Protein AF-A0A401NYV6-F1 (afdb_monomer_lite)

pLDDT: mean 75.05, std 15.25, range [29.95, 94.56]

InterPro domains:
  IPR007111 NACHT nucleoside triphosphatase [PF05729] (34-207)
  IPR007111 NACHT nucleoside triphosphatase [PS50837] (33-172)
  IPR027417 P-loop containing nucleoside triphosphate hydrolase [G3DSA:3.40.50.300] (1-188)
  IPR027417 P-loop containing nucleoside triphosphate hydrolase [SSF52540] (30-219)
  IPR032675 Leucine-rich repeat domain superfamily [G3DSA:3.80.10.10] (271-401)
  IPR050637 NLRP family, innate immunity and inflammation regulators [PTHR45690] (9-287)

Sequence (403 aa):
MRVEIQHENIQKLKLFQLDELFSSTCCKKRPTETTVIIGAAGIGKSSLIQKMIREWARMKIYKQFAFIFHFKFLELNLTTVRTNLTNLVSDSYPYLENVLQHLWQEPAKLLFVIDDFDRVEQAIQFTDDKNSNEEQKDCLDPECYCEVSEIVRCLVQGQLLAGCSILIAARPWQLKLLEKTNTTRTVEILGFGAEQIDLYFRQCYEDKQFAAEVTEYIKRNESLYTMCYNPLYCSVLSLLFASYLPQATERRPFAEITNTKAVCAYVTNLFARNGCDGENATPALLKIAAMMNAERIEELELSACTIQAEGIHQLKRLLSKCKIFRLKSNNLADDCVEMLISSLKENCTLEELDLSNDDLYEDRANRLTDKSVTALKRLLQSSANLKEIRLSHNNCLLKDRTI

Organism: Scyliorhinus torazame (NCBI:txid75743)

Structure (mmCIF, N/CA/C/O backbone):
data_AF-A0A401NYV6-F1
#
_entry.id   AF-A0A401NYV6-F1
#
loop_
_atom_site.group_PDB
_atom_site.id
_atom_site.type_symbol
_atom_site.label_atom_id
_atom_site.label_alt_id
_atom_site.label_comp_id
_atom_site.label_asym_id
_atom_site.label_entity_id
_atom_site.label_seq_id
_atom_site.pdbx_PDB_ins_code
_atom_site.Cartn_x
_atom_site.Cartn_y
_atom_site.Cartn_z
_atom_site.occupancy
_atom_site.B_iso_or_equiv
_atom_site.auth_seq_id
_atom_site.auth_comp_id
_atom_site.auth_asym_id
_atom_site.auth_atom_id
_atom_site.pdbx_PDB_model_num
ATOM 1 N N . MET A 1 1 ? -6.876 -13.471 0.736 1.00 45.44 1 MET A N 1
ATOM 2 C CA . MET A 1 1 ? -5.781 -12.776 1.431 1.00 45.44 1 MET A CA 1
ATOM 3 C C . MET A 1 1 ? -5.472 -13.604 2.658 1.00 45.44 1 MET A C 1
ATOM 5 O O . MET A 1 1 ? -6.401 -13.878 3.408 1.00 45.44 1 MET A O 1
ATOM 9 N N . ARG A 1 2 ? -4.248 -14.116 2.763 1.00 45.78 2 ARG A N 1
ATOM 10 C CA . ARG A 1 2 ? -3.766 -14.866 3.921 1.00 45.78 2 ARG A CA 1
ATOM 11 C C . ARG A 1 2 ? -3.301 -13.861 4.969 1.00 45.78 2 ARG A C 1
ATOM 13 O O . ARG A 1 2 ? -2.602 -12.905 4.630 1.00 45.78 2 ARG A O 1
ATOM 20 N N . VAL A 1 3 ? -3.759 -14.065 6.195 1.00 40.72 3 VAL A N 1
ATOM 21 C CA . VAL A 1 3 ? -3.540 -13.191 7.345 1.00 40.72 3 VAL A CA 1
ATOM 22 C C . VAL A 1 3 ? -3.011 -14.077 8.474 1.00 40.72 3 VAL A C 1
ATOM 24 O O . VAL A 1 3 ? -3.583 -15.138 8.731 1.00 40.72 3 VAL A O 1
ATOM 27 N N . GLU A 1 4 ? -1.904 -13.680 9.090 1.00 49.22 4 GLU A N 1
ATOM 28 C CA . GLU A 1 4 ? -1.167 -14.417 10.123 1.00 49.22 4 GLU A CA 1
ATOM 29 C C . GLU A 1 4 ? -0.927 -13.523 11.346 1.00 49.22 4 GLU A C 1
ATOM 31 O O . GLU A 1 4 ? -1.077 -12.315 11.258 1.00 49.22 4 GLU A O 1
ATOM 36 N N . ILE A 1 5 ? -0.597 -14.083 12.511 1.00 42.50 5 ILE A N 1
ATOM 37 C CA . ILE A 1 5 ? -0.369 -13.322 13.756 1.00 42.50 5 ILE A CA 1
ATOM 38 C C . ILE A 1 5 ? 1.045 -13.594 14.259 1.00 42.50 5 ILE A C 1
ATOM 40 O O . ILE A 1 5 ? 1.465 -14.752 14.306 1.00 42.50 5 ILE A O 1
ATOM 44 N N . GLN A 1 6 ? 1.740 -12.545 14.703 1.00 39.53 6 GLN A N 1
ATOM 45 C CA . GLN A 1 6 ? 2.922 -12.677 15.553 1.00 39.53 6 GLN A CA 1
ATOM 46 C C . GLN A 1 6 ? 2.498 -12.361 16.992 1.00 39.53 6 GLN A C 1
ATOM 48 O O . GLN A 1 6 ? 2.227 -11.212 17.328 1.00 39.53 6 GLN A O 1
ATOM 53 N N . HIS A 1 7 ? 2.374 -13.391 17.832 1.00 35.72 7 HIS A N 1
ATOM 54 C CA . HIS A 1 7 ? 2.235 -13.205 19.277 1.00 35.72 7 HIS A CA 1
ATOM 55 C C . HIS A 1 7 ? 3.627 -13.159 19.911 1.00 35.72 7 HIS A C 1
ATOM 57 O O . HIS A 1 7 ? 4.490 -13.974 19.573 1.00 35.72 7 HIS A O 1
ATOM 63 N N . GLU A 1 8 ? 3.828 -12.241 20.859 1.00 38.22 8 GLU A N 1
ATOM 64 C CA . GLU A 1 8 ? 4.944 -12.323 21.799 1.00 38.22 8 GLU A CA 1
ATOM 65 C C . GLU A 1 8 ? 4.894 -13.687 22.508 1.00 38.22 8 GLU A C 1
ATOM 67 O O . GLU A 1 8 ? 3.876 -14.056 23.096 1.00 38.22 8 GLU A O 1
ATOM 72 N N . ASN A 1 9 ? 6.007 -14.421 22.426 1.00 29.95 9 ASN A N 1
ATOM 73 C CA . ASN A 1 9 ? 6.215 -15.844 22.738 1.00 29.95 9 ASN A CA 1
ATOM 74 C C . ASN A 1 9 ? 6.015 -16.806 21.547 1.00 29.95 9 ASN A C 1
ATOM 76 O O . ASN A 1 9 ? 4.951 -17.357 21.286 1.00 29.95 9 ASN A O 1
ATOM 80 N N . ILE A 1 10 ? 7.141 -16.992 20.854 1.00 38.72 10 ILE A N 1
ATOM 81 C CA . ILE A 1 10 ? 7.555 -18.027 19.895 1.00 38.72 10 ILE A CA 1
ATOM 82 C C . ILE A 1 10 ? 6.644 -19.280 19.783 1.00 38.72 10 ILE A C 1
ATOM 84 O O . ILE A 1 10 ? 6.326 -19.932 20.771 1.00 38.72 10 ILE A O 1
ATOM 88 N N . GLN A 1 11 ? 6.411 -19.684 18.518 1.00 32.47 11 GLN A N 1
ATOM 89 C CA . GLN A 1 11 ? 5.878 -20.967 18.005 1.00 32.47 11 GLN A CA 1
ATOM 90 C C . GLN A 1 11 ? 4.350 -21.173 17.981 1.00 32.47 11 GLN A C 1
ATOM 92 O O . GLN A 1 11 ? 3.816 -22.038 18.674 1.00 32.47 11 GLN A O 1
ATOM 97 N N . LYS A 1 12 ? 3.661 -20.501 17.045 1.00 33.59 12 LYS A N 1
ATOM 98 C CA . LYS A 1 12 ? 2.738 -21.136 16.070 1.00 33.59 12 LYS A CA 1
ATOM 99 C C . LYS A 1 12 ? 2.124 -20.081 15.144 1.00 33.59 12 LYS A C 1
ATOM 101 O O . LYS A 1 12 ? 1.288 -19.290 15.563 1.00 33.59 12 LYS A O 1
ATOM 106 N N . LEU A 1 13 ? 2.512 -20.119 13.870 1.00 43.03 13 LEU A N 1
ATOM 107 C CA . LEU A 1 13 ? 1.846 -19.382 12.796 1.00 43.03 13 LEU A CA 1
ATOM 108 C C . LEU A 1 13 ? 0.446 -19.985 12.605 1.00 43.03 13 LEU A C 1
ATOM 110 O O . LEU A 1 13 ? 0.322 -21.165 12.269 1.00 43.03 13 LEU A O 1
ATOM 114 N N . LYS A 1 14 ? -0.608 -19.207 12.868 1.00 47.12 14 LYS A N 1
ATOM 115 C CA . LYS A 1 14 ? -2.002 -19.619 12.650 1.00 47.12 14 LYS A CA 1
ATOM 116 C C . LYS A 1 14 ? -2.627 -18.704 11.599 1.00 47.12 14 LYS A C 1
ATOM 118 O O . LYS A 1 14 ? -2.632 -17.489 11.765 1.00 47.12 14 LYS A O 1
ATOM 123 N N . LEU A 1 15 ? -3.166 -19.305 10.539 1.00 54.69 15 LEU A N 1
ATOM 124 C CA . LEU A 1 15 ? -4.011 -18.613 9.565 1.00 54.69 15 LEU A CA 1
ATOM 125 C C . LEU A 1 15 ? -5.282 -18.129 10.268 1.00 54.69 15 LEU A C 1
ATOM 127 O O . LEU A 1 15 ? -5.983 -18.935 10.882 1.00 54.69 15 LEU A O 1
ATOM 131 N N . PHE A 1 16 ? -5.557 -16.833 10.169 1.00 60.41 16 PHE A N 1
ATOM 132 C CA . PHE A 1 16 ? -6.715 -16.193 10.787 1.00 60.41 16 PHE A CA 1
ATOM 133 C C . PHE A 1 16 ? -7.791 -15.872 9.751 1.00 60.41 16 PHE A C 1
ATOM 135 O O . PHE A 1 16 ? -7.488 -15.498 8.610 1.00 60.41 16 PHE A O 1
ATOM 142 N N . GLN A 1 17 ? -9.055 -16.001 10.151 1.00 66.50 17 GLN A N 1
ATOM 143 C CA . GLN A 1 17 ? -10.179 -15.502 9.362 1.00 66.50 17 GLN A CA 1
ATOM 144 C C . GLN A 1 17 ? -10.497 -14.043 9.724 1.00 66.50 17 GLN A C 1
ATOM 146 O O . GLN A 1 17 ? -10.153 -13.544 10.795 1.00 66.50 17 GLN A O 1
ATOM 151 N N . LEU A 1 18 ? -11.122 -13.322 8.785 1.00 71.56 18 LEU A N 1
ATOM 152 C CA . LEU A 1 18 ? -11.415 -11.887 8.920 1.00 71.56 18 LEU A CA 1
ATOM 153 C C . LEU A 1 18 ? -12.360 -11.570 10.085 1.00 71.56 18 LEU A C 1
ATOM 155 O O . LEU A 1 18 ? -12.478 -10.416 10.442 1.00 71.56 18 LEU A O 1
ATOM 159 N N . ASP A 1 19 ? -13.064 -12.548 10.635 1.00 71.31 19 ASP A N 1
ATOM 160 C CA . ASP A 1 19 ? -13.969 -12.425 11.775 1.00 71.31 19 ASP A CA 1
ATOM 161 C C . ASP A 1 19 ? -13.267 -12.596 13.129 1.00 71.31 19 ASP A C 1
ATOM 163 O O . ASP A 1 19 ? -13.843 -12.260 14.160 1.00 71.31 19 ASP A O 1
ATOM 167 N N . GLU A 1 20 ? -12.009 -13.038 13.147 1.00 76.44 20 GLU A N 1
ATOM 168 C CA . GLU A 1 20 ? -11.306 -13.360 14.388 1.00 76.44 20 GLU A CA 1
ATOM 169 C C . GLU A 1 20 ? -10.446 -12.194 14.934 1.00 76.44 20 GLU A C 1
ATOM 171 O O . GLU A 1 20 ? -10.039 -12.258 16.097 1.00 76.44 20 GLU A O 1
ATOM 176 N N . LEU A 1 21 ? -10.183 -11.120 14.155 1.00 77.38 21 LEU A N 1
ATOM 177 C CA . LEU A 1 21 ? -9.276 -10.013 14.558 1.00 77.38 21 LEU A CA 1
ATOM 178 C C . LEU A 1 21 ? -9.596 -9.468 15.959 1.00 77.38 21 LEU A C 1
ATOM 180 O O . LEU A 1 21 ? -8.713 -9.409 16.814 1.00 77.38 21 LEU A O 1
ATOM 184 N N . PHE A 1 22 ? -10.871 -9.167 16.212 1.00 77.75 22 PHE A N 1
ATOM 185 C CA . PHE A 1 22 ? -11.363 -8.761 17.525 1.00 77.75 22 PHE A CA 1
ATOM 186 C C . PHE A 1 22 ? -11.984 -9.939 18.256 1.00 77.75 22 PHE A C 1
ATOM 188 O O . PHE A 1 22 ? -12.877 -10.613 17.737 1.00 77.75 22 PHE A O 1
ATOM 195 N N . SER A 1 23 ? -11.555 -10.161 19.498 1.00 67.00 23 SER A N 1
ATOM 196 C CA . SER A 1 23 ? -12.200 -11.168 20.335 1.00 67.00 23 SER A CA 1
ATOM 197 C C . SER A 1 23 ? -13.620 -10.744 20.716 1.00 67.00 23 SER A C 1
ATOM 199 O O . SER A 1 23 ? -13.895 -9.575 20.981 1.00 67.00 23 SER A O 1
ATOM 201 N N . SER A 1 24 ? -14.539 -11.701 20.808 1.00 56.72 24 SER A N 1
ATOM 202 C CA . SER A 1 24 ? -15.858 -11.510 21.416 1.00 56.72 24 SER A CA 1
ATOM 203 C C . SER A 1 24 ? -15.776 -11.765 22.926 1.00 56.72 24 SER A C 1
ATOM 205 O O . SER A 1 24 ? -16.344 -12.729 23.433 1.00 56.72 24 SER A O 1
ATOM 207 N N . THR A 1 25 ? -15.005 -10.961 23.664 1.00 49.44 25 THR A N 1
ATOM 208 C CA . THR A 1 25 ? -14.934 -11.064 25.132 1.00 49.44 25 THR A CA 1
ATOM 209 C C . THR A 1 25 ? -15.944 -10.120 25.797 1.00 49.44 25 THR A C 1
ATOM 211 O O . THR A 1 25 ? -15.947 -8.913 25.590 1.00 49.44 25 THR A O 1
ATOM 214 N N . CYS A 1 26 ? -16.837 -10.696 26.604 1.00 41.47 26 CYS A N 1
ATOM 215 C CA . CYS A 1 26 ? -18.019 -10.061 27.202 1.00 41.47 26 CYS A CA 1
ATOM 216 C C . CYS A 1 26 ? -17.731 -9.375 28.563 1.00 41.47 26 CYS A C 1
ATOM 218 O O . CYS A 1 26 ? -18.563 -9.397 29.473 1.00 41.47 26 CYS A O 1
ATOM 220 N N . CYS A 1 27 ? -16.535 -8.813 28.763 1.00 43.16 27 CYS A N 1
ATOM 221 C CA . CYS A 1 27 ? -16.125 -8.301 30.077 1.00 43.16 27 CYS A CA 1
ATOM 222 C C . CYS A 1 27 ? -16.421 -6.801 30.240 1.00 43.16 27 CYS A C 1
ATOM 224 O O . CYS A 1 27 ? -15.999 -5.982 29.432 1.00 43.16 27 CYS A O 1
ATOM 226 N N . LYS A 1 28 ? -17.096 -6.441 31.344 1.00 42.25 28 LYS A N 1
ATOM 227 C CA . LYS A 1 28 ? -17.568 -5.077 31.678 1.00 42.25 28 LYS A CA 1
ATOM 228 C C . LYS A 1 28 ? -16.464 -4.059 32.026 1.00 42.25 28 LYS A C 1
ATOM 230 O O . LYS A 1 28 ? -16.764 -2.887 32.209 1.00 42.25 28 LYS A O 1
ATOM 235 N N . LYS A 1 29 ? -15.204 -4.490 32.135 1.00 50.09 29 LYS A N 1
ATOM 236 C CA . LYS A 1 29 ? -14.013 -3.633 32.262 1.00 50.09 29 LYS A CA 1
ATOM 237 C C . LYS A 1 29 ? -13.005 -4.083 31.213 1.00 50.09 29 LYS A C 1
ATOM 239 O O . LYS A 1 29 ? -12.124 -4.888 31.507 1.00 50.09 29 LYS A O 1
ATOM 244 N N . ARG A 1 30 ? -13.218 -3.661 29.970 1.00 62.47 30 ARG A N 1
ATOM 245 C CA . ARG A 1 30 ? -12.295 -3.947 28.875 1.00 62.47 30 ARG A CA 1
ATOM 246 C C . ARG A 1 30 ? -11.222 -2.857 28.845 1.00 62.47 30 ARG A C 1
ATOM 248 O O . ARG A 1 30 ? -11.599 -1.690 28.764 1.00 62.47 30 ARG A O 1
ATOM 255 N N . PRO A 1 31 ? -9.926 -3.199 28.936 1.00 68.38 31 PRO A N 1
ATOM 256 C CA . PRO A 1 31 ? -8.892 -2.265 28.513 1.00 68.38 31 PRO A CA 1
ATOM 257 C C . PRO A 1 31 ? -9.062 -1.981 27.014 1.00 68.38 31 PRO A C 1
ATOM 259 O O . PRO A 1 31 ? -9.645 -2.798 26.296 1.00 68.38 31 PRO A O 1
ATOM 262 N N . THR A 1 32 ? -8.574 -0.828 26.558 1.00 74.25 32 THR A N 1
ATOM 263 C CA . THR A 1 32 ? -8.539 -0.482 25.131 1.00 74.25 32 THR A CA 1
ATOM 264 C C . THR A 1 32 ? -7.802 -1.586 24.365 1.00 74.25 32 THR A C 1
ATOM 266 O O . THR A 1 32 ? -6.645 -1.876 24.664 1.00 74.25 32 THR A O 1
ATOM 269 N N . GLU A 1 33 ? -8.490 -2.249 23.428 1.00 83.06 33 GLU A N 1
ATOM 270 C CA . GLU A 1 33 ? -7.919 -3.336 22.618 1.00 83.06 33 GLU A CA 1
ATOM 271 C C . GLU A 1 33 ? -7.359 -2.734 21.329 1.00 83.06 33 GLU A C 1
ATOM 273 O O . GLU A 1 33 ? -8.112 -2.394 20.412 1.00 83.06 33 GLU A O 1
ATOM 278 N N . THR A 1 34 ? -6.035 -2.609 21.260 1.00 85.38 34 THR A N 1
ATOM 279 C CA . THR A 1 34 ? -5.337 -2.139 20.058 1.00 85.38 34 THR A CA 1
ATOM 280 C C . THR A 1 34 ? -4.859 -3.340 19.248 1.00 85.38 34 THR A C 1
ATOM 282 O O . THR A 1 34 ? -4.028 -4.129 19.708 1.00 85.38 34 THR A O 1
ATOM 285 N N . THR A 1 35 ? -5.397 -3.481 18.037 1.00 88.00 35 THR A N 1
ATOM 286 C CA . THR A 1 35 ? -4.983 -4.474 17.042 1.00 88.00 35 THR A CA 1
ATOM 287 C C . THR A 1 35 ? -4.219 -3.780 15.923 1.00 88.00 35 THR A C 1
ATOM 289 O O . THR A 1 35 ? -4.721 -2.841 15.310 1.00 88.00 35 THR A O 1
ATOM 292 N N . VAL A 1 36 ? -3.017 -4.255 15.621 1.00 87.12 36 VAL A N 1
ATOM 293 C CA . VAL A 1 36 ? -2.174 -3.702 14.558 1.00 87.12 36 VAL A CA 1
ATOM 294 C C . VAL A 1 36 ? -2.120 -4.683 13.397 1.00 87.12 36 VAL A C 1
ATOM 296 O O . VAL A 1 36 ? -1.695 -5.823 13.558 1.00 87.12 36 VAL A O 1
ATOM 299 N N . ILE A 1 37 ? -2.539 -4.245 12.215 1.00 88.06 37 ILE A N 1
ATOM 300 C CA . ILE A 1 37 ? -2.362 -4.958 10.954 1.00 88.06 37 ILE A CA 1
ATOM 301 C C . ILE A 1 37 ? -1.075 -4.462 10.300 1.00 88.06 37 ILE A C 1
ATOM 303 O O . ILE A 1 37 ? -0.979 -3.310 9.882 1.00 88.06 37 ILE A O 1
ATOM 307 N N . ILE A 1 38 ? -0.105 -5.353 10.143 1.00 82.88 38 ILE A N 1
ATOM 308 C CA . ILE A 1 38 ? 1.151 -5.092 9.450 1.00 82.88 38 ILE A CA 1
ATOM 309 C C . ILE A 1 38 ? 1.197 -5.778 8.094 1.00 82.88 38 ILE A C 1
ATOM 311 O O . ILE A 1 38 ? 0.576 -6.810 7.848 1.00 82.88 38 ILE A O 1
ATOM 315 N N . GLY A 1 39 ? 1.973 -5.202 7.187 1.00 76.50 39 GLY A N 1
ATOM 316 C CA . GLY A 1 39 ? 2.263 -5.845 5.918 1.00 76.50 39 GLY A CA 1
ATOM 317 C C . GLY A 1 39 ? 2.965 -4.921 4.940 1.00 76.50 39 GLY A C 1
ATOM 318 O O . GLY A 1 39 ? 2.918 -3.692 5.062 1.00 76.50 39 GLY A O 1
ATOM 319 N N . ALA A 1 40 ? 3.612 -5.531 3.949 1.00 74.69 40 ALA A N 1
ATOM 320 C CA . ALA A 1 40 ? 4.353 -4.819 2.916 1.00 74.69 40 ALA A CA 1
ATOM 321 C C . ALA A 1 40 ? 3.468 -3.843 2.112 1.00 74.69 40 ALA A C 1
ATOM 323 O O . ALA A 1 40 ? 2.233 -3.915 2.109 1.00 74.69 40 ALA A O 1
ATOM 324 N N . ALA A 1 41 ? 4.105 -2.916 1.401 1.00 74.25 41 ALA A N 1
ATOM 325 C CA . ALA A 1 41 ? 3.409 -2.019 0.487 1.00 74.25 41 ALA A CA 1
ATOM 326 C C . ALA A 1 41 ? 2.670 -2.812 -0.610 1.00 74.25 41 ALA A C 1
ATOM 328 O O . ALA A 1 41 ? 3.170 -3.818 -1.121 1.00 74.25 41 ALA A O 1
ATOM 329 N N . GLY A 1 42 ? 1.449 -2.386 -0.939 1.00 73.25 42 GLY A N 1
ATOM 330 C CA . GLY A 1 42 ? 0.612 -3.051 -1.946 1.00 73.25 42 GLY A CA 1
ATOM 331 C C . GLY A 1 42 ? -0.014 -4.386 -1.518 1.00 73.25 42 GLY A C 1
ATOM 332 O O . GLY A 1 42 ? -0.825 -4.930 -2.263 1.00 73.25 42 GLY A O 1
ATOM 333 N N . ILE A 1 43 ? 0.276 -4.892 -0.309 1.00 81.25 43 ILE A N 1
ATOM 334 C CA . ILE A 1 43 ? -0.195 -6.219 0.127 1.00 81.25 43 ILE A CA 1
ATOM 335 C C . ILE A 1 43 ? -1.718 -6.305 0.351 1.00 81.25 43 ILE A C 1
ATOM 337 O O . ILE A 1 43 ? -2.267 -7.399 0.462 1.00 81.25 43 ILE A O 1
ATOM 341 N N . GLY A 1 44 ? -2.405 -5.156 0.406 1.00 81.94 44 GLY A N 1
ATOM 342 C CA . GLY A 1 44 ? -3.864 -5.074 0.515 1.00 81.94 44 GLY A CA 1
ATOM 343 C C . GLY A 1 44 ? -4.416 -4.743 1.905 1.00 81.94 44 GLY A C 1
ATOM 344 O O . GLY A 1 44 ? -5.570 -5.073 2.159 1.00 81.94 44 GLY A O 1
ATOM 345 N N . LYS A 1 45 ? -3.643 -4.085 2.786 1.00 86.81 45 LYS A N 1
ATOM 346 C CA . LYS A 1 45 ? -4.095 -3.641 4.127 1.00 86.81 45 LYS A CA 1
ATOM 347 C C . LYS A 1 45 ? -5.399 -2.830 4.067 1.00 86.81 45 LYS A C 1
ATOM 349 O O . LYS A 1 45 ? -6.417 -3.276 4.591 1.00 86.81 45 LYS A O 1
ATOM 354 N N . SER A 1 46 ? -5.408 -1.731 3.318 1.00 86.44 46 SER A N 1
ATOM 355 C CA . SER A 1 46 ? -6.583 -0.865 3.144 1.00 86.44 46 SER A CA 1
ATOM 356 C C . SER A 1 46 ? -7.759 -1.606 2.496 1.00 86.44 46 SER A C 1
ATOM 358 O O . SER A 1 46 ? -8.911 -1.466 2.902 1.00 86.44 46 SER A O 1
ATOM 360 N N . SER A 1 47 ? -7.489 -2.492 1.528 1.00 86.94 47 SER A N 1
ATOM 361 C CA . SER A 1 47 ? -8.529 -3.337 0.920 1.00 86.94 47 SER A CA 1
ATOM 362 C C . SER A 1 47 ? -9.137 -4.332 1.916 1.00 86.94 47 SER A C 1
ATOM 364 O O . SER A 1 47 ? -10.328 -4.642 1.825 1.00 86.94 47 SER A O 1
ATOM 366 N N . LEU A 1 48 ? -8.347 -4.840 2.868 1.00 88.38 48 LEU A N 1
ATOM 367 C CA . LEU A 1 48 ? -8.832 -5.698 3.947 1.00 88.38 48 LEU A CA 1
ATOM 368 C C . LEU A 1 48 ? -9.732 -4.914 4.904 1.00 88.38 48 LEU A C 1
ATOM 370 O O . LEU A 1 48 ? -10.822 -5.391 5.214 1.00 88.38 48 LEU A O 1
ATOM 374 N N . ILE A 1 49 ? -9.319 -3.708 5.301 1.00 9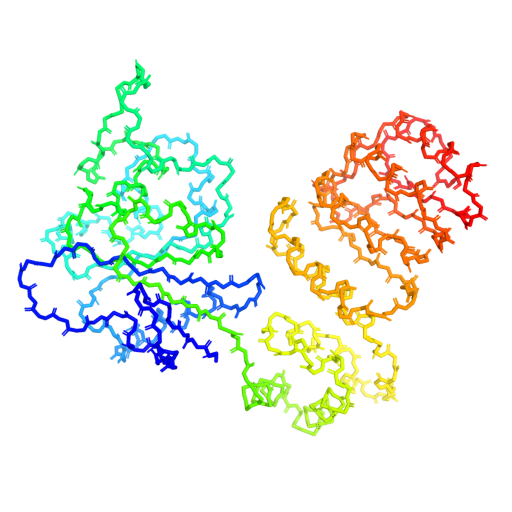1.12 49 ILE A N 1
ATOM 375 C CA . ILE A 1 49 ? -10.112 -2.794 6.136 1.00 91.12 49 ILE A CA 1
ATOM 376 C C . ILE A 1 49 ? -11.448 -2.467 5.465 1.00 91.12 49 ILE A C 1
ATOM 378 O O . ILE A 1 49 ? -12.507 -2.639 6.064 1.00 91.12 49 ILE A O 1
ATOM 382 N N . GLN A 1 50 ? -11.436 -2.083 4.189 1.00 90.62 50 GLN A N 1
ATOM 383 C CA . GLN A 1 50 ? -12.669 -1.796 3.453 1.00 90.62 50 GLN A CA 1
ATOM 384 C C . GLN A 1 50 ? -13.585 -3.021 3.367 1.00 90.62 50 GLN A C 1
ATOM 386 O O . GLN A 1 50 ? -14.802 -2.917 3.539 1.00 90.62 50 GLN A O 1
ATOM 391 N N . LYS A 1 51 ? -13.013 -4.211 3.137 1.00 89.31 51 LYS A N 1
ATOM 392 C CA . LYS A 1 51 ? -13.778 -5.462 3.156 1.00 89.31 51 LYS A CA 1
ATOM 393 C C . LYS A 1 51 ? -14.379 -5.724 4.539 1.00 89.31 51 LYS A C 1
ATOM 395 O O . LYS A 1 51 ? -15.539 -6.121 4.605 1.00 89.31 51 LYS A O 1
ATOM 400 N N . MET A 1 52 ? -13.624 -5.493 5.611 1.00 91.50 52 MET A N 1
ATOM 401 C CA . MET A 1 52 ? -14.090 -5.631 6.990 1.00 91.50 52 MET A CA 1
ATOM 402 C C . MET A 1 52 ? -15.290 -4.721 7.258 1.00 91.50 52 MET A C 1
ATOM 404 O O . MET A 1 52 ? -16.347 -5.211 7.645 1.00 91.50 52 MET A O 1
ATOM 408 N N . ILE A 1 53 ? -15.154 -3.423 6.976 1.00 92.81 53 ILE A N 1
ATOM 409 C CA . ILE A 1 53 ? -16.216 -2.426 7.169 1.00 92.81 53 ILE A CA 1
ATOM 410 C C . ILE A 1 53 ? -17.472 -2.828 6.388 1.00 92.81 53 ILE A C 1
ATOM 412 O O . ILE A 1 53 ? -18.580 -2.786 6.919 1.00 92.81 53 ILE A O 1
ATOM 416 N N . ARG A 1 54 ? -17.316 -3.308 5.148 1.00 93.19 54 ARG A N 1
ATOM 417 C CA . ARG A 1 54 ? -18.445 -3.769 4.331 1.00 93.19 54 ARG A CA 1
ATOM 418 C C . ARG A 1 54 ? -19.158 -4.989 4.917 1.00 93.19 54 ARG A C 1
ATOM 420 O O . ARG A 1 54 ? -20.383 -5.059 4.858 1.00 93.19 54 ARG A O 1
ATOM 427 N N . GLU A 1 55 ? -18.430 -5.981 5.427 1.00 90.75 55 GLU A N 1
ATOM 428 C CA . GLU A 1 55 ? -19.063 -7.159 6.035 1.00 90.75 55 GLU A CA 1
ATOM 429 C C . GLU A 1 55 ? -19.659 -6.846 7.423 1.00 90.75 55 GLU A C 1
ATOM 431 O O . GLU A 1 55 ? -20.680 -7.438 7.783 1.00 90.75 55 GLU A O 1
ATOM 436 N N . TRP A 1 56 ? -19.096 -5.882 8.161 1.00 93.88 56 TRP A N 1
ATOM 437 C CA . TRP A 1 56 ? -19.705 -5.324 9.373 1.00 93.88 56 TRP A CA 1
ATOM 438 C C . TRP A 1 56 ? -21.016 -4.591 9.064 1.00 93.88 56 TRP A C 1
ATOM 440 O O . TRP A 1 56 ? -22.031 -4.894 9.681 1.00 93.88 56 TRP A O 1
ATOM 450 N N . ALA A 1 57 ? -21.050 -3.733 8.039 1.00 93.00 57 ALA A N 1
ATOM 451 C CA . ALA A 1 57 ? -22.268 -3.033 7.612 1.00 93.00 57 ALA A CA 1
ATOM 452 C C . ALA A 1 57 ? -23.385 -3.999 7.161 1.00 93.00 57 ALA A C 1
ATOM 454 O O . ALA A 1 57 ? -24.570 -3.693 7.247 1.00 93.00 57 ALA A O 1
ATOM 455 N N . ARG A 1 58 ? -23.011 -5.203 6.706 1.00 93.00 58 ARG A N 1
ATOM 456 C CA . ARG A 1 58 ? -23.931 -6.316 6.399 1.00 93.00 58 ARG A CA 1
ATOM 457 C C . ARG A 1 58 ? -24.318 -7.147 7.625 1.00 93.00 58 ARG A C 1
ATOM 459 O O . ARG A 1 58 ? -24.958 -8.185 7.469 1.00 93.00 58 ARG A O 1
ATOM 466 N N . MET A 1 59 ? -23.903 -6.734 8.820 1.00 89.56 59 MET A N 1
ATOM 467 C CA . MET A 1 59 ? -24.142 -7.410 10.093 1.00 89.56 59 MET A CA 1
ATOM 468 C C . MET A 1 59 ? -23.620 -8.853 10.121 1.00 89.56 59 MET A C 1
ATOM 470 O O . MET A 1 59 ? -24.219 -9.721 10.757 1.00 89.56 59 MET A O 1
ATOM 474 N N . LYS A 1 60 ? -22.516 -9.153 9.425 1.00 88.56 60 LYS A N 1
ATOM 475 C CA . LYS A 1 60 ? -21.939 -10.510 9.409 1.00 88.56 60 LYS A CA 1
ATOM 476 C C . LYS A 1 60 ? -20.836 -10.700 10.436 1.00 88.56 60 LYS A C 1
ATOM 478 O O . LYS A 1 60 ? -20.792 -11.746 11.074 1.00 88.56 60 LYS A O 1
ATOM 483 N N . ILE A 1 61 ? -19.981 -9.696 10.598 1.00 89.38 61 ILE A N 1
ATOM 484 C CA . ILE A 1 61 ? -18.842 -9.717 11.521 1.00 89.38 61 ILE A CA 1
ATOM 485 C C . ILE A 1 61 ? -18.931 -8.542 12.493 1.00 89.38 61 ILE A C 1
ATOM 487 O O . ILE A 1 61 ? -19.605 -7.553 12.216 1.00 89.38 61 ILE A O 1
ATOM 491 N N . TYR A 1 62 ? -18.257 -8.670 13.633 1.00 89.12 62 TYR A N 1
ATOM 492 C CA . TYR A 1 62 ? -18.068 -7.599 14.615 1.00 89.12 62 TYR A CA 1
ATOM 493 C C . TYR A 1 62 ? -19.334 -6.877 15.096 1.00 89.12 62 TYR A C 1
ATOM 495 O O . TYR A 1 62 ? -19.334 -5.669 15.321 1.00 89.12 62 TYR A O 1
ATOM 503 N N . LYS A 1 63 ? -20.413 -7.638 15.310 1.00 89.44 63 LYS A N 1
ATOM 504 C CA . LYS A 1 63 ? -21.717 -7.135 15.783 1.00 89.44 63 LYS A CA 1
ATOM 505 C C . LYS A 1 63 ? -21.663 -6.423 17.140 1.00 89.44 63 LYS A C 1
ATOM 507 O O . LYS A 1 63 ? -22.625 -5.759 17.506 1.00 89.44 63 LYS A O 1
ATOM 512 N N . GLN A 1 64 ? -20.581 -6.591 17.901 1.00 88.50 64 GLN A N 1
ATOM 513 C CA . GLN A 1 64 ? -20.364 -5.867 19.152 1.00 88.50 64 GLN A CA 1
ATOM 514 C C . GLN A 1 64 ? -20.129 -4.364 18.950 1.00 88.50 64 GLN A C 1
ATOM 516 O O . GLN A 1 64 ? -20.353 -3.599 19.885 1.00 88.50 64 GLN A O 1
ATOM 521 N N . PHE A 1 65 ? -19.684 -3.940 17.762 1.00 91.62 65 PHE A N 1
ATOM 522 C CA . PHE A 1 65 ? -19.452 -2.531 17.465 1.00 91.62 65 PHE A CA 1
ATOM 523 C C . PHE A 1 65 ? -20.694 -1.914 16.831 1.00 91.62 65 PHE A C 1
ATOM 525 O O . PHE A 1 65 ? -21.180 -2.390 15.803 1.00 91.62 65 PHE A O 1
ATOM 532 N N . ALA A 1 66 ? -21.188 -0.845 17.451 1.00 91.50 66 ALA A N 1
ATOM 533 C CA . ALA A 1 66 ? -22.290 -0.044 16.936 1.00 91.50 66 ALA A CA 1
ATOM 534 C C . ALA A 1 66 ? -21.812 0.951 15.870 1.00 91.50 66 ALA A C 1
ATOM 536 O O . ALA A 1 66 ? -22.556 1.241 14.938 1.00 91.50 66 ALA A O 1
ATOM 537 N N . PHE A 1 67 ? -20.568 1.431 15.983 1.00 92.94 67 PHE A N 1
ATOM 538 C CA . PHE A 1 67 ? -19.969 2.379 15.047 1.00 92.94 67 PHE A CA 1
ATOM 539 C C . PHE A 1 67 ? -18.521 2.008 14.736 1.00 92.94 67 PHE A C 1
ATOM 541 O O . PHE A 1 67 ? -17.765 1.601 15.623 1.00 92.94 67 PHE A O 1
ATOM 548 N N . ILE A 1 68 ? -18.145 2.183 13.468 1.00 94.56 68 ILE A N 1
ATOM 549 C CA . ILE A 1 68 ? -16.762 2.118 13.004 1.00 94.56 68 ILE A CA 1
ATOM 550 C C . ILE A 1 68 ? -16.399 3.479 12.411 1.00 94.56 68 ILE A C 1
ATOM 552 O O . ILE A 1 68 ? -16.992 3.887 11.413 1.00 94.56 68 ILE A O 1
ATOM 556 N N . PHE A 1 69 ? -15.415 4.150 13.004 1.00 94.25 69 PHE A N 1
ATOM 557 C CA . PHE A 1 69 ? -14.847 5.390 12.485 1.00 94.25 69 PHE A CA 1
ATOM 558 C C . PHE A 1 69 ? -13.565 5.068 11.734 1.00 94.25 69 PHE A C 1
ATOM 560 O O . PHE A 1 69 ? -12.579 4.646 12.332 1.00 94.25 69 PHE A O 1
ATOM 567 N N . HIS A 1 70 ? -13.590 5.226 10.417 1.00 93.81 70 HIS A N 1
ATOM 568 C CA . HIS A 1 70 ? -12.431 5.009 9.564 1.00 93.81 70 HIS A CA 1
ATOM 569 C C . HIS A 1 70 ? -11.775 6.341 9.216 1.00 93.81 70 HIS A C 1
ATOM 571 O O . HIS A 1 70 ? -12.428 7.212 8.642 1.00 93.81 70 HIS A O 1
ATOM 577 N N . PHE A 1 71 ? -10.493 6.464 9.543 1.00 90.12 71 PHE A N 1
ATOM 578 C CA . PHE A 1 71 ? -9.663 7.617 9.247 1.00 90.12 71 PHE A CA 1
ATOM 579 C C . PHE A 1 71 ? -8.445 7.184 8.442 1.00 90.12 71 PHE A C 1
ATOM 581 O O . PHE A 1 71 ? -7.736 6.254 8.834 1.00 90.12 71 PHE A O 1
ATOM 588 N N . LYS A 1 72 ? -8.165 7.890 7.344 1.00 85.19 72 LYS A N 1
ATOM 589 C CA . LYS A 1 72 ? -6.865 7.785 6.683 1.00 85.19 72 LYS A CA 1
ATOM 590 C C . LYS A 1 72 ? -5.915 8.763 7.340 1.00 85.19 72 LYS A C 1
ATOM 592 O O . LYS A 1 72 ? -6.172 9.966 7.349 1.00 85.19 72 LYS A O 1
ATOM 597 N N . PHE A 1 73 ? -4.806 8.260 7.860 1.00 79.06 73 PHE A N 1
ATOM 598 C CA . PHE A 1 73 ? -3.863 9.092 8.592 1.00 79.06 73 PHE A CA 1
ATOM 599 C C . PHE A 1 73 ? -3.271 10.207 7.716 1.00 79.06 73 PHE A C 1
ATOM 601 O O . PHE A 1 73 ? -3.052 11.313 8.195 1.00 79.06 73 PHE A O 1
ATOM 608 N N . LEU A 1 74 ? -3.108 9.961 6.411 1.00 72.56 74 LEU A N 1
ATOM 609 C CA . LEU A 1 74 ? -2.702 10.995 5.458 1.00 72.56 74 LEU A CA 1
ATOM 610 C C . LEU A 1 74 ? -3.655 12.201 5.455 1.00 72.56 74 LEU A C 1
ATOM 612 O O . LEU A 1 74 ? -3.194 13.334 5.465 1.00 72.56 74 LEU A O 1
ATOM 616 N N . GLU A 1 75 ? -4.968 11.965 5.449 1.00 76.00 75 GLU A N 1
ATOM 617 C CA . GLU A 1 75 ? -5.981 13.031 5.431 1.00 76.00 75 GLU A CA 1
ATOM 618 C C . GLU A 1 75 ? -5.995 13.781 6.767 1.00 76.00 75 GLU A C 1
ATOM 620 O O . GLU A 1 75 ? -6.036 15.009 6.802 1.00 76.00 75 GLU A O 1
ATOM 625 N N . LEU A 1 76 ? -5.860 13.038 7.866 1.00 77.88 76 LEU A N 1
ATOM 626 C CA . LEU A 1 76 ? -5.719 13.589 9.208 1.00 77.88 76 LEU A CA 1
ATOM 627 C C . LEU A 1 76 ? -4.494 14.510 9.334 1.00 77.88 76 LEU A C 1
ATOM 629 O O . LEU A 1 76 ? -4.603 15.603 9.887 1.00 77.88 76 LEU A O 1
ATOM 633 N N . ASN A 1 77 ? -3.354 14.109 8.769 1.00 72.12 77 ASN A N 1
ATOM 634 C CA . ASN A 1 77 ? -2.097 14.854 8.851 1.00 72.12 77 ASN A CA 1
ATOM 635 C C . ASN A 1 77 ? -2.086 16.151 8.015 1.00 72.12 77 ASN A C 1
ATOM 637 O O . ASN A 1 77 ? -1.223 17.001 8.212 1.00 72.12 77 ASN A O 1
ATOM 641 N N . LEU A 1 78 ? -3.048 16.345 7.103 1.00 73.00 78 LEU A N 1
ATOM 642 C CA . LEU A 1 78 ? -3.229 17.625 6.402 1.00 73.00 78 LEU A CA 1
ATOM 643 C C . LEU A 1 78 ? -3.825 18.711 7.313 1.00 73.00 78 LEU A C 1
ATOM 645 O O . LEU A 1 78 ? -3.775 19.897 6.979 1.00 73.00 78 LEU A O 1
ATOM 649 N N . THR A 1 79 ? -4.388 18.324 8.459 1.00 71.12 79 THR A N 1
ATOM 650 C CA . THR A 1 79 ? -4.994 19.253 9.414 1.00 71.12 79 THR A CA 1
ATOM 651 C C . THR A 1 79 ? -3.905 19.887 10.275 1.00 71.12 79 THR A C 1
ATOM 653 O O . THR A 1 79 ? -3.477 19.331 11.282 1.00 71.12 79 THR A O 1
ATOM 656 N N . THR A 1 80 ? -3.453 21.074 9.874 1.00 67.81 80 THR A N 1
ATOM 657 C CA . THR A 1 80 ? -2.416 21.845 10.587 1.00 67.81 80 THR A CA 1
ATOM 658 C C . THR A 1 80 ? -2.967 22.692 11.736 1.00 67.81 80 THR A C 1
ATOM 660 O O . THR A 1 80 ? -2.208 23.228 12.542 1.00 67.81 80 THR A O 1
ATOM 663 N N . VAL A 1 81 ? -4.291 22.835 11.817 1.00 79.75 81 VAL A N 1
ATOM 664 C CA . VAL A 1 81 ? -4.972 23.587 12.873 1.00 79.75 81 VAL A CA 1
ATOM 665 C C . VAL A 1 81 ? -5.257 22.657 14.050 1.00 79.75 81 VAL A C 1
ATOM 667 O O . VAL A 1 81 ? -5.685 21.520 13.858 1.00 79.75 81 VAL A O 1
ATOM 670 N N . ARG A 1 82 ? -5.060 23.146 15.281 1.00 82.94 82 ARG A N 1
ATOM 671 C CA . ARG A 1 82 ? -5.464 22.409 16.487 1.00 82.94 82 ARG A CA 1
ATOM 672 C C . ARG A 1 82 ? -6.954 22.087 16.426 1.00 82.94 82 ARG A C 1
ATOM 674 O O . ARG A 1 82 ? -7.773 22.968 16.177 1.00 82.94 82 ARG A O 1
ATOM 681 N N . THR A 1 83 ? -7.293 20.836 16.690 1.00 86.69 83 THR A N 1
ATOM 682 C CA . THR A 1 83 ? -8.653 20.297 16.597 1.00 86.69 83 THR A CA 1
ATOM 683 C C . THR A 1 83 ? -8.920 19.359 17.769 1.00 86.69 83 THR A C 1
ATOM 685 O O . THR A 1 83 ? -8.064 19.189 18.625 1.00 86.69 83 THR A O 1
ATOM 688 N N . ASN A 1 84 ? -10.100 18.764 17.853 1.00 88.75 84 ASN A N 1
ATOM 689 C CA . ASN A 1 84 ? -10.443 17.789 18.883 1.00 88.75 84 ASN A CA 1
ATOM 690 C C . ASN A 1 84 ? -11.070 16.543 18.236 1.00 88.75 84 ASN A C 1
ATOM 692 O O . ASN A 1 84 ? -11.378 16.543 17.041 1.00 88.75 84 ASN A O 1
ATOM 696 N N . LEU A 1 85 ? -11.232 15.455 18.995 1.00 89.38 85 LEU A N 1
ATOM 697 C CA . LEU A 1 85 ? -11.766 14.205 18.441 1.00 89.38 85 LEU A CA 1
ATOM 698 C C . LEU A 1 85 ? -13.197 14.388 17.919 1.00 89.38 85 LEU A C 1
ATOM 700 O O . LEU A 1 85 ? -13.548 13.825 16.884 1.00 89.38 85 LEU A O 1
ATOM 704 N N . THR A 1 86 ? -14.004 15.189 18.615 1.00 90.12 86 THR A N 1
ATOM 705 C CA . THR A 1 86 ? -15.379 15.502 18.213 1.00 90.12 86 THR A CA 1
ATOM 706 C C . THR A 1 86 ? -15.425 16.153 16.828 1.00 90.12 86 THR A C 1
ATOM 708 O O . THR A 1 86 ? -16.154 15.671 15.968 1.00 90.12 86 THR A O 1
ATOM 711 N N . ASN A 1 87 ? -14.590 17.158 16.568 1.00 89.06 87 ASN A N 1
ATOM 712 C CA . ASN A 1 87 ? -14.487 17.832 15.276 1.00 89.06 87 ASN A CA 1
ATOM 713 C C . ASN A 1 87 ? -13.954 16.887 14.196 1.00 89.06 87 ASN A C 1
ATOM 715 O O . ASN A 1 87 ? -14.541 16.817 13.128 1.00 89.06 87 ASN A O 1
ATOM 719 N N . LEU A 1 88 ? -12.921 16.082 14.484 1.00 88.50 88 LEU A N 1
ATOM 720 C CA . LEU A 1 88 ? -12.407 15.094 13.522 1.00 88.50 88 LEU A CA 1
ATOM 721 C C . LEU A 1 88 ? -13.491 14.103 13.069 1.00 88.50 88 LEU A C 1
ATOM 723 O O . LEU A 1 88 ? -13.584 13.761 11.885 1.00 88.50 88 LEU A O 1
ATOM 727 N N . VAL A 1 89 ? -14.321 13.641 14.011 1.00 90.69 89 VAL A N 1
ATOM 728 C CA . VAL A 1 89 ? -15.457 12.768 13.702 1.00 90.69 89 VAL A CA 1
ATOM 729 C C . VAL A 1 89 ? -16.548 13.544 12.966 1.00 90.69 89 VAL A C 1
ATOM 731 O O . VAL A 1 89 ? -17.049 13.023 11.977 1.00 90.69 89 VAL A O 1
ATOM 734 N N . SER A 1 90 ? -16.902 14.759 13.388 1.00 89.38 90 SER A N 1
ATOM 735 C CA . SER A 1 90 ? -17.924 15.584 12.726 1.00 89.38 90 SER A CA 1
ATOM 736 C C . SER A 1 90 ? -17.546 15.955 11.294 1.00 89.38 90 SER A C 1
ATOM 738 O O . SER A 1 90 ? -18.385 15.853 10.408 1.00 89.38 90 SER A O 1
ATOM 740 N N . ASP A 1 91 ? -16.289 16.303 11.031 1.00 87.56 91 ASP A N 1
ATOM 741 C CA . ASP A 1 91 ? -15.803 16.652 9.693 1.00 87.56 91 ASP A CA 1
ATOM 742 C C . ASP A 1 91 ? -15.907 15.455 8.738 1.00 87.56 91 ASP A C 1
ATOM 744 O O . ASP A 1 91 ? -16.296 15.591 7.577 1.00 87.56 91 ASP A O 1
ATOM 748 N N . SER A 1 92 ? -15.609 14.254 9.245 1.00 86.12 92 SER A N 1
ATOM 749 C CA . SER A 1 92 ? -15.678 13.007 8.471 1.00 86.12 92 SER A CA 1
ATOM 750 C C . SER A 1 92 ? -17.097 12.421 8.398 1.00 86.12 92 SER A C 1
ATOM 752 O O . SER A 1 92 ? -17.449 11.747 7.428 1.00 86.12 92 SER A O 1
ATOM 754 N N . TYR A 1 93 ? -17.920 12.663 9.422 1.00 89.94 93 TYR A N 1
ATOM 755 C CA . TYR A 1 93 ? -19.254 12.092 9.618 1.00 89.94 93 TYR A CA 1
ATOM 756 C C . TYR A 1 93 ? -20.257 13.142 10.152 1.00 89.94 93 TYR A C 1
ATOM 758 O O . TYR A 1 93 ? -20.786 12.975 11.257 1.00 89.94 93 TYR A O 1
ATOM 766 N N . PRO A 1 94 ? -20.608 14.188 9.371 1.00 88.69 94 PRO A N 1
ATOM 767 C CA . PRO A 1 94 ? -21.402 15.326 9.868 1.00 88.69 94 PRO A CA 1
ATOM 768 C C . PRO A 1 94 ? -22.781 14.937 10.410 1.00 88.69 94 PRO A C 1
ATOM 770 O O . PRO A 1 94 ? -23.328 15.548 11.320 1.00 88.69 94 PRO A O 1
ATOM 773 N N . TYR A 1 95 ? -23.350 13.856 9.882 1.00 89.50 95 TYR A N 1
ATOM 774 C CA . TYR A 1 95 ? -24.652 13.336 10.296 1.00 89.50 95 TYR A CA 1
ATOM 775 C C . TYR A 1 95 ? -24.666 12.734 11.711 1.00 89.50 95 TYR A C 1
ATOM 777 O O . TYR A 1 95 ? -25.746 12.442 12.228 1.00 89.50 95 TYR A O 1
ATOM 785 N N . LEU A 1 96 ? -23.502 12.525 12.336 1.00 88.88 96 LEU A N 1
ATOM 786 C CA . LEU A 1 96 ? -23.397 12.009 13.700 1.00 88.88 96 LEU A CA 1
ATOM 787 C C . LEU A 1 96 ? -23.237 13.107 14.757 1.00 88.88 96 LEU A C 1
ATOM 789 O O . LEU A 1 96 ? -23.350 12.783 15.935 1.00 88.88 96 LEU A O 1
ATOM 793 N N . GLU A 1 97 ? -23.041 14.373 14.371 1.00 85.75 97 GLU A N 1
ATOM 794 C CA . GLU A 1 97 ? -22.705 15.494 15.269 1.00 85.75 97 GLU A CA 1
ATOM 795 C C . GLU A 1 97 ? -23.609 15.565 16.518 1.00 85.75 97 GLU A C 1
ATOM 797 O O . GLU A 1 97 ? -23.136 15.635 17.651 1.00 85.75 97 GLU A O 1
ATOM 802 N N . ASN A 1 98 ? -24.922 15.411 16.328 1.00 86.44 98 ASN A N 1
ATOM 803 C CA . ASN A 1 98 ? -25.913 15.505 17.407 1.00 86.44 98 ASN A CA 1
ATOM 804 C C . ASN A 1 98 ? -25.942 14.298 18.362 1.00 86.44 98 ASN A C 1
ATOM 806 O O . ASN A 1 98 ? -26.549 14.368 19.431 1.00 86.44 98 ASN A O 1
ATOM 810 N N . VAL A 1 99 ? -25.343 13.166 17.979 1.00 89.69 99 VAL A N 1
ATOM 811 C CA . VAL A 1 99 ? -25.349 11.930 18.782 1.00 89.69 99 VAL A CA 1
ATOM 812 C C . VAL A 1 99 ? -23.992 11.616 19.404 1.00 89.69 99 VAL A C 1
ATOM 814 O O . VAL A 1 99 ? -23.934 10.768 20.291 1.00 89.69 99 VAL A O 1
ATOM 817 N N . LEU A 1 100 ? -22.932 12.324 19.006 1.00 88.19 100 LEU A N 1
ATOM 818 C CA . LEU A 1 100 ? -21.555 12.128 19.463 1.00 88.19 100 LEU A CA 1
ATOM 819 C C . LEU A 1 100 ? -21.445 12.003 20.988 1.00 88.19 100 LEU A C 1
ATOM 821 O O . LEU A 1 100 ? -21.013 10.973 21.493 1.00 88.19 100 LEU A O 1
ATOM 825 N N . GLN A 1 101 ? -21.969 12.961 21.752 1.00 87.00 101 GLN A N 1
ATOM 826 C CA . GLN A 1 101 ? -21.895 12.906 23.220 1.00 87.00 101 GLN A CA 1
ATOM 827 C C . GLN A 1 101 ? -22.499 11.627 23.832 1.00 87.00 101 GLN A C 1
ATOM 829 O O . GLN A 1 101 ? -22.011 11.145 24.852 1.00 87.00 101 GLN A O 1
ATOM 834 N N . HIS A 1 102 ? -23.525 11.041 23.207 1.00 88.06 102 HIS A N 1
ATOM 835 C CA . HIS A 1 102 ? -24.121 9.778 23.658 1.00 88.06 102 HIS A CA 1
ATOM 836 C C . HIS A 1 102 ? -23.248 8.576 23.296 1.00 88.06 102 HIS A C 1
ATOM 838 O O . HIS A 1 102 ? -23.124 7.637 24.078 1.00 88.06 102 HIS A O 1
ATOM 844 N N . LEU A 1 103 ? -22.616 8.606 22.124 1.00 88.75 103 LEU A N 1
ATOM 845 C CA . LEU A 1 103 ? -21.704 7.553 21.692 1.00 88.75 103 LEU A CA 1
ATOM 846 C C . LEU A 1 103 ? -20.481 7.468 22.623 1.00 88.75 103 LEU A C 1
ATOM 848 O O . LEU A 1 103 ? -20.002 6.368 22.895 1.00 88.75 103 LEU A O 1
ATOM 852 N N . TRP A 1 104 ? -20.001 8.602 23.159 1.00 89.12 104 TRP A N 1
ATOM 853 C CA . TRP A 1 104 ? -18.782 8.648 23.984 1.00 89.12 104 TRP A CA 1
ATOM 854 C C . TRP A 1 104 ? -19.006 7.984 25.348 1.00 89.12 104 TRP A C 1
ATOM 856 O O . TRP A 1 104 ? -18.050 7.563 25.994 1.00 89.12 104 TRP A O 1
ATOM 866 N N . GLN A 1 105 ? -20.271 7.850 25.769 1.00 88.69 105 GLN A N 1
ATOM 867 C CA . GLN A 1 105 ? -20.674 7.154 26.995 1.00 88.69 105 GLN A CA 1
ATOM 868 C C . GLN A 1 105 ? -20.559 5.627 26.871 1.00 88.69 105 GLN A C 1
ATOM 870 O O . GLN A 1 105 ? -20.478 4.933 27.884 1.00 88.69 105 GLN A O 1
ATOM 875 N N . GLU A 1 106 ? -20.522 5.090 25.647 1.00 89.56 106 GLU A N 1
ATOM 876 C CA . GLU A 1 106 ? -20.398 3.656 25.376 1.00 89.56 106 GLU A CA 1
ATOM 877 C C . GLU A 1 106 ? -19.154 3.332 24.521 1.00 89.56 106 GLU A C 1
ATOM 879 O O . GLU A 1 106 ? -19.274 2.709 23.458 1.00 89.56 106 GLU A O 1
ATOM 884 N N . PRO A 1 107 ? -17.931 3.671 24.983 1.00 88.19 107 PRO A N 1
ATOM 885 C CA . PRO A 1 107 ? -16.711 3.518 24.186 1.00 88.19 107 PRO A CA 1
ATOM 886 C C . PRO A 1 107 ? -16.466 2.063 23.765 1.00 88.19 107 PRO A C 1
ATOM 888 O O . PRO A 1 107 ? -15.961 1.811 22.677 1.00 88.19 107 PRO A O 1
ATOM 891 N N . ALA A 1 108 ? -16.925 1.087 24.558 1.00 88.00 108 ALA A N 1
ATOM 892 C CA . ALA A 1 108 ? -16.818 -0.344 24.262 1.00 88.00 108 ALA A CA 1
ATOM 893 C C . ALA A 1 108 ? -17.541 -0.801 22.978 1.00 88.00 108 ALA A C 1
ATOM 895 O O . ALA A 1 108 ? -17.277 -1.905 22.496 1.00 88.00 108 ALA A O 1
ATOM 896 N N . LYS A 1 109 ? -18.457 0.012 22.432 1.00 90.62 109 LYS A N 1
ATOM 897 C CA . LYS A 1 109 ? -19.156 -0.255 21.164 1.00 90.62 109 LYS A CA 1
ATOM 898 C C . LYS A 1 109 ? -18.533 0.481 19.973 1.00 90.62 109 LYS A C 1
ATOM 900 O O . LYS A 1 109 ? -19.075 0.390 18.871 1.00 90.62 109 LYS A O 1
ATOM 905 N N . LEU A 1 110 ? -17.433 1.204 20.177 1.00 93.00 110 LEU A N 1
ATOM 906 C CA . LEU A 1 110 ? -16.767 1.995 19.148 1.00 93.00 110 LEU A CA 1
ATOM 907 C C . LEU A 1 110 ? -15.493 1.294 18.672 1.00 93.00 110 LEU A C 1
ATOM 909 O O . LEU A 1 110 ? -14.693 0.813 19.480 1.00 93.00 110 LEU A O 1
ATOM 913 N N . LEU A 1 111 ? -15.305 1.271 17.353 1.00 93.94 111 LEU A N 1
ATOM 914 C CA . LEU A 1 111 ? -14.063 0.859 16.711 1.00 93.94 111 LEU A CA 1
ATOM 915 C C . LEU A 1 111 ? -13.488 2.027 15.908 1.00 93.94 111 LEU A C 1
ATOM 917 O O . LEU A 1 111 ? -14.116 2.504 14.964 1.00 93.94 111 LEU A O 1
ATOM 921 N N . PHE A 1 112 ? -12.276 2.447 16.252 1.00 94.19 112 PHE A N 1
ATOM 922 C CA . PHE A 1 112 ? -11.509 3.417 15.478 1.00 94.19 112 PHE A CA 1
ATOM 923 C C . PHE A 1 112 ? -10.530 2.686 14.565 1.00 94.19 112 PHE A C 1
ATOM 925 O O . PHE A 1 112 ? -9.748 1.857 15.023 1.00 94.19 112 PHE A O 1
ATOM 932 N N . VAL A 1 113 ? -10.576 2.972 13.269 1.00 94.38 113 VAL A N 1
ATOM 933 C CA . VAL A 1 113 ? -9.666 2.410 12.272 1.00 94.38 113 VAL A CA 1
ATOM 934 C C . VAL A 1 113 ? -8.777 3.520 11.743 1.00 94.38 113 VAL A C 1
ATOM 936 O O . VAL A 1 113 ? -9.269 4.457 11.121 1.00 94.38 113 VAL A O 1
ATOM 939 N N . ILE A 1 114 ? -7.477 3.385 11.975 1.00 90.62 114 ILE A N 1
ATOM 940 C CA . ILE A 1 114 ? -6.437 4.292 11.501 1.00 90.62 114 ILE A CA 1
ATOM 941 C C . ILE A 1 114 ? -5.699 3.575 10.369 1.00 90.62 114 ILE A C 1
ATOM 943 O O . ILE A 1 114 ? -4.892 2.673 10.611 1.00 90.62 114 ILE A O 1
ATOM 947 N N . ASP A 1 115 ? -6.037 3.930 9.132 1.00 88.50 115 ASP A N 1
ATOM 948 C CA . ASP A 1 115 ? -5.399 3.401 7.922 1.00 88.50 115 ASP A CA 1
ATOM 949 C C . ASP A 1 115 ? -4.226 4.291 7.490 1.00 88.50 115 ASP A C 1
ATOM 951 O O . ASP A 1 115 ? -4.175 5.474 7.833 1.00 88.50 115 ASP A O 1
ATOM 955 N N . ASP A 1 116 ? -3.287 3.722 6.735 1.00 76.94 116 ASP A N 1
ATOM 956 C CA . ASP A 1 116 ? -2.082 4.403 6.237 1.00 76.94 116 ASP A CA 1
ATOM 957 C C . ASP A 1 116 ? -1.257 5.108 7.337 1.00 76.94 116 ASP A C 1
ATOM 959 O O . ASP A 1 116 ? -0.752 6.220 7.162 1.00 76.94 116 ASP A O 1
ATOM 963 N N . PHE A 1 117 ? -1.071 4.445 8.487 1.00 74.25 117 PHE A N 1
ATOM 964 C CA . PHE A 1 117 ? -0.244 4.956 9.592 1.00 74.25 117 PHE A CA 1
ATOM 965 C C . PHE A 1 117 ? 1.249 5.108 9.212 1.00 74.25 117 PHE A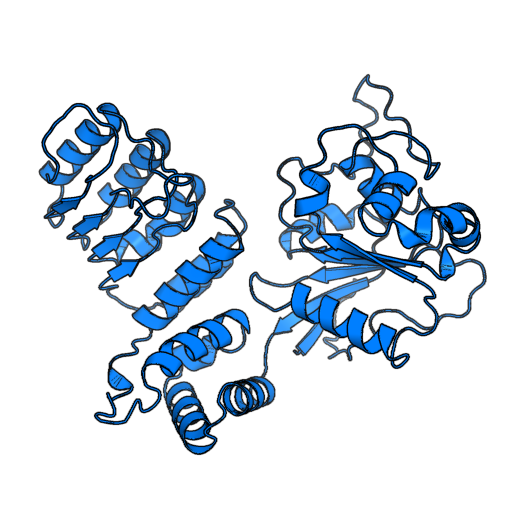 C 1
ATOM 967 O O . PHE A 1 117 ? 2.055 5.583 10.001 1.00 74.25 117 PHE A O 1
ATOM 974 N N . ASP A 1 118 ? 1.635 4.718 7.995 1.00 63.94 118 ASP A N 1
ATOM 975 C CA . ASP A 1 118 ? 2.981 4.682 7.420 1.00 63.94 118 ASP A CA 1
ATOM 976 C C . ASP A 1 118 ? 3.532 6.016 6.900 1.00 63.94 118 ASP A C 1
ATOM 978 O O . ASP A 1 118 ? 4.722 6.082 6.593 1.00 63.94 118 ASP A O 1
ATOM 982 N N . ARG A 1 119 ? 2.714 7.073 6.824 1.00 56.78 119 ARG A N 1
ATOM 983 C CA . ARG A 1 119 ? 3.102 8.383 6.249 1.00 56.78 119 ARG A CA 1
ATOM 984 C C . ARG A 1 119 ? 3.271 9.508 7.265 1.00 56.78 119 ARG A C 1
ATOM 986 O O . ARG A 1 119 ? 2.985 10.673 7.000 1.00 56.78 119 ARG A O 1
ATOM 993 N N . VAL A 1 120 ? 3.713 9.146 8.457 1.00 55.03 120 VAL A N 1
ATOM 994 C CA . VAL A 1 120 ? 3.993 10.085 9.539 1.00 55.03 120 VAL A CA 1
ATOM 995 C C . VAL A 1 120 ? 5.311 10.818 9.221 1.00 55.03 120 VAL A C 1
ATOM 997 O O . VAL A 1 120 ? 6.379 10.346 9.598 1.00 55.03 120 VAL A O 1
ATOM 1000 N N . GLU A 1 121 ? 5.265 11.950 8.506 1.00 47.94 121 GLU A N 1
ATOM 1001 C CA . GLU A 1 121 ? 6.454 12.810 8.296 1.00 47.94 121 GLU A CA 1
ATOM 1002 C C . GLU A 1 121 ? 6.939 13.443 9.614 1.00 47.94 121 GLU A C 1
ATOM 1004 O O . GLU A 1 121 ? 8.133 13.661 9.811 1.00 47.94 121 GLU A O 1
ATOM 1009 N N . GLN A 1 122 ? 6.019 13.686 10.552 1.00 49.09 122 GLN A N 1
ATOM 1010 C CA . GLN A 1 122 ? 6.305 14.161 11.904 1.00 49.09 122 GLN A CA 1
ATOM 1011 C C . GLN A 1 122 ? 6.080 13.017 12.883 1.00 49.09 122 GLN A C 1
ATOM 1013 O O . GLN A 1 122 ? 4.943 12.758 13.268 1.00 49.09 122 GLN A O 1
ATOM 1018 N N . ALA A 1 123 ? 7.145 12.290 13.230 1.00 49.94 123 ALA A N 1
ATOM 1019 C CA . ALA A 1 123 ? 7.097 11.141 14.132 1.00 49.94 123 ALA A CA 1
ATOM 1020 C C . ALA A 1 123 ? 6.200 11.424 15.351 1.00 49.94 123 ALA A C 1
ATOM 1022 O O . ALA A 1 123 ? 6.591 12.191 16.229 1.00 49.94 123 ALA A O 1
ATOM 1023 N N . ILE A 1 124 ? 5.015 10.798 15.418 1.00 55.09 124 ILE A N 1
ATOM 1024 C CA . ILE A 1 124 ? 4.222 10.768 16.650 1.00 55.09 124 ILE A CA 1
ATOM 1025 C C . ILE A 1 124 ? 5.118 10.104 17.689 1.00 55.09 124 ILE A C 1
ATOM 1027 O O . ILE A 1 124 ? 5.374 8.900 17.627 1.00 55.09 124 ILE A O 1
ATOM 1031 N N . GLN A 1 125 ? 5.652 10.893 18.611 1.00 53.81 125 GLN A N 1
ATOM 1032 C CA . GLN A 1 125 ? 6.477 10.373 19.682 1.00 53.81 125 GLN A CA 1
ATOM 1033 C C . GLN A 1 125 ? 5.551 9.778 20.740 1.00 53.81 125 GLN A C 1
ATOM 1035 O O . GLN A 1 125 ? 4.898 10.485 21.495 1.00 53.81 125 GLN A O 1
ATOM 1040 N N . PHE A 1 126 ? 5.504 8.449 20.809 1.00 55.75 126 PHE A N 1
ATOM 1041 C CA . PHE A 1 126 ? 4.840 7.728 21.901 1.00 55.75 126 PHE A CA 1
ATOM 1042 C C . PHE A 1 126 ? 5.723 7.643 23.162 1.00 55.75 126 PHE A C 1
ATOM 1044 O O . PHE A 1 126 ? 5.483 6.805 24.028 1.00 55.75 126 PHE A O 1
ATOM 1051 N N . THR A 1 127 ? 6.790 8.446 23.245 1.00 45.19 127 THR A N 1
ATOM 1052 C CA . THR A 1 127 ? 7.690 8.518 24.400 1.00 45.19 127 THR A CA 1
ATOM 1053 C C . THR A 1 127 ? 7.202 9.547 25.406 1.00 45.19 127 THR A C 1
ATOM 1055 O O . THR A 1 127 ? 6.991 10.700 25.049 1.00 45.19 127 THR A O 1
ATOM 1058 N N . ASP A 1 128 ? 7.129 9.143 26.673 1.00 45.66 128 ASP A N 1
ATOM 1059 C CA . ASP A 1 128 ? 6.930 10.031 27.821 1.00 45.66 128 ASP A CA 1
ATOM 1060 C C . ASP A 1 128 ? 8.209 10.843 28.117 1.00 45.66 128 ASP A C 1
ATOM 1062 O O . ASP A 1 128 ? 8.782 10.747 29.206 1.00 45.66 128 ASP A O 1
ATOM 1066 N N . ASP A 1 129 ? 8.721 11.622 27.163 1.00 40.38 129 ASP A N 1
ATOM 1067 C CA . ASP A 1 129 ? 9.809 12.552 27.467 1.00 40.38 129 ASP A CA 1
ATOM 1068 C C . ASP A 1 129 ? 9.225 13.778 28.172 1.00 40.38 129 ASP A C 1
ATOM 1070 O O . ASP A 1 129 ? 8.945 14.813 27.577 1.00 40.38 129 ASP A O 1
ATOM 1074 N N . LYS A 1 130 ? 9.113 13.673 29.501 1.00 43.44 130 LYS A N 1
ATOM 1075 C CA . LYS A 1 130 ? 8.801 14.764 30.446 1.00 43.44 130 LYS A CA 1
ATOM 1076 C C . LYS A 1 130 ? 9.837 15.910 30.454 1.00 43.44 130 LYS A C 1
ATOM 1078 O O . LYS A 1 130 ? 9.944 16.628 31.443 1.00 43.44 130 LYS A O 1
ATOM 1083 N N . ASN A 1 131 ? 10.625 16.065 29.390 1.00 39.22 131 ASN A N 1
ATOM 1084 C CA . ASN A 1 131 ? 11.726 17.019 29.271 1.00 39.22 131 ASN A CA 1
ATOM 1085 C C . ASN A 1 131 ? 11.516 18.085 28.181 1.00 39.22 131 ASN A C 1
ATOM 1087 O O . ASN A 1 131 ? 12.402 18.918 27.984 1.00 39.22 131 ASN A O 1
ATOM 1091 N N . SER A 1 132 ? 10.367 18.132 27.502 1.00 39.84 132 SER A N 1
ATOM 1092 C CA . SER A 1 132 ? 9.956 19.334 26.770 1.00 39.84 132 SER A CA 1
ATOM 1093 C C . SER A 1 132 ? 9.234 20.285 27.727 1.00 39.84 132 SER A C 1
ATOM 1095 O O . SER A 1 132 ? 8.165 19.965 28.234 1.00 39.84 132 SER A O 1
ATOM 1097 N N . ASN A 1 133 ? 9.812 21.464 27.969 1.00 36.75 133 ASN A N 1
ATOM 1098 C CA . ASN A 1 133 ? 9.255 22.553 28.791 1.00 36.75 133 ASN A CA 1
ATOM 1099 C C . ASN A 1 133 ? 8.014 23.236 28.169 1.00 36.75 133 ASN A C 1
ATOM 1101 O O . ASN A 1 133 ? 7.777 24.420 28.397 1.00 36.75 133 ASN A O 1
ATOM 1105 N N . GLU A 1 134 ? 7.231 22.513 27.376 1.00 43.97 134 GLU A N 1
ATOM 1106 C CA . GLU A 1 134 ? 5.933 22.954 26.879 1.00 43.97 134 GLU A CA 1
ATOM 1107 C C . GLU A 1 134 ? 4.880 22.064 27.529 1.00 43.97 134 GLU A C 1
ATOM 1109 O O . GLU A 1 134 ? 5.046 20.849 27.591 1.00 43.97 134 GLU A O 1
ATOM 1114 N N . GLU A 1 135 ? 3.827 22.669 28.073 1.00 44.25 135 GLU A N 1
ATOM 1115 C CA . GLU A 1 135 ? 2.690 21.972 28.673 1.00 44.25 135 GLU A CA 1
ATOM 1116 C C . GLU A 1 135 ? 2.055 21.001 27.653 1.00 44.25 135 GLU A C 1
ATOM 1118 O O . GLU A 1 135 ? 1.098 21.359 26.964 1.00 44.25 135 GLU A O 1
ATOM 1123 N N . GLN A 1 136 ? 2.568 19.770 27.537 1.00 52.44 136 GLN A N 1
ATOM 1124 C CA . GLN A 1 136 ? 1.882 18.653 26.884 1.00 52.44 136 GLN A CA 1
ATOM 1125 C C . GLN A 1 136 ? 0.647 18.344 27.731 1.00 52.44 136 GLN A C 1
ATOM 1127 O O . GLN A 1 136 ? 0.686 17.571 28.686 1.00 52.44 136 GLN A O 1
ATOM 1132 N N . LYS A 1 137 ? -0.443 19.063 27.456 1.00 55.12 137 LYS A N 1
ATOM 1133 C CA . LYS A 1 137 ? -1.744 18.802 28.058 1.00 55.12 137 LYS A CA 1
ATOM 1134 C C . LYS A 1 137 ? -2.255 17.495 27.481 1.00 55.12 137 LYS A C 1
ATOM 1136 O O . LYS A 1 137 ? -2.584 17.449 26.301 1.00 55.12 137 LYS A O 1
ATOM 1141 N N . ASP A 1 138 ? -2.340 16.474 28.326 1.00 60.31 138 ASP A N 1
ATOM 1142 C CA . ASP A 1 138 ? -3.006 15.227 27.975 1.00 60.31 138 ASP A CA 1
ATOM 1143 C C . ASP A 1 138 ? -4.414 15.544 27.440 1.00 60.31 138 ASP A C 1
ATOM 1145 O O . ASP A 1 138 ? -5.236 16.174 28.119 1.00 60.31 138 ASP A O 1
ATOM 1149 N N . CYS A 1 139 ? -4.699 15.112 26.213 1.00 66.31 139 CYS A N 1
ATOM 1150 C CA . CYS A 1 139 ? -6.004 15.279 25.576 1.00 66.31 139 CYS A CA 1
ATOM 1151 C C . CYS A 1 139 ? -6.949 14.205 26.116 1.00 66.31 139 CYS A C 1
ATOM 1153 O O . CYS A 1 139 ? -7.245 13.211 25.457 1.00 66.31 139 CYS A O 1
ATOM 1155 N N . LEU A 1 140 ? -7.366 14.380 27.372 1.00 75.81 140 LEU A N 1
ATOM 1156 C CA . LEU A 1 140 ? -8.206 13.424 28.104 1.00 75.81 140 LEU A CA 1
ATOM 1157 C C . LEU A 1 140 ? -9.696 13.561 27.767 1.00 75.81 140 LEU A C 1
ATOM 1159 O O . LEU A 1 140 ? -10.478 12.656 28.054 1.00 75.81 140 LEU A O 1
ATOM 1163 N N . ASP A 1 141 ? -10.086 14.683 27.161 1.00 82.88 141 ASP A N 1
ATOM 1164 C CA . ASP A 1 141 ? -11.462 14.978 26.767 1.00 82.88 141 ASP A CA 1
ATOM 1165 C C . ASP A 1 141 ? -11.576 15.016 25.230 1.00 82.88 141 ASP A C 1
ATOM 1167 O O . ASP A 1 141 ? -10.780 15.708 24.586 1.00 82.88 141 ASP A O 1
ATOM 1171 N N . PRO A 1 142 ? -12.555 14.316 24.622 1.00 82.94 142 PRO A N 1
ATOM 1172 C CA . PRO A 1 142 ? -12.852 14.411 23.193 1.00 82.94 142 PRO A CA 1
ATOM 1173 C C . PRO A 1 142 ? -13.114 15.828 22.659 1.00 82.94 142 PRO A C 1
ATOM 1175 O O . PRO A 1 142 ? -12.984 16.034 21.451 1.00 82.94 142 PRO A O 1
ATOM 1178 N N . GLU A 1 143 ? -13.459 16.796 23.515 1.00 84.75 143 GLU A N 1
ATOM 1179 C CA . GLU A 1 143 ? -13.644 18.210 23.152 1.00 84.75 143 GLU A CA 1
ATOM 1180 C C . GLU A 1 143 ? -12.360 19.063 23.311 1.00 84.75 143 GLU A C 1
ATOM 1182 O O . GLU A 1 143 ? -12.329 20.231 22.907 1.00 84.75 143 GLU A O 1
ATOM 1187 N N . CYS A 1 144 ? -11.269 18.494 23.841 1.00 85.19 144 CYS A N 1
ATOM 1188 C CA . CYS A 1 144 ? -9.999 19.193 24.054 1.00 85.19 144 CYS A CA 1
ATOM 1189 C C . CYS A 1 144 ? -9.254 19.468 22.736 1.00 85.19 144 CYS A C 1
ATOM 1191 O O . CYS A 1 144 ? -8.981 18.548 21.965 1.00 85.19 144 CYS A O 1
ATOM 1193 N N . TYR A 1 145 ? -8.897 20.735 22.492 1.00 85.12 145 TYR A N 1
ATOM 1194 C CA . TYR A 1 145 ? -8.177 21.156 21.287 1.00 85.12 145 TYR A CA 1
ATOM 1195 C C . TYR A 1 145 ? -6.679 20.851 21.374 1.00 85.12 145 TYR A C 1
ATOM 1197 O O . TYR A 1 145 ? -5.950 21.462 22.158 1.00 85.12 145 TYR A O 1
ATOM 1205 N N . CYS A 1 146 ? -6.224 19.965 20.499 1.00 83.94 146 CYS A N 1
ATOM 1206 C CA . CYS A 1 146 ? -4.889 19.398 20.447 1.00 83.94 146 CYS A CA 1
ATOM 1207 C C . CYS A 1 146 ? -4.403 19.232 19.000 1.00 83.94 146 CYS A C 1
ATOM 1209 O O . CYS A 1 146 ? -5.138 19.452 18.036 1.00 83.94 146 CYS A O 1
ATOM 1211 N N . GLU A 1 147 ? -3.142 18.846 18.835 1.00 84.12 147 GLU A N 1
ATOM 1212 C CA . GLU A 1 147 ? -2.638 18.393 17.539 1.00 84.12 147 GLU A CA 1
ATOM 1213 C C . GLU A 1 147 ? -3.164 16.988 17.223 1.00 84.12 147 GLU A C 1
ATOM 1215 O O . GLU A 1 147 ? -3.427 16.184 18.117 1.00 84.12 147 GLU A O 1
ATOM 1220 N N . VAL A 1 148 ? -3.324 16.673 15.938 1.00 83.69 148 VAL A N 1
ATOM 1221 C CA . VAL A 1 148 ? -3.882 15.382 15.505 1.00 83.69 148 VAL A CA 1
ATOM 1222 C C . VAL A 1 148 ? -2.998 14.203 15.920 1.00 83.69 148 VAL A C 1
ATOM 1224 O O . VAL A 1 148 ? -3.504 13.146 16.303 1.00 83.69 148 VAL A O 1
ATOM 1227 N N . SER A 1 149 ? -1.680 14.409 15.903 1.00 79.56 149 SER A N 1
ATOM 1228 C CA . SER A 1 149 ? -0.669 13.489 16.430 1.00 79.56 149 SER A CA 1
ATOM 1229 C C . SER A 1 149 ? -0.958 13.097 17.882 1.00 79.56 149 SER A C 1
ATOM 1231 O O . SER A 1 149 ? -0.935 11.914 18.222 1.00 79.56 149 SER A O 1
ATOM 1233 N N . GLU A 1 150 ? -1.300 14.082 18.710 1.00 80.50 150 GLU A N 1
ATOM 1234 C CA . GLU A 1 150 ? -1.579 13.923 20.133 1.00 80.50 150 GLU A CA 1
ATOM 1235 C C . GLU A 1 150 ? -2.923 13.229 20.386 1.00 80.50 150 GLU A C 1
ATOM 1237 O O . GLU A 1 150 ? -3.008 12.316 21.204 1.00 80.50 150 GLU A O 1
ATOM 1242 N N . ILE A 1 151 ? -3.961 13.570 19.614 1.00 86.44 151 ILE A N 1
ATOM 1243 C CA . ILE A 1 151 ? -5.266 12.890 19.688 1.00 86.44 151 ILE A CA 1
ATOM 1244 C C . ILE A 1 151 ? -5.106 11.398 19.380 1.00 86.44 151 ILE A C 1
ATOM 1246 O O . ILE A 1 151 ? -5.613 10.546 20.114 1.00 86.44 151 ILE A O 1
ATOM 1250 N N . VAL A 1 152 ? -4.375 11.068 18.309 1.00 86.19 152 VAL A N 1
ATOM 1251 C CA . VAL A 1 152 ? -4.101 9.677 17.928 1.00 86.19 152 VAL A CA 1
ATOM 1252 C C . VAL A 1 152 ? -3.259 8.981 18.999 1.00 86.19 152 VAL A C 1
ATOM 1254 O O . VAL A 1 152 ? -3.565 7.842 19.352 1.00 86.19 152 VAL A O 1
ATOM 1257 N N . ARG A 1 153 ? -2.255 9.658 19.573 1.00 84.12 153 ARG A N 1
ATOM 1258 C CA . ARG A 1 153 ? -1.439 9.132 20.679 1.00 84.12 153 ARG A CA 1
ATOM 1259 C C . ARG A 1 153 ? -2.299 8.767 21.890 1.00 84.12 153 ARG A C 1
ATOM 1261 O O . ARG A 1 153 ? -2.264 7.612 22.319 1.00 84.12 153 ARG A O 1
ATOM 1268 N N . CYS A 1 154 ? -3.104 9.703 22.396 1.00 85.56 154 CYS A N 1
ATOM 1269 C CA . CYS A 1 154 ? -3.975 9.491 23.554 1.00 85.56 154 CYS A CA 1
ATOM 1270 C C . CYS A 1 154 ? -5.028 8.403 23.296 1.00 85.56 154 CYS A C 1
ATOM 1272 O O . CYS A 1 154 ? -5.327 7.615 24.197 1.00 85.56 154 CYS A O 1
ATOM 1274 N N . LEU A 1 155 ? -5.561 8.310 22.071 1.00 87.69 155 LEU A N 1
ATOM 1275 C CA . LEU A 1 155 ? -6.497 7.254 21.683 1.00 87.69 155 LEU A CA 1
ATOM 1276 C C . LEU A 1 155 ? -5.811 5.880 21.724 1.00 87.69 155 LEU A C 1
ATOM 1278 O O . LEU A 1 155 ? -6.272 4.986 22.429 1.00 87.69 155 LEU A O 1
ATOM 1282 N N . VAL A 1 156 ? -4.666 5.726 21.049 1.00 84.75 156 VAL A N 1
ATOM 1283 C CA . VAL A 1 156 ? -3.906 4.461 20.977 1.00 84.75 156 VAL A CA 1
ATOM 1284 C C . VAL A 1 156 ? -3.393 4.008 22.347 1.00 84.75 156 VAL A C 1
ATOM 1286 O O . VAL A 1 156 ? 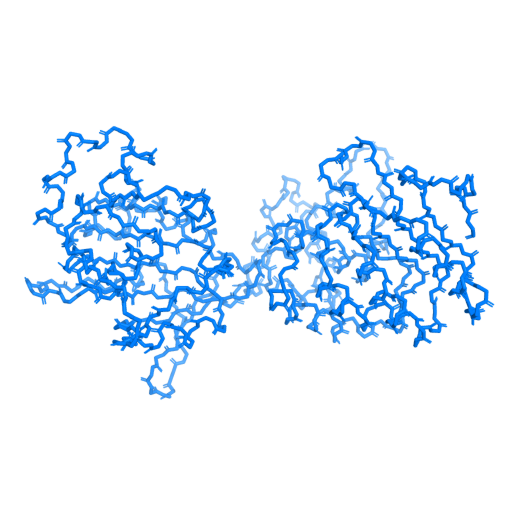-3.393 2.810 22.636 1.00 84.75 156 VAL A O 1
ATOM 1289 N N . GLN A 1 157 ? -2.996 4.943 23.216 1.00 80.88 157 GLN A N 1
ATOM 1290 C CA . GLN A 1 157 ? -2.603 4.650 24.599 1.00 80.88 157 GLN A CA 1
ATOM 1291 C C . GLN A 1 157 ? -3.800 4.328 25.517 1.00 80.88 157 GLN A C 1
ATOM 1293 O O . GLN A 1 157 ? -3.600 3.862 26.640 1.00 80.88 157 GLN A O 1
ATOM 1298 N N . GLY A 1 158 ? -5.037 4.540 25.053 1.00 80.31 158 GLY A N 1
ATOM 1299 C CA . GLY A 1 158 ? -6.261 4.325 25.826 1.00 80.31 158 GLY A CA 1
ATOM 1300 C C . GLY A 1 158 ? -6.520 5.386 26.898 1.00 80.31 158 GLY A C 1
ATOM 1301 O O . GLY A 1 158 ? -7.323 5.148 27.799 1.00 80.31 158 GLY A O 1
ATOM 1302 N N . GLN A 1 159 ? -5.846 6.536 26.811 1.00 84.00 159 GLN A N 1
ATOM 1303 C CA . GLN A 1 159 ? -6.083 7.703 27.665 1.00 84.00 159 GLN A CA 1
ATOM 1304 C C . GLN A 1 159 ? -7.361 8.444 27.245 1.00 84.00 159 GLN A C 1
ATOM 1306 O O . GLN A 1 159 ? -8.103 8.927 28.097 1.00 84.00 159 GLN A O 1
ATOM 1311 N N . LEU A 1 160 ? -7.643 8.473 25.939 1.00 85.44 160 LEU A N 1
ATOM 1312 C CA . LEU A 1 160 ? -8.858 9.029 25.349 1.00 85.44 160 LEU A CA 1
ATOM 1313 C C . LEU A 1 160 ? -9.847 7.899 25.019 1.00 85.44 160 LEU A C 1
ATOM 1315 O O . LEU A 1 160 ? -9.470 6.906 24.401 1.00 85.44 160 LEU A O 1
ATOM 1319 N N . LEU A 1 161 ? -11.116 8.046 25.428 1.00 86.31 161 LEU A N 1
ATOM 1320 C CA . LEU A 1 161 ? -12.183 7.043 25.241 1.00 86.31 161 LEU A CA 1
ATOM 1321 C C . LEU A 1 161 ? -11.785 5.624 25.703 1.00 86.31 161 LEU A C 1
ATOM 1323 O O . LEU A 1 161 ? -11.874 4.647 24.952 1.00 86.31 161 LEU A O 1
ATOM 1327 N N . ALA A 1 162 ? -11.358 5.510 26.963 1.00 85.88 162 ALA A N 1
ATOM 1328 C CA . ALA A 1 162 ? -10.922 4.249 27.558 1.00 85.88 162 ALA A CA 1
ATOM 1329 C C . ALA A 1 162 ? -11.954 3.116 27.366 1.00 85.88 162 ALA A C 1
ATOM 1331 O O . ALA A 1 162 ? -13.125 3.239 27.734 1.00 85.88 162 ALA A O 1
ATOM 1332 N N . GLY A 1 163 ? -11.500 1.991 26.806 1.00 84.38 163 GLY A N 1
ATOM 1333 C CA . GLY A 1 163 ? -12.327 0.814 26.525 1.00 84.38 163 GLY A CA 1
ATOM 1334 C C . GLY A 1 163 ? -12.837 0.702 25.086 1.00 84.38 163 GLY A C 1
ATOM 1335 O O . GLY A 1 163 ? -13.477 -0.302 24.769 1.00 84.38 163 GLY A O 1
ATOM 1336 N N . CYS A 1 164 ? -12.547 1.672 24.211 1.00 90.00 164 CYS A N 1
ATOM 1337 C CA . CYS A 1 164 ? -12.765 1.513 22.772 1.00 90.00 164 CYS A CA 1
ATOM 1338 C C . CYS A 1 164 ? -11.807 0.487 22.145 1.00 90.00 164 CYS A C 1
ATOM 1340 O O . CYS A 1 164 ? -10.827 0.055 22.754 1.00 90.00 164 CYS A O 1
ATOM 1342 N N . SER A 1 165 ? -12.126 0.033 20.934 1.00 91.62 165 SER A N 1
ATOM 1343 C CA . SER A 1 165 ? -11.231 -0.819 20.143 1.00 91.62 165 SER A CA 1
ATOM 1344 C C . SER A 1 165 ? -10.566 -0.003 19.046 1.00 91.62 165 SER A C 1
ATOM 1346 O O . SER A 1 165 ? -11.190 0.886 18.465 1.00 91.62 165 SER A O 1
ATOM 1348 N N . ILE A 1 166 ? -9.305 -0.313 18.754 1.00 91.50 166 ILE A N 1
ATOM 1349 C CA . ILE A 1 166 ? -8.511 0.417 17.766 1.00 91.50 166 ILE A CA 1
ATOM 1350 C C . ILE A 1 166 ? -7.889 -0.578 16.794 1.00 91.50 166 ILE A C 1
ATOM 1352 O O . ILE A 1 166 ? -7.306 -1.584 17.200 1.00 91.50 166 ILE A O 1
ATOM 1356 N N . LEU A 1 167 ? -8.015 -0.293 15.501 1.00 91.88 167 LEU A N 1
ATOM 1357 C CA . LEU A 1 167 ? -7.343 -1.001 14.422 1.00 91.88 167 LEU A CA 1
ATOM 1358 C C . LEU A 1 167 ? -6.351 -0.062 13.750 1.00 91.88 167 LEU A C 1
ATOM 1360 O O . LEU A 1 167 ? -6.760 0.952 13.194 1.00 91.88 167 LEU A O 1
ATOM 1364 N N . ILE A 1 168 ? -5.073 -0.416 13.743 1.00 89.94 168 ILE A N 1
ATOM 1365 C CA . ILE A 1 168 ? -4.038 0.372 13.067 1.00 89.94 168 ILE A CA 1
ATOM 1366 C C . ILE A 1 168 ? -3.506 -0.442 11.896 1.00 89.94 168 ILE A C 1
ATOM 1368 O O . ILE A 1 168 ? -3.013 -1.547 12.107 1.00 89.94 168 ILE A O 1
ATOM 1372 N N . ALA A 1 169 ? -3.575 0.076 10.671 1.00 88.75 169 ALA A N 1
ATOM 1373 C CA . ALA A 1 169 ? -2.837 -0.493 9.547 1.00 88.75 169 ALA A CA 1
ATOM 1374 C C . ALA A 1 169 ? -1.503 0.232 9.383 1.00 88.75 169 ALA A C 1
ATOM 1376 O O . ALA A 1 169 ? -1.448 1.408 9.035 1.00 88.75 169 ALA A O 1
ATOM 1377 N N . ALA A 1 170 ? -0.421 -0.503 9.613 1.00 82.00 170 ALA A N 1
ATOM 1378 C CA . ALA A 1 170 ? 0.935 0.023 9.632 1.00 82.00 170 ALA A CA 1
ATOM 1379 C C . ALA A 1 170 ? 1.877 -0.840 8.785 1.00 82.00 170 ALA A C 1
ATOM 1381 O O . ALA A 1 170 ? 1.522 -1.909 8.267 1.00 82.00 170 ALA A O 1
ATOM 1382 N N . ARG A 1 171 ? 3.113 -0.374 8.624 1.00 76.94 171 ARG A N 1
ATOM 1383 C CA . ARG A 1 171 ? 4.192 -1.175 8.034 1.00 76.94 171 ARG A CA 1
ATOM 1384 C C . ARG A 1 171 ? 5.093 -1.776 9.119 1.00 76.94 171 ARG A C 1
ATOM 1386 O O . ARG A 1 171 ? 5.169 -1.225 10.213 1.00 76.94 171 ARG A O 1
ATOM 1393 N N . PRO A 1 172 ? 5.800 -2.891 8.838 1.00 71.25 172 PRO A N 1
ATOM 1394 C CA . PRO A 1 172 ? 6.511 -3.644 9.875 1.00 71.25 172 PRO A CA 1
ATOM 1395 C C . PRO A 1 172 ? 7.534 -2.848 10.700 1.00 71.25 172 PRO A C 1
ATOM 1397 O O . PRO A 1 172 ? 7.672 -3.104 11.888 1.00 71.25 172 PRO A O 1
ATOM 1400 N N . TRP A 1 173 ? 8.243 -1.865 10.133 1.00 68.00 173 TRP A N 1
ATOM 1401 C CA . TRP A 1 173 ? 9.234 -1.095 10.906 1.00 68.00 173 TRP A CA 1
ATOM 1402 C C . TRP A 1 173 ? 8.606 -0.146 11.935 1.00 68.00 173 TRP A C 1
ATOM 1404 O O . TRP A 1 173 ? 9.266 0.220 12.904 1.00 68.00 173 TRP A O 1
ATOM 1414 N N . GLN A 1 174 ? 7.331 0.213 11.763 1.00 68.31 174 GLN A N 1
ATOM 1415 C CA . GLN A 1 174 ? 6.592 1.050 12.709 1.00 68.31 174 GLN A CA 1
ATOM 1416 C C . GLN A 1 174 ? 6.140 0.276 13.944 1.00 68.31 174 GLN A C 1
ATOM 1418 O O . GLN A 1 174 ? 5.694 0.882 14.914 1.00 68.31 174 GLN A O 1
ATOM 1423 N N . LEU A 1 175 ? 6.292 -1.052 13.950 1.00 70.81 175 LEU A N 1
ATOM 1424 C CA . LEU A 1 175 ? 6.035 -1.854 15.142 1.00 70.81 175 LEU A CA 1
ATOM 1425 C C . LEU A 1 175 ? 6.861 -1.373 16.323 1.00 70.81 175 LEU A C 1
ATOM 1427 O O . LEU A 1 175 ? 6.300 -1.212 17.392 1.00 70.81 175 LEU A O 1
ATOM 1431 N N . LYS A 1 176 ? 8.131 -1.007 16.121 1.00 66.75 176 LYS A N 1
ATOM 1432 C CA . LYS A 1 176 ? 8.984 -0.465 17.193 1.00 66.75 176 LYS A CA 1
ATOM 1433 C C . LYS A 1 176 ? 8.414 0.796 17.847 1.00 66.75 176 LYS A C 1
ATOM 1435 O O . LYS A 1 176 ? 8.682 1.067 19.013 1.00 66.75 176 LYS A O 1
ATOM 1440 N N . LEU A 1 177 ? 7.650 1.582 17.088 1.00 68.06 177 LEU A N 1
ATOM 1441 C CA . LEU A 1 177 ? 6.978 2.777 17.591 1.00 68.06 177 LEU A CA 1
ATOM 1442 C C . LEU A 1 177 ? 5.752 2.402 18.441 1.00 68.06 177 LEU A C 1
ATOM 1444 O O . LEU A 1 177 ? 5.507 3.010 19.480 1.00 68.06 177 LEU A O 1
ATOM 1448 N N . LEU A 1 178 ? 5.028 1.365 18.016 1.00 70.56 178 LEU A N 1
ATOM 1449 C CA . LEU A 1 178 ? 3.816 0.853 18.660 1.00 70.56 178 LEU A CA 1
ATOM 1450 C C . LEU A 1 178 ? 4.099 -0.141 19.802 1.00 70.56 178 LEU A C 1
ATOM 1452 O O . LEU A 1 178 ? 3.245 -0.319 20.665 1.00 70.56 178 LEU A O 1
ATOM 1456 N N . GLU A 1 179 ? 5.292 -0.734 19.872 1.00 64.38 179 GLU A N 1
ATOM 1457 C CA . GLU A 1 179 ? 5.764 -1.605 20.964 1.00 64.38 179 GLU A CA 1
ATOM 1458 C C . GLU A 1 179 ? 5.760 -0.881 22.318 1.00 64.38 179 GLU A C 1
ATOM 1460 O O . GLU A 1 179 ? 5.621 -1.507 23.363 1.00 64.38 179 GLU A O 1
ATOM 1465 N N . LYS A 1 180 ? 5.868 0.454 22.309 1.00 63.31 180 LYS A N 1
ATOM 1466 C CA . LYS A 1 180 ? 5.764 1.293 23.514 1.00 63.31 180 LYS A CA 1
ATOM 1467 C C . LYS A 1 180 ? 4.322 1.567 23.946 1.00 63.31 180 LYS A C 1
ATOM 1469 O O . LYS A 1 180 ? 4.101 2.173 24.990 1.00 63.31 180 LYS A O 1
ATOM 1474 N N . THR A 1 181 ? 3.344 1.160 23.144 1.00 65.88 181 THR A N 1
ATOM 1475 C CA . THR A 1 181 ? 1.916 1.296 23.450 1.00 65.88 181 THR A CA 1
ATOM 1476 C C . THR A 1 181 ? 1.363 -0.035 23.954 1.00 65.88 181 THR A C 1
ATOM 1478 O O . THR A 1 181 ? 1.967 -1.084 23.736 1.00 65.88 181 THR A O 1
ATOM 1481 N N . ASN A 1 182 ? 0.198 -0.017 24.606 1.00 65.38 182 ASN A N 1
ATOM 1482 C CA . ASN A 1 182 ? -0.491 -1.220 25.092 1.00 65.38 182 ASN A CA 1
ATOM 1483 C C . ASN A 1 182 ? -1.103 -2.043 23.932 1.00 65.38 182 ASN A C 1
ATOM 1485 O O . ASN A 1 182 ? -2.304 -2.327 23.910 1.00 65.38 182 ASN A O 1
ATOM 1489 N N . THR A 1 183 ? -0.291 -2.407 22.935 1.00 66.06 183 THR A N 1
ATOM 1490 C CA . THR A 1 183 ? -0.719 -3.195 21.778 1.00 66.06 183 THR A CA 1
ATOM 1491 C C . THR A 1 183 ? -1.144 -4.580 22.243 1.00 66.06 183 THR A C 1
ATOM 1493 O O . THR A 1 183 ? -0.373 -5.318 22.847 1.00 66.06 183 THR A O 1
ATOM 1496 N N . THR A 1 184 ? -2.393 -4.946 21.961 1.00 69.50 184 THR A N 1
ATOM 1497 C CA . THR A 1 184 ? -2.959 -6.221 22.416 1.00 69.50 184 THR A CA 1
ATOM 1498 C C . THR A 1 184 ? -2.694 -7.341 21.412 1.00 69.50 184 THR A C 1
ATOM 1500 O O . THR A 1 184 ? -2.524 -8.498 21.805 1.00 69.50 184 THR A O 1
ATOM 1503 N N . ARG A 1 185 ? -2.695 -7.026 20.108 1.00 78.88 185 ARG A N 1
ATOM 1504 C CA . ARG A 1 185 ? -2.552 -8.009 19.021 1.00 78.88 185 ARG A CA 1
ATOM 1505 C C . ARG A 1 185 ? -1.852 -7.421 17.803 1.00 78.88 185 ARG A C 1
ATOM 1507 O O . ARG A 1 185 ? -2.180 -6.314 17.385 1.00 78.88 185 ARG A O 1
ATOM 1514 N N . THR A 1 186 ? -0.999 -8.224 17.170 1.00 80.75 186 THR A N 1
ATOM 1515 C CA . THR A 1 186 ? -0.316 -7.870 15.918 1.00 80.75 186 THR A CA 1
ATOM 1516 C C . THR A 1 186 ? -0.548 -8.935 14.855 1.00 80.75 186 THR A C 1
ATOM 1518 O O . THR A 1 186 ? -0.268 -10.115 15.056 1.00 80.75 186 THR A O 1
ATOM 1521 N N . VAL A 1 187 ? -1.051 -8.509 13.702 1.00 82.75 187 VAL A N 1
ATOM 1522 C CA . VAL A 1 187 ? -1.520 -9.361 12.613 1.00 82.75 187 VAL A CA 1
ATOM 1523 C C . VAL A 1 187 ? -0.782 -9.002 11.324 1.00 82.75 187 VAL A C 1
ATOM 1525 O O . VAL A 1 187 ? -0.908 -7.892 10.829 1.00 82.75 187 VAL A O 1
ATOM 1528 N N . GLU A 1 188 ? -0.039 -9.932 10.739 1.00 83.38 188 GLU A N 1
ATOM 1529 C CA . GLU A 1 188 ? 0.677 -9.775 9.477 1.00 83.38 188 GLU A CA 1
ATOM 1530 C C . GLU A 1 188 ? -0.116 -10.286 8.268 1.00 83.38 188 GLU A C 1
ATOM 1532 O O . GLU A 1 188 ? -0.570 -11.426 8.213 1.00 83.38 188 GLU A O 1
ATOM 1537 N N . ILE A 1 189 ? -0.255 -9.453 7.238 1.00 83.75 189 ILE A N 1
ATOM 1538 C CA . ILE A 1 189 ? -0.813 -9.868 5.950 1.00 83.75 189 ILE A CA 1
ATOM 1539 C C . ILE A 1 189 ? 0.307 -10.405 5.062 1.00 83.75 189 ILE A C 1
ATOM 1541 O O . ILE A 1 189 ? 1.189 -9.655 4.643 1.00 83.75 189 ILE A O 1
ATOM 1545 N N . LEU A 1 190 ? 0.205 -11.680 4.680 1.00 80.25 190 LEU A N 1
ATOM 1546 C CA . LEU A 1 190 ? 1.167 -12.323 3.781 1.00 80.25 190 LEU A CA 1
ATOM 1547 C C . LEU A 1 190 ? 0.831 -12.184 2.291 1.00 80.25 190 LEU A C 1
ATOM 1549 O O . LEU A 1 190 ? 1.704 -12.369 1.447 1.00 80.25 190 LEU A O 1
ATOM 1553 N N . GLY A 1 191 ? -0.427 -11.882 1.950 1.00 83.75 191 GLY A N 1
ATOM 1554 C CA . GLY A 1 191 ? -0.879 -11.706 0.565 1.00 83.75 191 GLY A CA 1
ATOM 1555 C C . GLY A 1 191 ? -1.674 -12.892 0.005 1.00 83.75 191 GLY A C 1
ATOM 1556 O O . GLY A 1 191 ? -2.530 -13.466 0.687 1.00 83.75 191 GLY A O 1
ATOM 1557 N N . PHE A 1 192 ? -1.493 -13.216 -1.272 1.00 85.62 192 PHE A N 1
ATOM 1558 C CA . PHE A 1 192 ? -2.186 -14.302 -1.968 1.00 85.62 192 PHE A CA 1
ATOM 1559 C C . PHE A 1 192 ? -1.382 -15.605 -1.933 1.00 85.62 192 PHE A C 1
ATOM 1561 O O . PHE A 1 192 ? -0.186 -15.623 -2.194 1.00 85.62 192 PHE A O 1
ATOM 1568 N N . GLY A 1 193 ? -2.058 -16.717 -1.632 1.00 86.31 193 GLY A N 1
ATOM 1569 C CA . GLY A 1 193 ? -1.554 -18.052 -1.945 1.00 86.31 193 GLY A CA 1
ATOM 1570 C C . GLY A 1 193 ? -2.036 -18.514 -3.319 1.00 86.31 193 GLY A C 1
ATOM 1571 O O . GLY A 1 193 ? -2.888 -17.865 -3.922 1.00 86.31 193 GLY A O 1
ATOM 1572 N N . ALA A 1 194 ? -1.542 -19.666 -3.777 1.00 87.62 194 ALA A N 1
ATOM 1573 C CA . ALA A 1 194 ? -1.809 -20.206 -5.117 1.00 87.62 194 ALA A CA 1
ATOM 1574 C C . ALA A 1 194 ? -3.297 -20.178 -5.523 1.00 87.62 194 ALA A C 1
ATOM 1576 O O . ALA A 1 194 ? -3.644 -19.659 -6.578 1.00 87.62 194 ALA A O 1
ATOM 1577 N N . GLU A 1 195 ? -4.195 -20.639 -4.648 1.00 87.81 195 GLU A N 1
ATOM 1578 C CA . GLU A 1 195 ? -5.640 -20.616 -4.915 1.00 87.81 195 GLU A CA 1
ATOM 1579 C C . GLU A 1 195 ? -6.202 -19.195 -5.049 1.00 87.81 195 GLU A C 1
ATOM 1581 O O . GLU A 1 195 ? -7.071 -18.940 -5.878 1.00 87.81 195 GLU A O 1
ATOM 1586 N N . GLN A 1 196 ? -5.717 -18.250 -4.237 1.00 88.31 196 GLN A N 1
ATOM 1587 C CA . GLN A 1 196 ? -6.164 -16.860 -4.317 1.00 88.31 196 GLN A CA 1
ATOM 1588 C C . GLN A 1 196 ? -5.651 -16.170 -5.583 1.00 88.31 196 GLN A C 1
ATOM 1590 O O . GLN A 1 196 ? -6.372 -15.337 -6.124 1.00 88.31 196 GLN A O 1
ATOM 1595 N N . ILE A 1 197 ? -4.455 -16.528 -6.060 1.00 89.75 197 ILE A N 1
ATOM 1596 C CA . ILE A 1 197 ? -3.903 -16.036 -7.330 1.00 89.75 197 ILE A CA 1
ATOM 1597 C C . ILE A 1 197 ? -4.790 -16.502 -8.492 1.00 89.75 197 ILE A C 1
ATOM 1599 O O . ILE A 1 197 ? -5.215 -15.687 -9.309 1.00 89.75 197 ILE A O 1
ATOM 1603 N N . ASP A 1 198 ? -5.148 -17.788 -8.517 1.00 89.94 198 ASP A N 1
ATOM 1604 C CA . ASP A 1 198 ? -6.039 -18.355 -9.538 1.00 89.94 198 ASP A CA 1
ATOM 1605 C C . ASP A 1 198 ? -7.419 -17.706 -9.537 1.00 89.94 198 ASP A C 1
ATOM 1607 O O . ASP A 1 198 ? -7.963 -17.362 -10.588 1.00 89.94 198 ASP A O 1
ATOM 1611 N N . LEU A 1 199 ? -7.999 -17.544 -8.346 1.00 90.00 199 LEU A N 1
ATOM 1612 C CA . LEU A 1 199 ? -9.299 -16.903 -8.190 1.00 90.00 199 LEU A CA 1
ATOM 1613 C C . LEU A 1 199 ? -9.262 -15.445 -8.641 1.00 90.00 199 LEU A C 1
ATOM 1615 O O . LEU A 1 199 ? -10.214 -14.999 -9.277 1.00 90.00 199 LEU A O 1
ATOM 1619 N N . TYR A 1 200 ? -8.179 -14.728 -8.335 1.00 91.31 200 TYR A N 1
ATOM 1620 C CA . TYR A 1 200 ? -8.006 -13.338 -8.728 1.00 91.31 200 TYR A CA 1
ATOM 1621 C C . TYR A 1 200 ? -8.058 -13.192 -10.252 1.00 91.31 200 TYR A C 1
ATOM 1623 O O . TYR A 1 200 ? -8.988 -12.572 -10.761 1.00 91.31 200 TYR A O 1
ATOM 1631 N N . PHE A 1 201 ? -7.150 -13.839 -10.990 1.00 91.19 201 PHE A N 1
ATOM 1632 C CA . PHE A 1 201 ? -7.088 -13.686 -12.449 1.00 91.19 201 PHE A CA 1
ATOM 1633 C C . PHE A 1 201 ? -8.334 -14.213 -13.165 1.00 91.19 201 PHE A C 1
ATOM 1635 O O . PHE A 1 201 ? -8.766 -13.626 -14.154 1.00 91.19 201 PHE A O 1
ATOM 1642 N N . ARG A 1 202 ? -8.981 -15.255 -12.627 1.00 89.50 202 ARG A N 1
ATOM 1643 C CA . ARG A 1 202 ? -10.268 -15.745 -13.144 1.00 89.50 202 ARG A CA 1
ATOM 1644 C C . ARG A 1 202 ? -11.396 -14.716 -13.016 1.00 89.50 202 ARG A C 1
ATOM 1646 O O . ARG A 1 202 ? -12.333 -14.760 -13.805 1.00 89.50 202 ARG A O 1
ATOM 1653 N N . GLN A 1 203 ? -11.340 -13.844 -12.010 1.00 88.62 203 GLN A N 1
ATOM 1654 C CA . GLN A 1 203 ? -12.342 -12.804 -11.757 1.00 88.62 203 GLN A CA 1
ATOM 1655 C C . GLN A 1 203 ? -11.965 -11.442 -12.357 1.00 88.62 203 GLN A C 1
ATOM 1657 O O . GLN A 1 203 ? -12.810 -10.552 -12.394 1.00 88.62 203 GLN A O 1
ATOM 1662 N N . CYS A 1 204 ? -10.725 -11.269 -12.821 1.00 88.31 204 CYS A N 1
ATOM 1663 C CA . CYS A 1 204 ? -10.242 -10.011 -13.392 1.00 88.31 204 CYS A CA 1
ATOM 1664 C C . CYS A 1 204 ? -10.844 -9.673 -14.756 1.00 88.31 204 CYS A C 1
ATOM 1666 O O . CYS A 1 204 ? -10.916 -8.496 -15.097 1.00 88.31 204 CYS A O 1
ATOM 1668 N N . TYR A 1 205 ? -11.246 -10.680 -15.532 1.00 87.19 205 TYR A N 1
ATOM 1669 C CA . TYR A 1 205 ? -11.717 -10.506 -16.904 1.00 87.19 205 TYR A CA 1
ATOM 1670 C C . TYR A 1 205 ? -13.094 -11.133 -17.091 1.00 87.19 205 TYR A C 1
ATOM 1672 O O . TYR A 1 205 ? -13.387 -12.191 -16.535 1.00 87.19 205 TYR A O 1
ATOM 1680 N N . GLU A 1 206 ? -13.927 -10.496 -17.913 1.00 87.00 206 GLU A N 1
ATOM 1681 C CA . GLU A 1 206 ? -15.237 -11.038 -18.289 1.00 87.00 206 GLU A CA 1
ATOM 1682 C C . GLU A 1 206 ? -15.094 -12.278 -19.187 1.00 87.00 206 GLU A C 1
ATOM 1684 O O . GLU A 1 206 ? -15.814 -13.266 -19.014 1.00 87.00 206 GLU A O 1
ATOM 1689 N N . ASP A 1 207 ? -14.122 -12.258 -20.107 1.00 88.69 207 ASP A N 1
ATOM 1690 C CA . ASP A 1 207 ? -13.776 -13.406 -20.943 1.00 88.69 207 ASP A CA 1
ATOM 1691 C C . ASP A 1 207 ? -13.012 -14.459 -20.124 1.00 88.69 207 ASP A C 1
ATOM 1693 O O . ASP A 1 207 ? -11.825 -14.327 -19.809 1.00 88.69 207 ASP A O 1
ATOM 1697 N N . LYS A 1 208 ? -13.716 -15.548 -19.802 1.00 90.25 208 LYS A N 1
ATOM 1698 C CA . LYS A 1 208 ? -13.177 -16.677 -19.036 1.00 90.25 208 LYS A CA 1
ATOM 1699 C C . LYS A 1 208 ? -12.070 -17.430 -19.769 1.00 90.25 208 LYS A C 1
ATOM 1701 O O . LYS A 1 208 ? -11.217 -18.012 -19.099 1.00 90.25 208 LYS A O 1
ATOM 1706 N N . GLN A 1 209 ? -12.090 -17.459 -21.102 1.00 88.56 209 GLN A N 1
ATOM 1707 C CA . GLN A 1 209 ? -11.042 -18.107 -21.884 1.00 88.56 209 GLN A CA 1
ATOM 1708 C C . GLN A 1 209 ? -9.768 -17.269 -21.824 1.00 88.56 209 GLN A C 1
ATOM 1710 O O . GLN A 1 209 ? -8.713 -17.796 -21.477 1.00 88.56 209 GLN A O 1
ATOM 1715 N N . PHE A 1 210 ? -9.880 -15.958 -22.046 1.00 88.81 210 PHE A N 1
ATOM 1716 C CA . PHE A 1 210 ? -8.755 -15.038 -21.892 1.00 88.81 210 PHE A CA 1
ATOM 1717 C C . PHE A 1 210 ? -8.166 -15.083 -20.474 1.00 88.81 210 PHE A C 1
ATOM 1719 O O . PHE A 1 210 ? -6.953 -15.197 -20.301 1.00 88.81 210 PHE A O 1
ATOM 1726 N N . ALA A 1 211 ? -9.018 -15.090 -19.444 1.00 90.81 211 ALA A N 1
ATOM 1727 C CA . ALA A 1 211 ? -8.579 -15.224 -18.057 1.00 90.81 211 ALA A CA 1
ATOM 1728 C C . ALA A 1 211 ? -7.786 -16.519 -17.805 1.00 90.81 211 ALA A C 1
ATOM 1730 O O . ALA A 1 211 ? -6.793 -16.509 -17.070 1.00 90.81 211 ALA A O 1
ATOM 1731 N N . ALA A 1 212 ? -8.209 -17.636 -18.407 1.00 90.12 212 ALA A N 1
ATOM 1732 C CA . ALA A 1 212 ? -7.504 -18.911 -18.309 1.00 90.12 212 ALA A CA 1
ATOM 1733 C C . ALA A 1 212 ? -6.142 -18.864 -19.021 1.00 90.12 212 ALA A C 1
ATOM 1735 O O . ALA A 1 212 ? -5.148 -19.279 -18.427 1.00 90.12 212 ALA A O 1
ATOM 1736 N N . GLU A 1 213 ? -6.086 -18.295 -20.230 1.00 89.75 213 GLU A N 1
ATOM 1737 C CA . GLU A 1 213 ? -4.848 -18.110 -21.001 1.00 89.75 213 GLU A CA 1
ATOM 1738 C C . GLU A 1 213 ? -3.827 -17.249 -20.226 1.00 89.75 213 GLU A C 1
ATOM 1740 O O . GLU A 1 213 ? -2.662 -17.634 -20.094 1.00 89.75 213 GLU A O 1
ATOM 1745 N N . VAL A 1 214 ? -4.263 -16.129 -19.632 1.00 89.94 214 VAL A N 1
ATOM 1746 C CA . VAL A 1 214 ? -3.416 -15.263 -18.787 1.00 89.94 214 VAL A CA 1
ATOM 1747 C C . VAL A 1 214 ? -2.915 -16.010 -17.551 1.00 89.94 214 VAL A C 1
ATOM 1749 O O . VAL A 1 214 ? -1.724 -15.975 -17.238 1.00 89.94 214 VAL A O 1
ATOM 1752 N N . THR A 1 215 ? -3.806 -16.717 -16.851 1.00 91.19 215 THR A N 1
ATOM 1753 C CA . THR A 1 215 ? -3.442 -17.472 -15.641 1.00 91.19 215 THR A CA 1
ATOM 1754 C C . THR A 1 215 ? -2.395 -18.542 -15.955 1.00 91.19 215 THR A C 1
ATOM 1756 O O . THR A 1 215 ? -1.432 -18.713 -15.207 1.00 91.19 215 THR A O 1
ATOM 1759 N N . GLU A 1 216 ? -2.555 -19.254 -17.071 1.00 90.75 216 GLU A N 1
ATOM 1760 C CA . GLU A 1 216 ? -1.609 -20.276 -17.506 1.00 90.75 216 GLU A CA 1
ATOM 1761 C C . GLU A 1 216 ? -0.255 -19.673 -17.903 1.00 90.75 216 GLU A C 1
ATOM 1763 O O . GLU A 1 216 ? 0.785 -20.191 -17.493 1.00 90.75 216 GLU A O 1
ATOM 1768 N N . TYR A 1 217 ? -0.251 -18.553 -18.632 1.00 89.06 217 TYR A N 1
ATOM 1769 C CA . TYR A 1 217 ? 0.979 -17.842 -18.983 1.00 89.06 217 TYR A CA 1
ATOM 1770 C C . TYR A 1 217 ? 1.764 -17.413 -17.736 1.00 89.06 217 TYR A C 1
ATOM 1772 O O . TYR A 1 217 ? 2.964 -17.674 -17.640 1.00 89.06 217 TYR A O 1
ATOM 1780 N N . ILE A 1 218 ? 1.086 -16.812 -16.751 1.00 89.44 218 ILE A N 1
ATOM 1781 C CA . ILE A 1 218 ? 1.719 -16.371 -15.502 1.00 89.44 218 ILE A CA 1
ATOM 1782 C C . ILE A 1 218 ? 2.295 -17.570 -14.746 1.00 89.44 218 ILE A C 1
ATOM 1784 O O . ILE A 1 218 ? 3.436 -17.503 -14.311 1.00 89.44 218 ILE A O 1
ATOM 1788 N N . LYS A 1 219 ? 1.558 -18.682 -14.629 1.00 90.12 219 LYS A N 1
ATOM 1789 C CA . LYS A 1 219 ? 2.041 -19.898 -13.949 1.00 90.12 219 LYS A CA 1
ATOM 1790 C C . LYS A 1 219 ? 3.254 -20.537 -14.617 1.00 90.12 219 LYS A C 1
ATOM 1792 O O . LYS A 1 219 ? 4.110 -21.070 -13.918 1.00 90.12 219 LYS A O 1
ATOM 1797 N N . ARG A 1 220 ? 3.318 -20.516 -15.952 1.00 88.75 220 ARG A N 1
ATOM 1798 C CA . ARG A 1 220 ? 4.462 -21.044 -16.712 1.00 88.75 220 ARG A CA 1
ATOM 1799 C C . ARG A 1 220 ? 5.723 -20.200 -16.508 1.00 88.75 220 ARG A C 1
ATOM 1801 O O . ARG A 1 220 ? 6.823 -20.731 -16.617 1.00 88.75 220 ARG A O 1
ATOM 1808 N N . ASN A 1 221 ? 5.575 -18.909 -16.211 1.00 84.19 221 ASN A N 1
ATOM 1809 C CA . ASN A 1 221 ? 6.686 -18.010 -15.926 1.00 84.19 221 ASN A CA 1
ATOM 1810 C C . ASN A 1 221 ? 6.895 -17.867 -14.408 1.00 84.19 221 ASN A C 1
ATOM 1812 O O . ASN A 1 221 ? 6.288 -17.020 -13.752 1.00 84.19 221 ASN A O 1
ATOM 1816 N N . GLU A 1 222 ? 7.796 -18.682 -13.853 1.00 82.12 222 GLU A N 1
ATOM 1817 C CA . GLU A 1 222 ? 8.084 -18.735 -12.412 1.00 82.12 222 GLU A CA 1
ATOM 1818 C C . GLU A 1 222 ? 8.428 -17.361 -11.811 1.00 82.12 222 GLU A C 1
ATOM 1820 O O . GLU A 1 222 ? 8.005 -17.040 -10.698 1.00 82.12 222 GLU A O 1
ATOM 1825 N N . SER A 1 223 ? 9.139 -16.509 -12.555 1.00 78.56 223 SER A N 1
ATOM 1826 C CA . SER A 1 223 ? 9.513 -15.172 -12.088 1.00 78.56 223 SER A CA 1
ATOM 1827 C C . SER A 1 223 ? 8.301 -14.250 -11.918 1.00 78.56 223 SER A C 1
ATOM 1829 O O . SER A 1 223 ? 8.209 -13.552 -10.908 1.00 78.56 223 SER A O 1
ATOM 1831 N N . LEU A 1 224 ? 7.354 -14.263 -12.867 1.00 82.75 224 LEU A N 1
ATOM 1832 C CA . LEU A 1 224 ? 6.097 -13.512 -12.740 1.00 82.75 224 LEU A CA 1
ATOM 1833 C C . LEU A 1 224 ? 5.231 -14.100 -11.623 1.00 82.75 224 LEU A C 1
ATOM 1835 O O . LEU A 1 224 ? 4.708 -13.373 -10.777 1.00 82.75 224 LEU A O 1
ATOM 1839 N N . TYR A 1 225 ? 5.099 -15.426 -11.591 1.00 86.81 225 TYR A N 1
ATOM 1840 C CA . TYR A 1 225 ? 4.256 -16.108 -10.616 1.00 86.81 225 TYR A CA 1
ATOM 1841 C C . TYR A 1 225 ? 4.709 -15.854 -9.175 1.00 86.81 225 TYR A C 1
ATOM 1843 O O . TYR A 1 225 ? 3.883 -15.580 -8.305 1.00 86.81 225 TYR A O 1
ATOM 1851 N N . THR A 1 226 ? 6.021 -15.858 -8.922 1.00 83.19 226 THR A N 1
ATOM 1852 C CA . THR A 1 226 ? 6.576 -15.672 -7.574 1.00 83.19 226 THR A CA 1
ATOM 1853 C C . THR A 1 226 ? 6.174 -14.336 -6.958 1.00 83.19 226 THR A C 1
ATOM 1855 O O . THR A 1 226 ? 5.982 -14.270 -5.752 1.00 83.19 226 THR A O 1
ATOM 1858 N N . MET A 1 227 ? 5.992 -13.274 -7.747 1.00 79.62 227 MET A N 1
ATOM 1859 C CA . MET A 1 227 ? 5.582 -11.958 -7.237 1.00 79.62 227 MET A CA 1
ATOM 1860 C C . MET A 1 227 ? 4.061 -11.808 -7.076 1.00 79.62 227 MET A C 1
ATOM 1862 O O . MET A 1 227 ? 3.601 -10.884 -6.402 1.00 79.62 227 MET A O 1
ATOM 1866 N N . CYS A 1 228 ? 3.268 -12.736 -7.623 1.00 87.56 228 CYS A N 1
ATOM 1867 C CA . CYS A 1 228 ? 1.805 -12.716 -7.545 1.00 87.56 228 CYS A CA 1
ATOM 1868 C C . CYS A 1 228 ? 1.251 -12.976 -6.133 1.00 87.56 228 CYS A C 1
ATOM 1870 O O . CYS A 1 228 ? 0.044 -12.881 -5.921 1.00 87.56 228 CYS A O 1
ATOM 1872 N N . TYR A 1 229 ? 2.097 -13.239 -5.131 1.00 86.00 229 TYR A N 1
ATOM 1873 C CA . TYR A 1 229 ? 1.640 -13.155 -3.742 1.00 86.00 229 TYR A CA 1
ATOM 1874 C C . TYR A 1 229 ? 1.214 -11.723 -3.374 1.00 86.00 229 TYR A C 1
ATOM 1876 O O . TYR A 1 229 ? 0.379 -11.549 -2.488 1.00 86.00 229 TYR A O 1
ATOM 1884 N N . ASN A 1 230 ? 1.764 -10.691 -4.029 1.00 83.44 230 ASN A N 1
ATOM 1885 C CA . ASN A 1 230 ? 1.397 -9.302 -3.783 1.00 83.44 230 ASN A CA 1
ATOM 1886 C C . ASN A 1 230 ? 0.188 -8.898 -4.656 1.00 83.44 230 ASN A C 1
ATOM 1888 O O . ASN A 1 230 ? 0.323 -8.835 -5.880 1.00 83.44 230 ASN A O 1
ATOM 1892 N N . PRO A 1 231 ? -0.980 -8.563 -4.072 1.00 87.69 231 PRO A N 1
ATOM 1893 C CA . PRO A 1 231 ? -2.171 -8.198 -4.840 1.00 87.69 231 PRO A CA 1
ATOM 1894 C C . PRO A 1 231 ? -1.984 -6.988 -5.760 1.00 87.69 231 PRO A C 1
ATOM 1896 O O . PRO A 1 231 ? -2.567 -6.955 -6.844 1.00 87.69 231 PRO A O 1
ATOM 1899 N N . LEU A 1 232 ? -1.160 -6.006 -5.372 1.00 84.12 232 LEU A N 1
ATOM 1900 C CA . LEU A 1 232 ? -0.844 -4.876 -6.246 1.00 84.12 232 LEU A CA 1
ATOM 1901 C C . LEU A 1 232 ? -0.118 -5.356 -7.509 1.00 84.12 232 LEU A C 1
ATOM 1903 O O . LEU A 1 232 ? -0.456 -4.905 -8.602 1.00 84.12 232 LEU A O 1
ATOM 1907 N N . TYR A 1 233 ? 0.804 -6.315 -7.390 1.00 85.25 233 TYR A N 1
ATOM 1908 C CA . TYR A 1 233 ? 1.483 -6.896 -8.550 1.00 85.25 233 TYR A CA 1
ATOM 1909 C C . TYR A 1 233 ? 0.503 -7.609 -9.483 1.00 85.25 233 TYR A C 1
ATOM 1911 O O . TYR A 1 233 ? 0.519 -7.367 -10.689 1.00 85.25 233 TYR A O 1
ATOM 1919 N N . CYS A 1 234 ? -0.419 -8.406 -8.934 1.00 89.88 234 CYS A N 1
ATOM 1920 C CA . CYS A 1 234 ? -1.468 -9.038 -9.734 1.00 89.88 234 CYS A CA 1
ATOM 1921 C C . CYS A 1 234 ? -2.339 -8.009 -10.467 1.00 89.88 234 CYS A C 1
ATOM 1923 O O . CYS A 1 234 ? -2.685 -8.224 -11.627 1.00 89.88 234 CYS A O 1
ATOM 1925 N N . SER A 1 235 ? -2.657 -6.876 -9.831 1.00 88.88 235 SER A N 1
ATOM 1926 C CA . SER A 1 235 ? -3.433 -5.806 -10.472 1.00 88.88 235 SER A CA 1
ATOM 1927 C C . SER A 1 235 ? -2.689 -5.129 -11.618 1.00 88.88 235 SER A C 1
ATOM 1929 O O . SER A 1 235 ? -3.279 -4.854 -12.661 1.00 88.88 235 SER A O 1
ATOM 1931 N N . VAL A 1 236 ? -1.379 -4.938 -11.463 1.00 86.12 236 VAL A N 1
ATOM 1932 C CA . VAL A 1 236 ? -0.523 -4.371 -12.506 1.00 86.12 236 VAL A CA 1
ATOM 1933 C C . VAL A 1 236 ? -0.398 -5.334 -13.678 1.00 86.12 236 VAL A C 1
ATOM 1935 O O . VAL A 1 236 ? -0.600 -4.928 -14.819 1.00 86.12 236 VAL A O 1
ATOM 1938 N N . LEU A 1 237 ? -0.135 -6.617 -13.410 1.00 88.62 237 LEU A N 1
ATOM 1939 C CA . LEU A 1 237 ? -0.158 -7.644 -14.449 1.00 88.62 237 LEU A CA 1
ATOM 1940 C C . LEU A 1 237 ? -1.504 -7.654 -15.166 1.00 88.62 237 LEU A C 1
ATOM 1942 O O . LEU A 1 237 ? -1.538 -7.679 -16.392 1.00 88.62 237 LEU A O 1
ATOM 1946 N N . SER A 1 238 ? -2.602 -7.564 -14.415 1.00 89.75 238 SER A N 1
ATOM 1947 C CA . SER A 1 238 ? -3.936 -7.598 -15.006 1.00 89.75 238 SER A CA 1
ATOM 1948 C C . SER A 1 238 ? -4.151 -6.462 -16.002 1.00 89.75 238 SER A C 1
ATOM 1950 O O . SER A 1 238 ? -4.680 -6.696 -17.089 1.00 89.75 238 SER A O 1
ATOM 1952 N N . LEU A 1 239 ? -3.681 -5.259 -15.659 1.00 85.81 239 LEU A N 1
ATOM 1953 C CA . LEU A 1 239 ? -3.704 -4.088 -16.532 1.00 85.81 239 LEU A CA 1
ATOM 1954 C C . LEU A 1 239 ? -2.803 -4.264 -17.764 1.00 85.81 239 LEU A C 1
ATOM 1956 O O . LEU A 1 239 ? -3.210 -3.922 -18.871 1.00 85.81 239 LEU A O 1
ATOM 1960 N N . LEU A 1 240 ? -1.605 -4.835 -17.600 1.00 85.94 240 LEU A N 1
ATOM 1961 C CA . LEU A 1 240 ? -0.704 -5.115 -18.722 1.00 85.94 240 LEU A CA 1
ATOM 1962 C C . LEU A 1 240 ? -1.331 -6.101 -19.712 1.00 85.94 240 LEU A C 1
ATOM 1964 O O . LEU A 1 240 ? -1.349 -5.833 -20.912 1.00 85.94 240 LEU A O 1
ATOM 1968 N N . PHE A 1 241 ? -1.892 -7.206 -19.219 1.00 87.75 241 PHE A N 1
ATOM 1969 C CA . PHE A 1 241 ? -2.587 -8.186 -20.053 1.00 87.75 241 PHE A CA 1
ATOM 1970 C C . PHE A 1 241 ? -3.879 -7.623 -20.656 1.00 87.75 241 PHE A C 1
ATOM 1972 O O . PHE A 1 241 ? -4.209 -7.981 -21.780 1.00 87.75 241 PHE A O 1
ATOM 1979 N N . ALA A 1 242 ? -4.574 -6.692 -19.993 1.00 85.31 242 ALA A N 1
ATOM 1980 C CA . ALA A 1 242 ? -5.790 -6.079 -20.536 1.00 85.31 242 ALA A CA 1
ATOM 1981 C C . ALA A 1 242 ? -5.561 -5.386 -21.894 1.00 85.31 242 ALA A C 1
ATOM 1983 O O . ALA A 1 242 ? -6.467 -5.363 -22.721 1.00 85.31 242 ALA A O 1
ATOM 1984 N N . SER A 1 243 ? -4.346 -4.895 -22.172 1.00 80.50 243 SER A N 1
ATOM 1985 C CA . SER A 1 243 ? -3.989 -4.332 -23.488 1.00 80.50 243 SER A CA 1
ATOM 1986 C C . SER A 1 243 ? -3.978 -5.353 -24.641 1.00 80.50 243 SER A C 1
ATOM 1988 O O . SER A 1 243 ? -3.996 -4.961 -25.805 1.00 80.50 243 SER A O 1
ATOM 1990 N N . TYR A 1 244 ? -3.992 -6.652 -24.324 1.00 77.44 244 TYR A N 1
ATOM 1991 C CA . TYR A 1 244 ? -4.054 -7.771 -25.271 1.00 77.44 244 TYR A CA 1
ATOM 1992 C C . TYR A 1 244 ? -5.453 -8.385 -25.362 1.00 77.44 244 TYR A C 1
ATOM 1994 O O . TYR A 1 244 ? -5.635 -9.387 -26.058 1.00 77.44 244 TYR A O 1
ATOM 2002 N N . LEU A 1 245 ? -6.443 -7.811 -24.665 1.00 75.81 245 LEU A N 1
ATOM 2003 C CA . LEU A 1 245 ? -7.831 -8.205 -24.867 1.00 75.81 245 LEU A CA 1
ATOM 2004 C C . LEU A 1 245 ? -8.167 -8.028 -26.353 1.00 75.81 245 LEU A C 1
ATOM 2006 O O . LEU A 1 245 ? -7.837 -6.984 -26.922 1.00 75.81 245 LEU A O 1
ATOM 2010 N N . PRO A 1 246 ? -8.789 -9.029 -26.999 1.00 64.31 246 PRO A N 1
ATOM 2011 C CA . PRO A 1 246 ? -9.014 -9.000 -28.434 1.00 64.31 246 PRO A CA 1
ATOM 2012 C C . PRO A 1 246 ? -9.954 -7.850 -28.824 1.00 64.31 246 PRO A C 1
ATOM 2014 O O . PRO A 1 246 ? -11.174 -7.993 -28.842 1.00 64.31 246 PRO A O 1
ATOM 2017 N N . GLN A 1 247 ? -9.379 -6.701 -29.181 1.00 57.94 247 GLN A N 1
ATOM 2018 C CA . GLN A 1 247 ? -10.078 -5.620 -29.864 1.00 57.94 247 GLN A CA 1
ATOM 2019 C C . GLN A 1 247 ? -10.136 -5.972 -31.352 1.00 57.94 247 GLN A C 1
ATOM 2021 O O . GLN A 1 247 ? -9.298 -5.560 -32.142 1.00 57.94 247 GLN A O 1
ATOM 2026 N N . ALA A 1 248 ? -11.103 -6.825 -31.683 1.00 50.25 248 ALA A N 1
ATOM 2027 C CA . ALA A 1 248 ? -11.665 -7.132 -33.000 1.00 50.25 248 ALA A CA 1
ATOM 2028 C C . ALA A 1 248 ? -10.764 -7.513 -34.199 1.00 50.25 248 ALA A C 1
ATOM 2030 O O . ALA A 1 248 ? -11.324 -8.111 -35.114 1.00 50.25 248 ALA A O 1
ATOM 2031 N N . THR A 1 249 ? -9.446 -7.276 -34.259 1.00 49.50 249 THR A N 1
ATOM 2032 C CA . THR A 1 249 ? -8.698 -7.586 -35.501 1.00 49.50 249 THR A CA 1
ATOM 2033 C C . THR A 1 249 ? -7.317 -8.229 -35.393 1.00 49.50 249 THR A C 1
ATOM 2035 O O . THR A 1 249 ? -6.990 -8.955 -36.321 1.00 49.50 249 THR A O 1
ATOM 2038 N N . GLU A 1 250 ? -6.534 -8.132 -34.314 1.00 54.50 250 GLU A N 1
ATOM 2039 C CA . GLU A 1 250 ? -5.263 -8.889 -34.225 1.00 54.50 250 GLU A CA 1
ATOM 2040 C C . GLU A 1 250 ? -4.926 -9.273 -32.775 1.00 54.50 250 GLU A C 1
ATOM 2042 O O . GLU A 1 250 ? -4.760 -8.411 -31.912 1.00 54.50 250 GLU A O 1
ATOM 2047 N N . ARG A 1 251 ? -4.814 -10.580 -32.484 1.00 56.16 251 ARG A N 1
ATOM 2048 C CA . ARG A 1 251 ? -4.295 -11.064 -31.192 1.00 56.16 251 ARG A CA 1
ATOM 2049 C C . ARG A 1 251 ? -2.774 -10.889 -31.184 1.00 56.16 251 ARG A C 1
ATOM 2051 O O . ARG A 1 251 ? -2.069 -11.663 -31.827 1.00 56.16 251 ARG A O 1
ATOM 2058 N N . ARG A 1 252 ? -2.258 -9.902 -30.446 1.00 60.78 252 ARG A N 1
ATOM 2059 C CA . ARG A 1 252 ? -0.815 -9.809 -30.164 1.00 60.78 252 ARG A CA 1
ATOM 2060 C C . ARG A 1 252 ? -0.395 -10.934 -29.203 1.00 60.78 252 ARG A C 1
ATOM 2062 O O . ARG A 1 252 ? -1.147 -11.237 -28.275 1.00 60.78 252 ARG A O 1
ATOM 2069 N N . PRO A 1 253 ? 0.773 -11.570 -29.391 1.00 64.75 253 PRO A N 1
ATOM 2070 C CA . PRO A 1 253 ? 1.237 -12.622 -28.494 1.00 64.75 253 PRO A CA 1
ATOM 2071 C C . PRO A 1 253 ? 1.666 -12.051 -27.133 1.00 64.75 253 PRO A C 1
ATOM 2073 O O . PRO A 1 253 ? 2.335 -11.023 -27.065 1.00 64.75 253 PRO A O 1
ATOM 2076 N N . PHE A 1 254 ? 1.380 -12.771 -26.041 1.00 68.25 254 PHE A N 1
ATOM 2077 C CA . PHE A 1 254 ? 1.842 -12.404 -24.688 1.00 68.25 254 PHE A CA 1
ATOM 2078 C C . PHE A 1 254 ? 3.370 -12.354 -24.534 1.00 68.25 254 PHE A C 1
ATOM 2080 O O . PHE A 1 254 ? 3.855 -11.813 -23.543 1.00 68.25 254 PHE A O 1
ATOM 2087 N N . ALA A 1 255 ? 4.125 -12.894 -25.499 1.00 63.12 255 ALA A N 1
ATOM 2088 C CA . ALA A 1 255 ? 5.588 -12.956 -25.500 1.00 63.12 255 ALA A CA 1
ATOM 2089 C C . ALA A 1 255 ? 6.277 -11.583 -25.348 1.00 63.12 255 ALA A C 1
ATOM 2091 O O . ALA A 1 255 ? 7.448 -11.524 -24.984 1.00 63.12 255 ALA A O 1
ATOM 2092 N N . GLU A 1 256 ? 5.556 -10.482 -25.575 1.00 64.94 256 GLU A N 1
ATOM 2093 C CA . GLU A 1 256 ? 6.042 -9.116 -25.352 1.00 64.94 256 GLU A CA 1
ATOM 2094 C C . GLU A 1 256 ? 6.034 -8.678 -23.870 1.00 64.94 256 GLU A C 1
ATOM 2096 O O . GLU A 1 256 ? 6.623 -7.650 -23.519 1.00 64.94 256 GLU A O 1
ATOM 2101 N N . ILE A 1 257 ? 5.378 -9.420 -22.967 1.00 72.81 257 ILE A N 1
ATOM 2102 C CA . ILE A 1 257 ? 5.413 -9.143 -21.523 1.00 72.81 257 ILE A CA 1
ATOM 2103 C C . ILE A 1 257 ? 6.602 -9.879 -20.907 1.00 72.81 257 ILE A C 1
ATOM 2105 O O . ILE A 1 257 ? 6.515 -11.041 -20.503 1.00 72.81 257 ILE A O 1
ATOM 2109 N N . THR A 1 258 ? 7.720 -9.161 -20.814 1.00 74.25 258 THR A N 1
ATOM 2110 C CA . THR A 1 258 ? 8.919 -9.608 -20.102 1.00 74.25 258 THR A CA 1
ATOM 2111 C C . THR A 1 258 ? 8.786 -9.386 -18.592 1.00 74.25 258 THR A C 1
ATOM 2113 O O . THR A 1 258 ? 8.051 -8.504 -18.135 1.00 74.25 258 THR A O 1
ATOM 2116 N N . ASN A 1 259 ? 9.549 -10.146 -17.799 1.00 72.00 259 ASN A N 1
ATOM 2117 C CA . ASN A 1 259 ? 9.653 -9.943 -16.347 1.00 72.00 259 ASN A CA 1
ATOM 2118 C C . ASN A 1 259 ? 10.038 -8.497 -16.024 1.00 72.00 259 ASN A C 1
ATOM 2120 O O . ASN A 1 259 ? 9.432 -7.870 -15.160 1.00 72.00 259 ASN A O 1
ATOM 2124 N N . THR A 1 260 ? 10.987 -7.949 -16.784 1.00 67.56 260 THR A N 1
ATOM 2125 C CA . THR A 1 260 ? 11.434 -6.560 -16.683 1.00 67.56 260 THR A CA 1
ATOM 2126 C C . THR A 1 260 ? 10.274 -5.586 -16.864 1.00 67.56 260 THR A C 1
ATOM 2128 O O . THR A 1 260 ? 10.065 -4.742 -15.999 1.00 67.56 260 THR A O 1
ATOM 2131 N N . LYS A 1 261 ? 9.458 -5.735 -17.918 1.00 74.12 261 LYS A N 1
ATOM 2132 C CA . LYS A 1 261 ? 8.305 -4.857 -18.178 1.00 74.12 261 LYS A CA 1
ATOM 2133 C C . LYS A 1 261 ? 7.265 -4.924 -17.058 1.00 74.12 261 LYS A C 1
ATOM 2135 O O . LYS A 1 261 ? 6.792 -3.889 -16.594 1.00 74.12 261 LYS A O 1
ATOM 2140 N N . ALA A 1 262 ? 6.942 -6.130 -16.589 1.00 76.06 262 ALA A N 1
ATOM 2141 C CA . ALA A 1 262 ? 5.995 -6.332 -15.495 1.00 76.06 262 ALA A CA 1
ATOM 2142 C C . ALA A 1 262 ? 6.474 -5.705 -14.181 1.00 76.06 262 ALA A C 1
ATOM 2144 O O . ALA A 1 262 ? 5.707 -5.066 -13.460 1.00 76.06 262 ALA A O 1
ATOM 2145 N N . VAL A 1 263 ? 7.755 -5.882 -13.871 1.00 72.94 263 VAL A N 1
ATOM 2146 C CA . VAL A 1 263 ? 8.362 -5.331 -12.668 1.00 72.94 263 VAL A CA 1
ATOM 2147 C C . VAL A 1 263 ? 8.466 -3.811 -12.747 1.00 72.94 263 VAL A C 1
ATOM 2149 O O . VAL A 1 263 ? 8.106 -3.150 -11.779 1.00 72.94 263 VAL A O 1
ATOM 2152 N N . CYS A 1 264 ? 8.888 -3.250 -13.883 1.00 69.75 264 CYS A N 1
ATOM 2153 C CA . CYS A 1 264 ? 8.939 -1.802 -14.078 1.00 69.75 264 CYS A CA 1
ATOM 2154 C C . CYS A 1 264 ? 7.554 -1.193 -13.860 1.00 69.75 264 CYS A C 1
ATOM 2156 O O . CYS A 1 264 ? 7.406 -0.348 -12.988 1.00 69.75 264 CYS A O 1
ATOM 2158 N N . ALA A 1 265 ? 6.520 -1.719 -14.527 1.00 75.50 265 ALA A N 1
ATOM 2159 C CA . ALA A 1 265 ? 5.146 -1.251 -14.348 1.00 75.50 265 ALA A CA 1
ATOM 2160 C C . ALA A 1 265 ? 4.664 -1.349 -12.890 1.00 75.50 265 ALA A C 1
ATOM 2162 O O . ALA A 1 265 ? 3.900 -0.498 -12.423 1.00 75.50 265 ALA A O 1
ATOM 2163 N N . TYR A 1 266 ? 5.103 -2.379 -12.159 1.00 77.25 266 TYR A N 1
ATOM 2164 C CA . TYR A 1 266 ? 4.776 -2.541 -10.747 1.00 77.25 266 TYR A CA 1
ATOM 2165 C C . TYR A 1 266 ? 5.466 -1.500 -9.877 1.00 77.25 266 TYR A C 1
ATOM 2167 O O . TYR A 1 266 ? 4.810 -0.908 -9.026 1.00 77.25 266 TYR A O 1
ATOM 2175 N N . VAL A 1 267 ? 6.749 -1.239 -10.122 1.00 72.19 267 VAL A N 1
ATOM 2176 C CA . VAL A 1 267 ? 7.515 -0.192 -9.444 1.00 72.19 267 VAL A CA 1
ATOM 2177 C C . VAL A 1 267 ? 6.885 1.180 -9.700 1.00 72.19 267 VAL A C 1
ATOM 2179 O O . VAL A 1 267 ? 6.610 1.898 -8.741 1.00 72.19 267 VAL A O 1
ATOM 2182 N N . THR A 1 268 ? 6.555 1.509 -10.953 1.00 69.25 268 THR A N 1
ATOM 2183 C CA . THR A 1 268 ? 5.866 2.757 -11.321 1.00 69.25 268 THR A CA 1
ATOM 2184 C C . THR A 1 268 ? 4.549 2.908 -10.555 1.00 69.25 268 THR A C 1
ATOM 2186 O O . THR A 1 268 ? 4.302 3.932 -9.924 1.00 69.25 268 THR A O 1
ATOM 2189 N N . ASN A 1 269 ? 3.713 1.863 -10.531 1.00 73.00 269 ASN A N 1
ATOM 2190 C CA . ASN A 1 269 ? 2.437 1.888 -9.805 1.00 73.00 269 ASN A CA 1
ATOM 2191 C C . ASN A 1 269 ? 2.617 1.967 -8.286 1.00 73.00 269 ASN A C 1
ATOM 2193 O O . ASN A 1 269 ? 1.808 2.590 -7.598 1.00 73.00 269 ASN A O 1
ATOM 2197 N N . LEU A 1 270 ? 3.652 1.320 -7.751 1.00 71.06 270 LEU A N 1
ATOM 2198 C CA . LEU A 1 270 ? 3.967 1.358 -6.332 1.00 71.06 270 LEU A CA 1
ATOM 2199 C C . LEU A 1 270 ? 4.317 2.782 -5.901 1.00 71.06 270 LEU A C 1
ATOM 2201 O O . LEU A 1 270 ? 3.782 3.240 -4.892 1.00 71.06 270 LEU A O 1
ATOM 2205 N N . PHE A 1 271 ? 5.161 3.474 -6.666 1.00 66.88 271 PHE A N 1
ATOM 2206 C 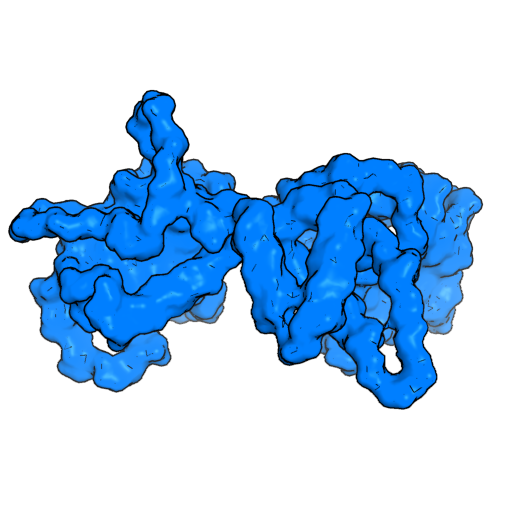CA . PHE A 1 271 ? 5.551 4.851 -6.377 1.00 66.88 271 PHE A CA 1
ATOM 2207 C C . PHE A 1 271 ? 4.414 5.843 -6.603 1.00 66.88 271 PHE A C 1
ATOM 2209 O O . PHE A 1 271 ? 4.140 6.652 -5.723 1.00 66.88 271 PHE A O 1
ATOM 2216 N N . ALA A 1 272 ? 3.674 5.720 -7.708 1.00 66.19 272 ALA A N 1
ATOM 2217 C CA . ALA A 1 272 ? 2.532 6.589 -7.987 1.00 66.19 272 ALA A CA 1
ATOM 2218 C C . ALA A 1 272 ? 1.466 6.550 -6.874 1.00 66.19 272 ALA A C 1
ATOM 2220 O O . ALA A 1 272 ? 0.803 7.552 -6.618 1.00 66.19 272 ALA A O 1
ATOM 2221 N N . ARG A 1 273 ? 1.296 5.400 -6.201 1.00 65.38 273 ARG A N 1
ATOM 2222 C CA . ARG A 1 273 ? 0.339 5.246 -5.093 1.00 65.38 273 ARG A CA 1
ATOM 2223 C C . ARG A 1 273 ? 0.912 5.638 -3.739 1.00 65.38 273 ARG A C 1
ATOM 2225 O O . ARG A 1 273 ? 0.179 6.186 -2.921 1.00 65.38 273 ARG A O 1
ATOM 2232 N N . ASN A 1 274 ? 2.180 5.320 -3.480 1.00 58.03 274 ASN A N 1
ATOM 2233 C CA . ASN A 1 274 ? 2.758 5.424 -2.140 1.00 58.03 274 ASN A CA 1
ATOM 2234 C C . ASN A 1 274 ? 3.625 6.666 -1.907 1.00 58.03 274 ASN A C 1
ATOM 2236 O O . ASN A 1 274 ? 3.964 6.916 -0.758 1.00 58.03 274 ASN A O 1
ATOM 2240 N N . GLY A 1 275 ? 3.962 7.434 -2.946 1.00 53.78 275 GLY A N 1
ATOM 2241 C CA . GLY A 1 275 ? 5.040 8.420 -2.856 1.00 53.78 275 GLY A CA 1
ATOM 2242 C C . GLY A 1 275 ? 6.412 7.749 -2.705 1.00 53.78 275 GLY A C 1
ATOM 2243 O O . GLY A 1 275 ? 6.524 6.524 -2.567 1.00 53.78 275 GLY A O 1
ATOM 2244 N N . CYS A 1 276 ? 7.475 8.548 -2.760 1.00 49.66 276 CYS A N 1
ATOM 2245 C CA . CYS A 1 276 ? 8.856 8.085 -2.627 1.00 49.66 276 CYS A CA 1
ATOM 2246 C C . CYS A 1 276 ? 9.446 8.460 -1.270 1.00 49.66 276 CYS A C 1
ATOM 2248 O O . CYS A 1 276 ? 10.431 9.192 -1.215 1.00 49.66 276 CYS A O 1
ATOM 2250 N N . ASP A 1 277 ? 8.886 7.934 -0.184 1.00 48.09 277 ASP A N 1
ATOM 2251 C CA . ASP A 1 277 ? 9.514 8.121 1.124 1.00 48.09 277 ASP A CA 1
ATOM 2252 C C . ASP A 1 277 ? 10.629 7.083 1.300 1.00 48.09 277 ASP A C 1
ATOM 2254 O O . ASP A 1 277 ? 10.481 5.895 0.982 1.00 48.09 277 ASP A O 1
ATOM 2258 N N . GLY A 1 278 ? 11.762 7.547 1.814 1.00 43.12 278 GLY A N 1
ATOM 2259 C CA . GLY A 1 278 ? 13.055 6.866 1.852 1.00 43.12 278 GLY A CA 1
ATOM 2260 C C . GLY A 1 278 ? 13.139 5.474 2.493 1.00 43.12 278 GLY A C 1
ATOM 2261 O O . GLY A 1 278 ? 14.097 4.733 2.285 1.00 43.12 278 GLY A O 1
ATOM 2262 N N . GLU A 1 279 ? 12.130 5.084 3.258 1.00 44.12 279 GLU A N 1
ATOM 2263 C CA . GLU A 1 279 ? 12.062 3.776 3.919 1.00 44.12 279 GLU A CA 1
ATOM 2264 C C . GLU A 1 279 ? 10.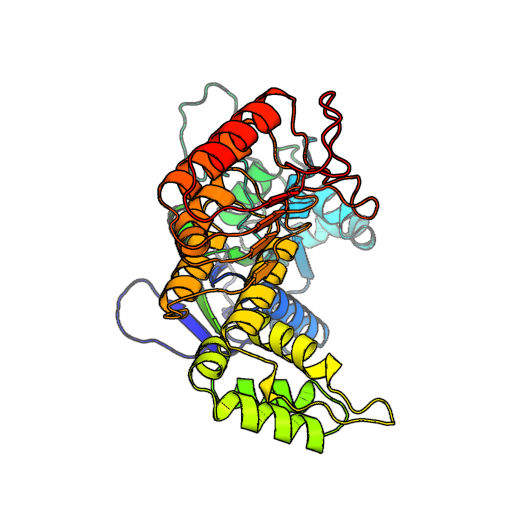934 2.903 3.342 1.00 44.12 279 GLU A C 1
ATOM 2266 O O . GLU A 1 279 ? 10.920 1.679 3.499 1.00 44.12 279 GLU A O 1
ATOM 2271 N N . ASN A 1 280 ? 10.010 3.526 2.601 1.00 46.69 280 ASN A N 1
ATOM 2272 C CA . ASN A 1 280 ? 8.760 2.940 2.145 1.00 46.69 280 ASN A CA 1
ATOM 2273 C C . ASN A 1 280 ? 8.929 2.026 0.923 1.00 46.69 280 ASN A C 1
ATOM 2275 O O . ASN A 1 280 ? 8.265 0.988 0.826 1.00 46.69 280 ASN A O 1
ATOM 2279 N N . ALA A 1 281 ? 9.800 2.389 -0.014 1.00 49.84 281 ALA A N 1
ATOM 2280 C CA . ALA A 1 281 ? 9.988 1.635 -1.249 1.00 49.84 281 ALA A CA 1
ATOM 2281 C C . ALA A 1 281 ? 11.169 0.648 -1.183 1.00 49.84 281 ALA A C 1
ATOM 2283 O O . ALA A 1 281 ? 11.189 -0.326 -1.934 1.00 49.84 281 ALA A O 1
ATOM 2284 N N . THR A 1 282 ? 12.090 0.809 -0.230 1.00 49.16 282 THR A N 1
ATOM 2285 C CA . THR A 1 282 ? 13.381 0.104 -0.163 1.00 49.16 282 THR A CA 1
ATOM 2286 C C . THR A 1 282 ? 13.262 -1.422 -0.109 1.00 49.16 282 THR A C 1
ATOM 2288 O O . THR A 1 282 ? 13.894 -2.086 -0.929 1.00 49.16 282 THR A O 1
ATOM 2291 N N . PRO A 1 283 ? 12.431 -2.046 0.753 1.00 50.12 283 PRO A N 1
ATOM 2292 C CA . PRO A 1 283 ? 12.337 -3.507 0.794 1.00 50.12 283 PRO A CA 1
ATOM 2293 C C . PRO A 1 283 ? 11.657 -4.082 -0.451 1.00 50.12 283 PRO A C 1
ATOM 2295 O O . PRO A 1 283 ? 12.043 -5.146 -0.929 1.00 50.12 283 PRO A O 1
ATOM 2298 N N . ALA A 1 284 ? 10.659 -3.376 -0.997 1.00 49.94 284 ALA A N 1
ATOM 2299 C CA . ALA A 1 284 ? 9.976 -3.782 -2.219 1.00 49.94 284 ALA A CA 1
ATOM 2300 C C . ALA A 1 284 ? 10.919 -3.676 -3.422 1.00 49.94 284 ALA A C 1
ATOM 2302 O O . ALA A 1 284 ? 11.049 -4.648 -4.153 1.00 49.94 284 ALA A O 1
ATOM 2303 N N . LEU A 1 285 ? 11.638 -2.559 -3.568 1.00 52.81 285 LEU A N 1
ATOM 2304 C CA . LEU A 1 285 ? 12.638 -2.320 -4.609 1.00 52.81 285 LEU A CA 1
ATOM 2305 C C . LEU A 1 285 ? 13.843 -3.249 -4.503 1.00 52.81 285 LEU A C 1
ATOM 2307 O O . LEU A 1 285 ? 14.311 -3.722 -5.528 1.00 52.81 285 LEU A O 1
ATOM 2311 N N . LEU A 1 286 ? 14.337 -3.555 -3.300 1.00 52.16 286 LEU A N 1
ATOM 2312 C CA . LEU A 1 286 ? 15.437 -4.504 -3.102 1.00 52.16 286 LEU A CA 1
ATOM 2313 C C . LEU A 1 286 ? 15.004 -5.939 -3.403 1.00 52.16 286 LEU A C 1
ATOM 2315 O O . LEU A 1 286 ? 15.762 -6.681 -4.022 1.00 52.16 286 LEU A O 1
ATOM 2319 N N . LYS A 1 287 ? 13.781 -6.328 -3.018 1.00 52.31 287 LYS A N 1
ATOM 2320 C CA . LYS A 1 287 ? 13.216 -7.645 -3.347 1.00 52.31 287 LYS A CA 1
ATOM 2321 C C . LYS A 1 287 ? 12.966 -7.766 -4.849 1.00 52.31 287 LYS A C 1
ATOM 2323 O O . LYS A 1 287 ? 13.340 -8.764 -5.450 1.00 52.31 287 LYS A O 1
ATOM 2328 N N . ILE A 1 288 ? 12.458 -6.702 -5.463 1.00 54.59 288 ILE A N 1
ATOM 2329 C CA . ILE A 1 288 ? 12.345 -6.526 -6.910 1.00 54.59 288 ILE A CA 1
ATOM 2330 C C . ILE A 1 288 ? 13.721 -6.603 -7.587 1.00 54.59 288 ILE A C 1
ATOM 2332 O O . ILE A 1 288 ? 13.865 -7.348 -8.540 1.00 54.59 288 ILE A O 1
ATOM 2336 N N . ALA A 1 289 ? 14.744 -5.902 -7.099 1.00 53.19 289 ALA A N 1
ATOM 2337 C CA . ALA A 1 289 ? 16.094 -5.889 -7.667 1.00 53.19 289 ALA A CA 1
ATOM 2338 C C . ALA A 1 289 ? 16.822 -7.234 -7.506 1.00 53.19 289 ALA A C 1
ATOM 2340 O O . ALA A 1 289 ? 17.630 -7.599 -8.358 1.00 53.19 289 ALA A O 1
ATOM 2341 N N . ALA A 1 290 ? 16.548 -7.965 -6.421 1.00 54.12 290 ALA A N 1
ATOM 2342 C CA . ALA A 1 290 ? 17.065 -9.309 -6.171 1.00 54.12 290 ALA A CA 1
ATOM 2343 C C . ALA A 1 290 ? 16.353 -10.374 -7.024 1.00 54.12 290 ALA A C 1
ATOM 2345 O O . ALA A 1 290 ? 16.987 -11.324 -7.471 1.00 54.12 290 ALA A O 1
ATOM 2346 N N . MET A 1 291 ? 15.051 -10.207 -7.275 1.00 50.88 291 MET A N 1
ATOM 2347 C CA . MET A 1 291 ? 14.254 -11.083 -8.145 1.00 50.88 291 MET A CA 1
ATOM 2348 C C . MET A 1 291 ? 14.465 -10.768 -9.629 1.00 50.88 291 MET A C 1
ATOM 2350 O O . MET A 1 291 ? 14.484 -11.673 -10.460 1.00 50.88 291 MET A O 1
ATOM 2354 N N . MET A 1 292 ? 14.723 -9.500 -9.957 1.00 56.44 292 MET A N 1
ATOM 2355 C CA . MET A 1 292 ? 15.311 -9.045 -11.212 1.00 56.44 292 MET A CA 1
ATOM 2356 C C . MET A 1 292 ? 16.808 -9.374 -11.239 1.00 56.44 292 MET A C 1
ATOM 2358 O O . MET A 1 292 ? 17.657 -8.517 -11.504 1.00 56.44 292 MET A O 1
ATOM 2362 N N . ASN A 1 293 ? 17.133 -10.661 -11.126 1.00 52.50 293 ASN A N 1
ATOM 2363 C CA . ASN A 1 293 ? 18.370 -11.236 -11.665 1.00 52.50 293 ASN A CA 1
ATOM 2364 C C . ASN A 1 293 ? 18.480 -11.058 -13.201 1.00 52.50 293 ASN A C 1
ATOM 2366 O O . ASN A 1 293 ? 19.217 -11.773 -13.866 1.00 52.50 293 ASN A O 1
ATOM 2370 N N . ALA A 1 294 ? 17.765 -10.090 -13.782 1.00 53.25 294 ALA A N 1
ATOM 2371 C CA . ALA A 1 294 ? 18.069 -9.537 -15.076 1.00 53.25 294 ALA A CA 1
ATOM 2372 C C . ALA A 1 294 ? 19.493 -8.965 -15.032 1.00 53.25 294 ALA A C 1
ATOM 2374 O O . ALA A 1 294 ? 19.842 -8.142 -14.173 1.00 53.25 294 ALA A O 1
ATOM 2375 N N . GLU A 1 295 ? 20.308 -9.423 -15.973 1.00 57.41 295 GLU A N 1
ATOM 2376 C CA . GLU A 1 295 ? 21.618 -8.849 -16.270 1.00 57.41 295 GLU A CA 1
ATOM 2377 C C . GLU A 1 295 ? 21.475 -7.430 -16.847 1.00 57.41 295 GLU A C 1
ATOM 2379 O O . GLU A 1 295 ? 22.390 -6.622 -16.712 1.00 57.41 295 GLU A O 1
ATOM 2384 N N . ARG A 1 296 ? 20.312 -7.102 -17.441 1.00 67.31 296 ARG A N 1
ATOM 2385 C CA . ARG A 1 296 ? 20.045 -5.816 -18.098 1.00 67.31 296 ARG A CA 1
ATOM 2386 C C . ARG A 1 296 ? 18.555 -5.445 -18.078 1.00 67.31 296 ARG A C 1
ATOM 2388 O O . ARG A 1 296 ? 17.698 -6.280 -18.361 1.00 67.31 296 ARG A O 1
ATOM 2395 N N . ILE A 1 297 ? 18.252 -4.188 -17.767 1.00 72.56 297 ILE A N 1
ATOM 2396 C CA . ILE A 1 297 ? 16.931 -3.557 -17.886 1.00 72.56 297 ILE A CA 1
ATOM 2397 C C . ILE A 1 297 ? 16.971 -2.685 -19.144 1.00 72.56 297 ILE A C 1
ATOM 2399 O O . ILE A 1 297 ? 17.829 -1.814 -19.260 1.00 72.56 297 ILE A O 1
ATOM 2403 N N . GLU A 1 298 ? 16.085 -2.926 -20.111 1.00 75.69 298 GLU A N 1
ATOM 2404 C CA . GLU A 1 298 ? 16.066 -2.130 -21.348 1.00 75.69 298 GLU A CA 1
ATOM 2405 C C . GLU A 1 298 ? 15.541 -0.719 -21.102 1.00 75.69 298 GLU A C 1
ATOM 2407 O O . GLU A 1 298 ? 16.171 0.252 -21.511 1.00 75.69 298 GLU A O 1
ATOM 2412 N N . GLU A 1 299 ? 14.427 -0.609 -20.388 1.00 78.31 299 GLU A N 1
ATOM 2413 C CA . GLU A 1 299 ? 13.790 0.660 -20.077 1.00 78.31 299 GLU A CA 1
ATOM 2414 C C . GLU A 1 299 ? 13.104 0.587 -18.715 1.00 78.31 299 GLU A C 1
ATOM 2416 O O . GLU A 1 299 ? 12.370 -0.363 -18.435 1.00 78.31 299 GLU A O 1
ATOM 2421 N N . LEU A 1 300 ? 13.337 1.599 -17.880 1.00 77.06 300 LEU A N 1
ATOM 2422 C CA . LEU A 1 300 ? 12.642 1.806 -16.615 1.00 77.06 300 LEU A CA 1
ATOM 2423 C C . LEU A 1 300 ? 11.951 3.174 -16.650 1.00 77.06 300 LEU A C 1
ATOM 2425 O O . LEU A 1 300 ? 12.601 4.219 -16.637 1.00 77.06 300 LEU A O 1
ATOM 2429 N N . GLU A 1 301 ? 10.623 3.139 -16.712 1.00 75.06 301 GLU A N 1
ATOM 2430 C CA . GLU A 1 301 ? 9.752 4.310 -16.817 1.00 75.06 301 GLU A CA 1
ATOM 2431 C C . GLU A 1 301 ? 9.159 4.652 -15.449 1.00 75.06 301 GLU A C 1
ATOM 2433 O O . GLU A 1 301 ? 8.293 3.934 -14.946 1.00 75.06 301 GLU A O 1
ATOM 2438 N N . LEU A 1 302 ? 9.629 5.738 -14.839 1.00 73.62 302 LEU A N 1
ATOM 2439 C CA . LEU A 1 302 ? 9.156 6.225 -13.545 1.00 73.62 302 LEU A CA 1
ATOM 2440 C C . LEU A 1 302 ? 8.715 7.690 -13.608 1.00 73.62 302 LEU A C 1
ATOM 2442 O O . LEU A 1 302 ? 8.817 8.418 -12.621 1.00 73.62 302 LEU A O 1
ATOM 2446 N N . SER A 1 303 ? 8.228 8.152 -14.756 1.00 76.12 303 SER A N 1
ATOM 2447 C CA . SER A 1 303 ? 7.652 9.491 -14.878 1.00 76.12 303 SER A CA 1
ATOM 2448 C C . SER A 1 303 ? 6.446 9.690 -13.948 1.00 76.12 303 SER A C 1
ATOM 2450 O O . SER A 1 303 ? 5.715 8.745 -13.648 1.00 76.12 303 SER A O 1
ATOM 2452 N N . ALA A 1 304 ? 6.247 10.922 -13.471 1.00 68.75 304 ALA A N 1
ATOM 2453 C CA . ALA A 1 304 ? 5.141 11.329 -12.597 1.00 68.75 304 ALA A CA 1
ATOM 2454 C C . ALA A 1 304 ? 5.024 10.554 -11.266 1.00 68.75 304 ALA A C 1
ATOM 2456 O O . ALA A 1 304 ? 3.962 10.550 -10.638 1.00 68.75 304 ALA A O 1
ATOM 2457 N N . CYS A 1 305 ? 6.113 9.936 -10.798 1.00 64.75 305 CYS A N 1
ATOM 2458 C CA . CYS A 1 305 ? 6.147 9.103 -9.592 1.00 64.75 305 CYS A CA 1
ATOM 2459 C C . CYS A 1 305 ? 6.509 9.862 -8.304 1.00 64.75 305 CYS A C 1
ATOM 2461 O O . CYS A 1 305 ? 6.585 9.242 -7.245 1.00 64.75 305 CYS A O 1
ATOM 2463 N N . THR A 1 306 ? 6.706 11.186 -8.362 1.00 67.50 306 THR A N 1
ATOM 2464 C CA . THR A 1 306 ? 7.122 12.030 -7.219 1.00 67.50 306 THR A CA 1
ATOM 2465 C C . THR A 1 306 ? 8.404 11.536 -6.542 1.00 67.50 306 THR A C 1
ATOM 2467 O O . THR A 1 306 ? 8.500 11.483 -5.316 1.00 67.50 306 THR A O 1
ATOM 2470 N N . ILE A 1 307 ? 9.390 11.134 -7.349 1.00 67.19 307 ILE A N 1
ATOM 2471 C CA . ILE A 1 307 ? 10.657 10.601 -6.849 1.00 67.19 307 ILE A CA 1
ATOM 2472 C C . ILE A 1 307 ? 11.483 11.707 -6.197 1.00 67.19 307 ILE A C 1
ATOM 2474 O O . ILE A 1 307 ? 12.048 12.560 -6.871 1.00 67.19 307 ILE A O 1
ATOM 2478 N N . GLN A 1 308 ? 11.574 11.658 -4.870 1.00 66.81 308 GLN A N 1
ATOM 2479 C CA . GLN A 1 308 ? 12.434 12.530 -4.074 1.00 66.81 308 GLN A CA 1
ATOM 2480 C C . GLN A 1 308 ? 13.884 12.014 -4.049 1.00 66.81 308 GLN A C 1
ATOM 2482 O O . GLN A 1 308 ? 14.176 10.905 -4.506 1.00 66.81 308 GLN A O 1
ATOM 2487 N N . ALA A 1 309 ? 14.790 12.807 -3.468 1.00 67.06 309 ALA A N 1
ATOM 2488 C CA . ALA A 1 309 ? 16.218 12.509 -3.344 1.00 67.06 309 ALA A CA 1
ATOM 2489 C C . ALA A 1 309 ? 16.480 11.067 -2.863 1.00 67.06 309 ALA A C 1
ATOM 2491 O O . ALA A 1 309 ? 17.144 10.291 -3.550 1.00 67.06 309 ALA A O 1
ATOM 2492 N N . GLU A 1 310 ? 15.894 10.661 -1.737 1.00 63.72 310 GLU A N 1
ATOM 2493 C CA . GLU A 1 310 ? 16.122 9.321 -1.179 1.00 63.72 310 GLU A CA 1
ATOM 2494 C C . GLU A 1 310 ? 15.607 8.194 -2.096 1.00 63.72 310 GLU A C 1
ATOM 2496 O O . GLU A 1 310 ? 16.208 7.122 -2.181 1.00 63.72 310 GLU A O 1
ATOM 2501 N N . GLY A 1 311 ? 14.548 8.449 -2.872 1.00 66.94 311 GLY A N 1
ATOM 2502 C CA . GLY A 1 311 ? 14.075 7.526 -3.904 1.00 66.94 311 GLY A CA 1
ATOM 2503 C C . GLY A 1 311 ? 15.121 7.288 -4.999 1.00 66.94 311 GLY A C 1
ATOM 2504 O O . GLY A 1 311 ? 15.334 6.147 -5.406 1.00 66.94 311 GLY A O 1
ATOM 2505 N N . ILE A 1 312 ? 15.844 8.329 -5.428 1.00 73.00 312 ILE A N 1
ATOM 2506 C CA . ILE A 1 312 ? 16.961 8.198 -6.382 1.00 73.00 312 ILE A CA 1
ATOM 2507 C C . ILE A 1 312 ? 18.086 7.338 -5.802 1.00 73.00 312 ILE A C 1
ATOM 2509 O O . ILE A 1 312 ? 18.605 6.456 -6.492 1.00 73.00 312 ILE A O 1
ATOM 2513 N N . HIS A 1 313 ? 18.432 7.549 -4.530 1.00 71.81 313 HIS A N 1
ATOM 2514 C CA . HIS A 1 313 ? 19.462 6.765 -3.849 1.00 71.81 313 HIS A CA 1
ATOM 2515 C C . HIS A 1 313 ? 19.109 5.266 -3.810 1.00 71.81 313 HIS A C 1
ATOM 2517 O O . HIS A 1 313 ? 19.942 4.419 -4.137 1.00 71.81 313 HIS A O 1
ATOM 2523 N N . GLN A 1 314 ? 17.850 4.916 -3.534 1.00 68.00 314 GLN A N 1
ATOM 2524 C CA . GLN A 1 314 ? 17.387 3.520 -3.569 1.00 68.00 314 GLN A CA 1
ATOM 2525 C C . GLN A 1 314 ? 17.411 2.909 -4.971 1.00 68.00 314 GLN A C 1
ATOM 2527 O O . GLN A 1 314 ? 17.681 1.716 -5.141 1.00 68.00 314 GLN A O 1
ATOM 2532 N N . LEU A 1 315 ? 17.134 3.722 -5.989 1.00 72.56 315 LEU A N 1
ATOM 2533 C CA . LEU A 1 315 ? 17.152 3.291 -7.380 1.00 72.56 315 LEU A CA 1
ATOM 2534 C C . LEU A 1 315 ? 18.576 3.110 -7.919 1.00 72.56 315 LEU A C 1
ATOM 2536 O O . LEU A 1 315 ? 18.719 2.499 -8.974 1.00 72.56 315 LEU A O 1
ATOM 2540 N N . LYS A 1 316 ? 19.632 3.518 -7.196 1.00 75.75 316 LYS A N 1
ATOM 2541 C CA . LYS A 1 316 ? 21.046 3.373 -7.603 1.00 75.75 316 LYS A CA 1
ATOM 2542 C C . LYS A 1 316 ? 21.397 1.973 -8.124 1.00 75.75 316 LYS A C 1
ATOM 2544 O O . LYS A 1 316 ? 22.070 1.836 -9.144 1.00 75.75 316 LYS A O 1
ATOM 2549 N N . ARG A 1 317 ? 20.910 0.914 -7.466 1.00 71.56 317 ARG A N 1
ATOM 2550 C CA . ARG A 1 317 ? 21.182 -0.478 -7.879 1.00 71.56 317 ARG A CA 1
ATOM 2551 C C . ARG A 1 317 ? 20.391 -0.920 -9.117 1.00 71.56 317 ARG A C 1
ATOM 2553 O O . ARG A 1 317 ? 20.813 -1.845 -9.804 1.00 71.56 317 ARG A O 1
ATOM 2560 N N . LEU A 1 318 ? 19.239 -0.306 -9.384 1.00 72.94 318 LEU A N 1
ATOM 2561 C CA . LEU A 1 318 ? 18.461 -0.549 -10.605 1.00 72.94 318 LEU A CA 1
ATOM 2562 C C . LEU A 1 318 ? 19.020 0.260 -11.772 1.00 72.94 318 LEU A C 1
ATOM 2564 O O . LEU A 1 318 ? 19.150 -0.262 -12.876 1.00 72.94 318 LEU A O 1
ATOM 2568 N N . LEU A 1 319 ? 19.423 1.499 -11.488 1.00 74.25 319 LEU A N 1
ATOM 2569 C CA . LEU A 1 319 ? 20.118 2.392 -12.398 1.00 74.25 319 LEU A CA 1
ATOM 2570 C C . LEU A 1 319 ? 21.316 1.697 -13.039 1.00 74.25 319 LEU A C 1
ATOM 2572 O O . LEU A 1 319 ? 21.409 1.712 -14.262 1.00 74.25 319 LEU A O 1
ATOM 2576 N N . SER A 1 320 ? 22.165 1.024 -12.250 1.00 73.38 320 SER A N 1
ATOM 2577 C CA . SER A 1 320 ? 23.385 0.360 -12.746 1.00 73.38 320 SER A CA 1
ATOM 2578 C C . SER A 1 320 ? 23.155 -0.729 -13.803 1.00 73.38 320 SER A C 1
ATOM 2580 O O . SER A 1 320 ? 24.078 -1.103 -14.528 1.00 73.38 320 SER A O 1
ATOM 2582 N N . LYS A 1 321 ? 21.924 -1.238 -13.904 1.00 75.56 321 LYS A N 1
ATOM 2583 C CA . LYS A 1 321 ? 21.528 -2.286 -14.848 1.00 75.56 321 LYS A CA 1
ATOM 2584 C C . LYS A 1 321 ? 20.689 -1.759 -16.015 1.00 75.56 321 LYS A C 1
ATOM 2586 O O . LYS A 1 321 ? 20.302 -2.554 -16.870 1.00 75.56 321 LYS A O 1
ATOM 2591 N N . CYS A 1 322 ? 20.336 -0.475 -16.020 1.00 79.31 322 CYS A N 1
ATOM 2592 C CA . CYS A 1 322 ? 19.339 0.092 -16.919 1.00 79.31 322 CYS A CA 1
ATOM 2593 C C . CYS A 1 322 ? 19.970 0.749 -18.144 1.00 79.31 322 CYS A C 1
ATOM 2595 O O . CYS A 1 322 ? 20.908 1.520 -18.000 1.00 79.31 322 CYS A O 1
ATOM 2597 N N . LYS A 1 323 ? 19.421 0.484 -19.337 1.00 84.56 323 LYS A N 1
ATOM 2598 C CA . LYS A 1 323 ? 19.833 1.106 -20.604 1.00 84.56 323 LYS A CA 1
ATOM 2599 C C . LYS A 1 323 ? 19.118 2.437 -20.846 1.00 84.56 323 LYS A C 1
ATOM 2601 O O . LYS A 1 323 ? 19.756 3.393 -21.271 1.00 84.56 323 LYS A O 1
ATOM 2606 N N . ILE A 1 324 ? 17.823 2.514 -20.558 1.00 85.38 324 ILE A N 1
ATOM 2607 C CA . ILE A 1 324 ? 17.015 3.729 -20.711 1.00 85.38 324 ILE A CA 1
ATOM 2608 C C . ILE A 1 324 ? 16.308 4.009 -19.392 1.00 85.38 324 ILE A C 1
ATOM 2610 O O . ILE A 1 324 ? 15.624 3.133 -18.869 1.00 85.38 324 ILE A O 1
ATOM 2614 N N . PHE A 1 325 ? 16.446 5.213 -18.847 1.00 86.00 325 PHE A N 1
ATOM 2615 C CA . PHE A 1 325 ? 15.789 5.579 -17.596 1.00 86.00 325 PHE A CA 1
ATOM 2616 C C . PHE A 1 325 ? 15.000 6.872 -17.737 1.00 86.00 325 PHE A C 1
ATOM 2618 O O . PHE A 1 325 ? 15.561 7.900 -18.115 1.00 86.00 325 PHE A O 1
ATOM 2625 N N . ARG A 1 326 ? 13.701 6.827 -17.425 1.00 85.94 326 ARG A N 1
ATOM 2626 C CA . ARG A 1 326 ? 12.809 7.982 -17.545 1.00 85.94 326 ARG A CA 1
ATOM 2627 C C . ARG A 1 326 ? 12.273 8.414 -16.186 1.00 85.94 32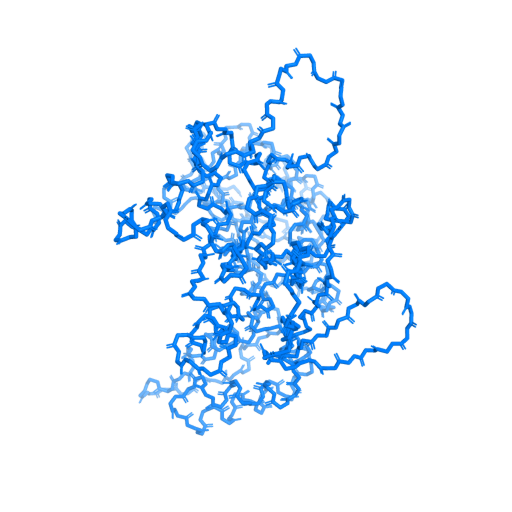6 ARG A C 1
ATOM 2629 O O . ARG A 1 326 ? 11.711 7.617 -15.440 1.00 85.94 326 ARG A O 1
ATOM 2636 N N . LEU A 1 327 ? 12.455 9.694 -15.886 1.00 81.88 327 LEU A N 1
ATOM 2637 C CA . LEU A 1 327 ? 12.057 10.376 -14.658 1.00 81.88 327 LEU A CA 1
ATOM 2638 C C . LEU A 1 327 ? 11.348 11.701 -14.980 1.00 81.88 327 LEU A C 1
ATOM 2640 O O . LEU A 1 327 ? 11.580 12.723 -14.323 1.00 81.88 327 LEU A O 1
ATOM 2644 N N . LYS A 1 328 ? 10.460 11.711 -15.976 1.00 83.38 328 LYS A N 1
ATOM 2645 C CA . LYS A 1 328 ? 9.769 12.946 -16.360 1.00 83.38 328 LYS A CA 1
ATOM 2646 C C . LYS A 1 328 ? 8.836 13.432 -15.262 1.00 83.38 328 LYS A C 1
ATOM 2648 O O . LYS A 1 328 ? 8.234 12.602 -14.582 1.00 83.38 328 LYS A O 1
ATOM 2653 N N . SER A 1 329 ? 8.701 14.745 -15.094 1.00 77.56 329 SER A N 1
ATOM 2654 C CA . SER A 1 329 ? 7.768 15.362 -14.133 1.00 77.56 329 SER A CA 1
ATOM 2655 C C . SER A 1 329 ? 7.751 14.663 -12.759 1.00 77.56 329 SER A C 1
ATOM 2657 O O . SER A 1 329 ? 6.712 14.200 -12.289 1.00 77.56 329 SER A O 1
ATOM 2659 N N . ASN A 1 330 ? 8.916 14.520 -12.120 1.00 74.06 330 ASN A N 1
ATOM 2660 C CA . ASN A 1 330 ? 9.065 13.874 -10.811 1.00 74.06 330 ASN A CA 1
ATOM 2661 C C . ASN A 1 330 ? 9.258 14.852 -9.648 1.00 74.06 330 ASN A C 1
ATOM 2663 O O . ASN A 1 330 ? 9.532 14.413 -8.535 1.00 74.06 330 ASN A O 1
ATOM 2667 N N . ASN A 1 331 ? 9.092 16.157 -9.880 1.00 77.12 331 ASN A N 1
ATOM 2668 C CA . ASN A 1 331 ? 9.391 17.212 -8.914 1.00 77.12 331 ASN A CA 1
ATOM 2669 C C . ASN A 1 331 ? 10.864 17.189 -8.446 1.00 77.12 331 ASN A C 1
ATOM 2671 O O . ASN A 1 331 ? 11.175 17.521 -7.303 1.00 77.12 331 ASN A O 1
ATOM 2675 N N . LEU A 1 332 ? 11.783 16.782 -9.330 1.00 81.88 332 LEU A N 1
ATOM 2676 C CA . LEU A 1 332 ? 13.213 16.732 -9.027 1.00 81.88 332 LEU A CA 1
ATOM 2677 C C . LEU A 1 332 ? 13.785 18.145 -8.884 1.00 81.88 332 LEU A C 1
ATOM 2679 O O . LEU A 1 332 ? 13.566 18.993 -9.748 1.00 81.88 332 LEU A O 1
ATOM 2683 N N . ALA A 1 333 ? 14.552 18.373 -7.820 1.00 84.31 333 ALA A N 1
ATOM 2684 C CA . ALA A 1 333 ? 15.341 19.587 -7.606 1.00 84.31 333 ALA A CA 1
ATOM 2685 C C . ALA A 1 333 ? 16.839 19.322 -7.847 1.00 84.31 333 ALA A C 1
ATOM 2687 O O . ALA A 1 333 ? 17.253 18.170 -7.999 1.00 84.31 333 ALA A O 1
ATOM 2688 N N . ASP A 1 334 ? 17.658 20.376 -7.849 1.00 83.56 334 ASP A N 1
ATOM 2689 C CA . ASP A 1 334 ? 19.093 20.274 -8.151 1.00 83.56 334 ASP A CA 1
ATOM 2690 C C . ASP A 1 334 ? 19.847 19.277 -7.254 1.00 83.56 334 ASP A C 1
ATOM 2692 O O . ASP A 1 334 ? 20.637 18.474 -7.752 1.00 83.56 334 ASP A O 1
ATOM 2696 N N . ASP A 1 335 ? 19.537 19.237 -5.958 1.00 81.44 335 ASP A N 1
ATOM 2697 C CA . ASP A 1 335 ? 20.168 18.305 -5.014 1.00 81.44 335 ASP A CA 1
ATOM 2698 C C . ASP A 1 335 ? 19.874 16.831 -5.371 1.00 81.44 335 ASP A C 1
ATOM 2700 O O . ASP A 1 335 ? 20.719 15.947 -5.208 1.00 81.44 335 ASP A O 1
ATOM 2704 N N . CYS A 1 336 ? 18.693 16.550 -5.940 1.00 80.19 336 CYS A N 1
ATOM 2705 C CA . CYS A 1 336 ? 18.343 15.211 -6.427 1.00 80.19 336 CYS A CA 1
ATOM 2706 C C . CYS A 1 336 ? 19.186 14.827 -7.652 1.00 80.19 336 CYS A C 1
ATOM 2708 O O . CYS A 1 336 ? 19.562 13.663 -7.805 1.00 80.19 336 CYS A O 1
ATOM 2710 N N . VAL A 1 337 ? 19.503 15.797 -8.518 1.00 84.75 337 VAL A N 1
ATOM 2711 C CA . VAL A 1 337 ? 20.353 15.584 -9.696 1.00 84.75 337 VAL A CA 1
ATOM 2712 C C . VAL A 1 337 ? 21.791 15.285 -9.288 1.00 84.75 337 VAL A C 1
ATOM 2714 O O . VAL A 1 337 ? 22.416 14.417 -9.894 1.00 84.75 337 VAL A O 1
ATOM 2717 N N . GLU A 1 338 ? 22.320 15.916 -8.241 1.00 84.44 338 GLU A N 1
ATOM 2718 C CA . GLU A 1 338 ? 23.657 15.580 -7.736 1.00 84.44 338 GLU A CA 1
ATOM 2719 C C . GLU A 1 338 ? 23.741 14.127 -7.244 1.00 84.44 338 GLU A C 1
ATOM 2721 O O . GLU A 1 338 ? 24.695 13.412 -7.576 1.00 84.44 338 GLU A O 1
ATOM 2726 N N . MET A 1 339 ? 22.717 13.650 -6.528 1.00 80.69 339 MET A N 1
ATOM 2727 C CA . MET A 1 339 ? 22.636 12.246 -6.106 1.00 80.69 339 MET A CA 1
ATOM 2728 C C . MET A 1 339 ? 22.427 11.277 -7.271 1.00 80.69 339 MET A C 1
ATOM 2730 O O . MET A 1 339 ? 22.964 10.165 -7.274 1.00 80.69 339 MET A O 1
ATOM 2734 N N . LEU A 1 340 ? 21.668 11.689 -8.286 1.00 82.62 340 LEU A N 1
ATOM 2735 C CA . LEU A 1 340 ? 21.526 10.922 -9.516 1.00 82.62 340 LEU A CA 1
ATOM 2736 C C . LEU A 1 340 ? 22.886 10.790 -10.211 1.00 82.62 340 LEU A C 1
ATOM 2738 O O . LEU A 1 340 ? 23.308 9.686 -10.533 1.00 82.62 340 LEU A O 1
ATOM 2742 N N . ILE A 1 341 ? 23.625 11.888 -10.366 1.00 84.50 341 ILE A N 1
ATOM 2743 C CA . ILE A 1 341 ? 24.959 11.890 -10.976 1.00 84.50 341 ILE A CA 1
ATOM 2744 C C . ILE A 1 341 ? 25.927 10.999 -10.190 1.00 84.50 341 ILE A C 1
ATOM 2746 O O . ILE A 1 341 ? 26.668 10.230 -10.801 1.00 84.50 341 ILE A O 1
ATOM 2750 N N . SER A 1 342 ? 25.930 11.060 -8.854 1.00 82.50 342 SER A N 1
ATOM 2751 C CA . SER A 1 342 ? 26.794 10.197 -8.036 1.00 82.50 342 SER A CA 1
ATOM 2752 C C . SER A 1 342 ? 26.450 8.713 -8.207 1.00 82.50 342 SER A C 1
ATOM 2754 O O . SER A 1 342 ? 27.352 7.883 -8.318 1.00 82.50 342 SER A O 1
ATOM 2756 N N . SER A 1 343 ? 25.161 8.394 -8.333 1.00 76.50 343 SER A N 1
ATOM 2757 C CA . SER A 1 343 ? 24.661 7.045 -8.616 1.00 76.50 343 SER A CA 1
ATOM 2758 C C . SER A 1 343 ? 25.003 6.571 -10.033 1.00 76.50 343 SER A C 1
ATOM 2760 O O . SER A 1 343 ? 25.224 5.381 -10.251 1.00 76.50 343 SER A O 1
ATOM 2762 N N . LEU A 1 344 ? 25.078 7.494 -10.995 1.00 76.56 344 LEU A N 1
ATOM 2763 C CA . LEU A 1 344 ? 25.362 7.216 -12.403 1.00 76.56 344 LEU A CA 1
ATOM 2764 C C . LEU A 1 344 ? 26.855 7.155 -12.746 1.00 76.56 344 LEU A C 1
ATOM 2766 O O . LEU A 1 344 ? 27.210 6.530 -13.739 1.00 76.56 344 LEU A O 1
ATOM 2770 N N . LYS A 1 345 ? 27.748 7.735 -11.935 1.00 72.56 345 LYS A N 1
ATOM 2771 C CA . LYS A 1 345 ? 29.207 7.594 -12.127 1.00 72.56 345 LYS A CA 1
ATOM 2772 C C . LYS A 1 345 ? 29.681 6.140 -12.069 1.00 72.56 345 LYS A C 1
ATOM 2774 O O . LYS A 1 345 ? 30.681 5.796 -12.686 1.00 72.56 345 LYS A O 1
ATOM 2779 N N . GLU A 1 346 ? 28.961 5.297 -11.336 1.00 66.81 346 GLU A N 1
ATOM 2780 C CA . GLU A 1 346 ? 29.233 3.861 -11.217 1.00 66.81 346 GLU A CA 1
ATOM 2781 C C . GLU A 1 346 ? 28.566 3.036 -12.339 1.00 66.81 346 GLU A C 1
ATOM 2783 O O . GLU A 1 346 ? 28.668 1.810 -12.352 1.00 66.81 346 GLU A O 1
ATOM 2788 N N . ASN A 1 347 ? 27.859 3.683 -13.273 1.00 62.56 347 ASN A N 1
ATOM 2789 C CA . ASN A 1 347 ? 26.927 3.034 -14.185 1.00 62.56 347 ASN A CA 1
ATOM 2790 C C . ASN A 1 347 ? 27.522 2.808 -15.584 1.00 62.56 347 ASN A C 1
ATOM 2792 O O . ASN A 1 347 ? 27.804 3.745 -16.328 1.00 62.56 347 ASN A O 1
ATOM 2796 N N . CYS A 1 348 ? 27.680 1.541 -15.960 1.00 63.66 348 CYS A N 1
ATOM 2797 C CA . CYS A 1 348 ? 28.308 1.116 -17.209 1.00 63.66 348 CYS A CA 1
ATOM 2798 C C . CYS A 1 348 ? 27.318 0.606 -18.276 1.00 63.66 348 CYS A C 1
ATOM 2800 O O . CYS A 1 348 ? 27.770 0.060 -19.278 1.00 63.66 348 CYS A O 1
ATOM 2802 N N . THR A 1 349 ? 25.996 0.778 -18.112 1.00 77.00 349 THR A N 1
ATOM 2803 C CA . THR A 1 349 ? 25.007 0.292 -19.107 1.00 77.00 349 THR A CA 1
ATOM 2804 C C . THR A 1 349 ? 23.980 1.321 -19.596 1.00 77.00 349 THR A C 1
ATOM 2806 O O . THR A 1 349 ? 23.334 1.061 -20.615 1.00 77.00 349 THR A O 1
ATOM 2809 N N . LEU A 1 350 ? 23.857 2.477 -18.931 1.00 86.75 350 LEU A N 1
ATOM 2810 C CA . LEU A 1 350 ? 22.885 3.521 -19.276 1.00 86.75 350 LEU A CA 1
ATOM 2811 C C . LEU A 1 350 ? 23.277 4.272 -20.552 1.00 86.75 350 LEU A C 1
ATOM 2813 O O . LEU A 1 350 ? 24.375 4.814 -20.645 1.00 86.75 350 LEU A O 1
ATOM 2817 N N . GLU A 1 351 ? 22.350 4.323 -21.507 1.00 89.25 351 GLU A N 1
ATOM 2818 C CA . GLU A 1 351 ? 22.479 4.995 -22.803 1.00 89.25 351 GLU A CA 1
ATOM 2819 C C . GLU A 1 351 ? 21.586 6.239 -22.909 1.00 89.25 351 GLU A C 1
ATOM 2821 O O . GLU A 1 351 ? 21.987 7.207 -23.548 1.00 89.25 351 GLU A O 1
ATOM 2826 N N . GLU A 1 352 ? 20.418 6.253 -22.263 1.00 89.69 352 GLU A N 1
ATOM 2827 C CA . GLU A 1 352 ? 19.474 7.378 -22.315 1.00 89.69 352 GLU A CA 1
ATOM 2828 C C . GLU A 1 352 ? 18.929 7.706 -20.920 1.00 89.69 352 GLU A C 1
ATOM 2830 O O . GLU A 1 352 ? 18.487 6.816 -20.185 1.00 89.69 352 GLU A O 1
ATOM 2835 N N . LEU A 1 353 ? 18.929 8.995 -20.578 1.00 88.75 353 LEU A N 1
ATOM 2836 C CA . LEU A 1 353 ? 18.309 9.532 -19.370 1.00 88.75 353 LEU A CA 1
ATOM 2837 C C . LEU A 1 353 ? 17.291 10.615 -19.741 1.00 88.75 353 LEU A C 1
ATOM 2839 O O . LEU A 1 353 ? 17.640 11.620 -20.354 1.00 88.75 353 LEU A O 1
ATOM 2843 N N . ASP A 1 354 ? 16.044 10.450 -19.320 1.00 88.50 354 ASP A N 1
ATOM 2844 C CA . ASP A 1 354 ? 14.979 11.412 -19.593 1.00 88.50 354 ASP A CA 1
ATOM 2845 C C . ASP A 1 354 ? 14.519 12.105 -18.305 1.00 88.50 354 ASP A C 1
ATOM 2847 O O . ASP A 1 354 ? 13.902 11.482 -17.444 1.00 88.50 354 ASP A O 1
ATOM 2851 N N . LEU A 1 355 ? 14.835 13.395 -18.169 1.00 87.94 355 LEU A N 1
ATOM 2852 C CA . LEU A 1 355 ? 14.451 14.266 -17.050 1.00 87.94 355 LEU A CA 1
ATOM 2853 C C . LEU A 1 355 ? 13.507 15.393 -17.508 1.00 87.94 355 LEU A C 1
ATOM 2855 O O . LEU A 1 355 ? 13.408 16.436 -16.853 1.00 87.94 355 LEU A O 1
ATOM 2859 N N . SER A 1 356 ? 12.855 15.230 -18.661 1.00 86.81 356 SER A N 1
ATOM 2860 C CA . SER A 1 356 ? 11.955 16.242 -19.216 1.00 86.81 356 SER A CA 1
ATOM 2861 C C . SER A 1 356 ? 10.724 16.498 -18.341 1.00 86.81 356 SER A C 1
ATOM 2863 O O . SER A 1 356 ? 10.402 15.724 -17.442 1.00 86.81 356 SER A O 1
ATOM 2865 N N . ASN A 1 357 ? 10.023 17.597 -18.600 1.00 83.12 357 ASN A N 1
ATOM 2866 C CA . ASN A 1 357 ? 8.672 17.798 -18.089 1.00 83.12 357 ASN A CA 1
ATOM 2867 C C . ASN A 1 357 ? 7.640 17.501 -19.175 1.00 83.12 357 ASN A C 1
ATOM 2869 O O . ASN A 1 357 ? 7.908 17.612 -20.377 1.00 83.12 357 ASN A O 1
ATOM 2873 N N . ASP A 1 358 ? 6.466 17.111 -18.705 1.00 75.56 358 ASP A N 1
ATOM 2874 C CA . ASP A 1 358 ? 5.258 16.887 -19.481 1.00 75.56 358 ASP A CA 1
ATOM 2875 C C . ASP A 1 358 ? 4.193 17.894 -19.026 1.00 75.56 358 ASP A C 1
ATOM 2877 O O . ASP A 1 358 ? 3.964 18.047 -17.820 1.00 75.56 358 ASP A O 1
ATOM 2881 N N . ASP A 1 359 ? 3.553 18.555 -19.992 1.00 68.25 359 ASP A N 1
ATOM 2882 C CA . ASP A 1 359 ? 2.494 19.549 -19.781 1.00 68.25 359 ASP A CA 1
ATOM 2883 C C . ASP A 1 359 ? 1.266 18.936 -19.080 1.00 68.25 359 ASP A C 1
ATOM 2885 O O . ASP A 1 359 ? 0.458 19.640 -18.483 1.00 68.25 359 ASP A O 1
ATOM 2889 N N . LEU A 1 360 ? 1.128 17.605 -19.104 1.00 63.25 360 LEU A N 1
ATOM 2890 C CA . LEU A 1 360 ? 0.061 16.882 -18.407 1.00 63.25 360 LEU A CA 1
ATOM 2891 C C . LEU A 1 360 ? 0.216 16.863 -16.875 1.00 63.25 360 LEU A C 1
ATOM 2893 O O . LEU A 1 360 ? -0.752 16.556 -16.178 1.00 63.25 360 LEU A O 1
ATOM 2897 N N . TYR A 1 361 ? 1.407 17.166 -16.345 1.00 59.19 361 TYR A N 1
ATOM 2898 C CA . TYR A 1 361 ? 1.731 17.069 -14.914 1.00 59.19 361 TYR A CA 1
ATOM 2899 C C . TYR A 1 361 ? 2.444 18.334 -14.403 1.00 59.19 361 TYR A C 1
ATOM 2901 O O . TYR A 1 361 ? 3.540 18.252 -13.840 1.00 59.19 361 TYR A O 1
ATOM 2909 N N . GLU A 1 362 ? 1.845 19.512 -14.617 1.00 62.88 362 GLU A N 1
ATOM 2910 C CA . GLU A 1 362 ? 2.433 20.811 -14.235 1.00 62.88 362 GLU A CA 1
ATOM 2911 C C . GLU A 1 362 ? 2.780 20.906 -12.736 1.00 62.88 362 GLU A C 1
ATOM 2913 O O . GLU A 1 362 ? 3.815 21.464 -12.369 1.00 62.88 362 GLU A O 1
ATOM 2918 N N . ASP A 1 363 ? 1.966 20.306 -11.861 1.00 65.75 363 ASP A N 1
ATOM 2919 C CA . ASP A 1 363 ? 2.167 20.279 -10.405 1.00 65.75 363 ASP A CA 1
ATOM 2920 C C . ASP A 1 363 ? 3.399 19.461 -9.973 1.00 65.75 363 ASP A C 1
ATOM 2922 O O . ASP A 1 363 ? 3.893 19.612 -8.852 1.00 65.75 363 ASP A O 1
ATOM 2926 N N . ARG A 1 364 ? 3.923 18.616 -10.869 1.00 68.56 364 ARG A N 1
ATOM 2927 C CA . ARG A 1 364 ? 5.074 17.730 -10.634 1.00 68.56 364 ARG A CA 1
ATOM 2928 C C . ARG A 1 364 ? 6.261 18.051 -11.534 1.00 68.56 364 ARG A C 1
ATOM 2930 O O . ARG A 1 364 ? 7.174 17.234 -11.648 1.00 68.56 364 ARG A O 1
ATOM 2937 N N . ALA A 1 365 ? 6.286 19.221 -12.162 1.00 78.38 365 ALA A N 1
ATOM 2938 C CA . ALA A 1 365 ? 7.403 19.625 -13.002 1.00 78.38 365 ALA A CA 1
ATOM 2939 C C . ALA A 1 365 ? 8.740 19.559 -12.232 1.00 78.38 365 ALA A C 1
ATOM 2941 O O . ALA A 1 365 ? 8.878 20.074 -11.120 1.00 78.38 365 ALA A O 1
ATOM 2942 N N . ASN A 1 366 ? 9.741 18.920 -12.835 1.00 82.56 366 ASN A N 1
ATOM 2943 C CA . ASN A 1 366 ? 11.128 18.986 -12.400 1.00 82.56 366 ASN A CA 1
ATOM 2944 C C . ASN A 1 366 ? 11.573 20.458 -12.382 1.00 82.56 366 ASN A C 1
ATOM 2946 O O . ASN A 1 366 ? 11.352 21.213 -13.333 1.00 82.56 366 ASN A O 1
ATOM 2950 N N . ARG A 1 367 ? 12.197 20.862 -11.274 1.00 83.94 367 ARG A N 1
ATOM 2951 C CA . ARG A 1 367 ? 12.621 22.235 -10.966 1.00 83.94 367 ARG A CA 1
ATOM 2952 C C . ARG A 1 367 ? 14.131 22.372 -11.141 1.00 83.94 367 ARG A C 1
ATOM 2954 O O . ARG A 1 367 ? 14.833 22.830 -10.242 1.00 83.94 367 ARG A O 1
ATOM 2961 N N . LEU A 1 368 ? 14.630 21.909 -12.283 1.00 84.94 368 LEU A N 1
ATOM 2962 C CA . LEU A 1 368 ? 16.059 21.911 -12.579 1.00 84.94 368 LEU A CA 1
ATOM 2963 C C . LEU A 1 368 ? 16.526 23.326 -12.922 1.00 84.94 368 LEU A C 1
ATOM 2965 O O . LEU A 1 368 ? 15.870 24.036 -13.685 1.00 84.94 368 LEU A O 1
ATOM 2969 N N . THR A 1 369 ? 17.676 23.729 -12.389 1.00 84.44 369 THR A N 1
ATOM 2970 C CA . THR A 1 369 ? 18.331 24.990 -12.757 1.00 84.44 369 THR A CA 1
ATOM 2971 C C . THR A 1 369 ? 19.532 24.750 -13.673 1.00 84.44 369 THR A C 1
ATOM 2973 O O . THR A 1 369 ? 19.956 23.614 -13.911 1.00 84.44 369 THR A O 1
ATOM 2976 N N . ASP A 1 370 ? 20.148 25.829 -14.164 1.00 81.56 370 ASP A N 1
ATOM 2977 C CA . ASP A 1 370 ? 21.365 25.752 -14.981 1.00 81.56 370 ASP A CA 1
ATOM 2978 C C . ASP A 1 370 ? 22.528 25.028 -14.265 1.00 81.56 370 ASP A C 1
ATOM 2980 O O . ASP A 1 370 ? 23.427 24.495 -14.929 1.00 81.56 370 ASP A O 1
ATOM 2984 N N . LYS A 1 371 ? 22.509 24.947 -12.921 1.00 84.31 371 LYS A N 1
ATOM 2985 C CA . LYS A 1 371 ? 23.466 24.143 -12.142 1.00 84.31 371 LYS A CA 1
ATOM 2986 C C . LYS A 1 371 ? 23.351 22.658 -12.490 1.00 84.31 371 LYS A C 1
ATOM 2988 O O . LYS A 1 371 ? 24.354 22.047 -12.868 1.00 84.31 371 LYS A O 1
ATOM 2993 N N . SER A 1 372 ? 22.135 22.114 -12.440 1.00 86.00 372 SER A N 1
ATOM 2994 C CA . SER A 1 372 ? 21.837 20.729 -12.821 1.00 86.00 372 SER A CA 1
ATOM 2995 C C . SER A 1 372 ? 22.194 20.452 -14.271 1.00 86.00 372 SER A C 1
ATOM 2997 O O . SER A 1 372 ? 22.872 19.467 -14.558 1.00 86.00 372 SER A O 1
ATOM 2999 N N . VAL A 1 373 ? 21.819 21.353 -15.186 1.00 83.25 373 VAL A N 1
ATOM 3000 C CA . VAL A 1 373 ? 22.141 21.216 -16.616 1.00 83.25 373 VAL A CA 1
ATOM 3001 C C . VAL A 1 373 ? 23.652 21.123 -16.823 1.00 83.25 373 VAL A C 1
ATOM 3003 O O . VAL A 1 373 ? 24.135 20.245 -17.536 1.00 83.25 373 VAL A O 1
ATOM 3006 N N . THR A 1 374 ? 24.427 21.981 -16.158 1.00 84.69 374 THR A N 1
ATOM 3007 C CA . THR A 1 374 ? 25.892 21.973 -16.261 1.00 84.69 374 THR A CA 1
ATOM 3008 C C . THR A 1 374 ? 26.495 20.680 -15.706 1.00 84.69 374 THR A C 1
ATOM 3010 O O . THR A 1 374 ? 27.430 20.128 -16.291 1.00 84.69 374 THR A O 1
ATOM 3013 N N . ALA A 1 375 ? 25.973 20.174 -14.588 1.00 86.81 375 ALA A N 1
ATOM 3014 C CA . ALA A 1 375 ? 26.437 18.930 -13.985 1.00 86.81 375 ALA A CA 1
ATOM 3015 C C . ALA A 1 375 ? 26.119 17.708 -14.870 1.00 86.81 375 ALA A C 1
ATOM 3017 O O . ALA A 1 375 ? 26.990 16.862 -15.083 1.00 86.81 375 ALA A O 1
ATOM 3018 N N . LEU A 1 376 ? 24.924 17.664 -15.464 1.00 87.19 376 LEU A N 1
ATOM 3019 C CA . LEU A 1 376 ? 24.503 16.626 -16.409 1.00 87.19 376 LEU A CA 1
ATOM 3020 C C . LEU A 1 376 ? 25.317 16.664 -17.711 1.00 87.19 376 LEU A C 1
ATOM 3022 O O . LEU A 1 376 ? 25.747 15.611 -18.178 1.00 87.19 376 LEU A O 1
ATOM 3026 N N . LYS A 1 377 ? 25.644 17.856 -18.242 1.00 84.94 377 LYS A N 1
ATOM 3027 C CA . LYS A 1 377 ? 26.574 18.007 -19.384 1.00 84.94 377 LYS A CA 1
ATOM 3028 C C . LYS A 1 377 ? 27.925 17.341 -19.103 1.00 84.94 377 LYS A C 1
ATOM 3030 O O . LYS A 1 377 ? 28.448 16.620 -19.948 1.00 84.94 377 LYS A O 1
ATOM 3035 N N . ARG A 1 378 ? 28.487 17.545 -17.906 1.00 86.25 378 ARG A N 1
ATOM 3036 C CA . ARG A 1 378 ? 29.760 16.913 -17.508 1.00 86.25 378 ARG A CA 1
ATOM 3037 C C . ARG A 1 378 ? 29.631 15.399 -17.369 1.00 86.25 378 ARG A C 1
ATOM 3039 O O . ARG A 1 378 ? 30.561 14.680 -17.730 1.00 86.25 378 ARG A O 1
ATOM 3046 N N . LEU A 1 379 ? 28.502 14.908 -16.853 1.00 85.44 379 LEU A N 1
ATOM 3047 C CA . LEU A 1 379 ? 28.241 13.471 -16.776 1.00 85.44 379 LEU A CA 1
ATOM 3048 C C . LEU A 1 379 ? 28.218 12.849 -18.178 1.00 85.44 379 LEU A C 1
ATOM 3050 O O . LEU A 1 379 ? 28.887 11.845 -18.396 1.00 85.44 379 LEU A O 1
ATOM 3054 N N . LEU A 1 380 ? 27.522 13.472 -19.133 1.00 84.31 380 LEU A N 1
ATOM 3055 C CA . LEU A 1 380 ? 27.456 12.984 -20.511 1.00 84.31 380 LEU A CA 1
ATOM 3056 C C . LEU A 1 380 ? 28.845 12.919 -21.159 1.00 84.31 380 LEU A C 1
ATOM 3058 O O . LEU A 1 380 ? 29.193 11.923 -21.776 1.00 84.31 380 LEU A O 1
ATOM 3062 N N . GLN A 1 381 ? 29.672 13.945 -20.949 1.00 84.00 381 GLN A N 1
ATOM 3063 C CA . GLN A 1 381 ? 31.041 13.989 -21.478 1.00 84.00 381 GLN A CA 1
ATOM 3064 C C . GLN A 1 381 ? 31.998 12.972 -20.840 1.00 84.00 381 GLN A C 1
ATOM 3066 O O . GLN A 1 381 ? 33.007 12.627 -21.450 1.00 84.00 381 GLN A O 1
ATOM 3071 N N . SER A 1 382 ? 31.733 12.538 -19.605 1.00 83.62 382 SER A N 1
ATOM 3072 C CA . SER A 1 382 ? 32.597 11.602 -18.868 1.00 83.62 382 SER A CA 1
ATOM 3073 C C . SER A 1 382 ? 32.101 10.156 -18.896 1.00 83.62 382 SER A C 1
ATOM 3075 O O . SER A 1 382 ? 32.849 9.254 -18.517 1.00 83.62 382 SER A O 1
ATOM 3077 N N . SER A 1 383 ? 30.865 9.917 -19.340 1.00 81.75 383 SER A N 1
ATOM 3078 C CA . SER A 1 383 ? 30.278 8.582 -19.431 1.00 81.75 383 SER A CA 1
ATOM 3079 C C . SER A 1 383 ? 30.713 7.858 -20.705 1.00 81.75 383 SER A C 1
ATOM 3081 O O . SER A 1 383 ? 30.729 8.431 -21.789 1.00 81.75 383 SER A O 1
ATOM 3083 N N . ALA A 1 384 ? 31.020 6.565 -20.584 1.00 80.06 384 ALA A N 1
ATOM 3084 C CA . ALA A 1 384 ? 31.395 5.731 -21.725 1.00 80.06 384 ALA A CA 1
ATOM 3085 C C . ALA A 1 384 ? 30.191 5.272 -22.571 1.00 80.06 384 ALA A C 1
ATOM 3087 O O . ALA A 1 384 ? 30.370 4.909 -23.730 1.00 80.06 384 ALA A O 1
ATOM 3088 N N . ASN A 1 385 ? 28.981 5.255 -21.995 1.00 83.94 385 ASN A N 1
ATOM 3089 C CA . ASN A 1 385 ? 27.795 4.663 -22.628 1.00 83.94 385 ASN A CA 1
ATOM 3090 C C . ASN A 1 385 ? 26.614 5.624 -22.775 1.00 83.94 385 ASN A C 1
ATOM 3092 O O . ASN A 1 385 ? 25.772 5.381 -23.636 1.00 83.94 385 ASN A O 1
ATOM 3096 N N . LEU A 1 386 ? 26.542 6.687 -21.966 1.00 86.75 386 LEU A N 1
ATOM 3097 C CA . LEU A 1 386 ? 25.430 7.636 -22.005 1.00 86.75 386 LEU A CA 1
ATOM 3098 C C . LEU A 1 386 ? 25.506 8.448 -23.302 1.00 86.75 386 LEU A C 1
ATOM 3100 O O . LEU A 1 386 ? 26.520 9.085 -23.574 1.00 86.75 386 LEU A O 1
ATOM 3104 N N . LYS A 1 387 ? 24.445 8.394 -24.103 1.00 86.94 387 LYS A N 1
ATOM 3105 C CA . LYS A 1 387 ? 24.360 9.017 -25.430 1.00 86.94 387 LYS A CA 1
ATOM 3106 C C . LYS A 1 387 ? 23.467 10.245 -25.441 1.00 86.94 387 LYS A C 1
ATOM 3108 O O . LYS A 1 387 ? 23.707 11.136 -26.243 1.00 86.94 387 LYS A O 1
ATOM 3113 N N . GLU A 1 388 ? 22.437 10.263 -24.601 1.00 88.00 388 GLU A N 1
ATOM 3114 C CA . GLU A 1 388 ? 21.417 11.308 -24.626 1.00 88.00 388 GLU A CA 1
ATOM 3115 C C . GLU A 1 388 ? 20.901 11.614 -23.216 1.00 88.00 388 GLU A C 1
ATOM 3117 O O . GLU A 1 388 ? 20.571 10.700 -22.448 1.00 88.00 388 GLU A O 1
ATOM 3122 N N . ILE A 1 389 ? 20.786 12.908 -22.900 1.00 88.06 389 ILE A N 1
ATOM 3123 C CA . ILE A 1 389 ? 20.018 13.404 -21.757 1.00 88.06 389 ILE A CA 1
ATOM 3124 C C . ILE A 1 389 ? 18.909 14.337 -22.260 1.00 88.06 389 ILE A C 1
ATOM 3126 O O . ILE A 1 389 ? 19.169 15.417 -22.798 1.00 88.06 389 ILE A O 1
ATOM 3130 N N . ARG A 1 390 ? 17.648 13.950 -22.042 1.00 87.94 390 ARG A N 1
ATOM 3131 C CA . ARG A 1 390 ? 16.482 14.773 -22.398 1.00 87.94 390 ARG A CA 1
ATOM 3132 C C . ARG A 1 390 ? 16.079 15.679 -21.243 1.00 87.94 390 ARG A C 1
ATOM 3134 O O . ARG A 1 390 ? 15.845 15.217 -20.130 1.00 87.94 390 ARG A O 1
ATOM 3141 N N . LEU A 1 391 ? 15.968 16.977 -21.529 1.00 84.19 391 LEU A N 1
ATOM 3142 C CA . LEU A 1 391 ? 15.634 18.027 -20.555 1.00 84.19 391 LEU A CA 1
ATOM 3143 C C . LEU A 1 391 ? 14.501 18.948 -21.037 1.00 84.19 391 LEU A C 1
ATOM 3145 O O . LEU A 1 391 ? 14.297 20.020 -20.468 1.00 84.19 391 LEU A O 1
ATOM 3149 N N . SER A 1 392 ? 13.753 18.559 -22.074 1.00 81.81 392 SER A N 1
ATOM 3150 C CA . SER A 1 392 ? 12.670 19.377 -22.637 1.00 81.81 392 SER A CA 1
ATOM 3151 C C . SER A 1 392 ? 11.657 19.826 -21.576 1.00 81.81 392 SER A C 1
ATOM 3153 O O . SER A 1 392 ? 11.398 19.106 -20.615 1.00 81.81 392 SER A O 1
ATOM 3155 N N . HIS A 1 393 ? 11.095 21.025 -21.750 1.00 76.06 393 HIS A N 1
ATOM 3156 C CA . HIS A 1 393 ? 10.110 21.643 -20.843 1.00 76.06 393 HIS A CA 1
ATOM 3157 C C . HIS A 1 393 ? 10.595 21.879 -19.393 1.00 76.06 393 HIS A C 1
ATOM 3159 O O . HIS A 1 393 ? 9.800 22.218 -18.519 1.00 76.06 393 HIS A O 1
ATOM 3165 N N . ASN A 1 394 ? 11.901 21.774 -19.117 1.00 74.44 394 ASN A N 1
ATOM 3166 C CA . ASN A 1 394 ? 12.483 22.351 -17.903 1.00 74.44 394 ASN A CA 1
ATOM 3167 C C . ASN A 1 394 ? 12.690 23.861 -18.075 1.00 74.44 394 ASN A C 1
ATOM 3169 O O . ASN A 1 394 ? 13.026 24.342 -19.160 1.00 74.44 394 ASN A O 1
ATOM 3173 N N . ASN A 1 395 ? 12.517 24.614 -16.989 1.00 66.31 395 ASN A N 1
ATOM 3174 C CA . ASN A 1 395 ? 12.581 26.075 -16.993 1.00 66.31 395 ASN A CA 1
ATOM 3175 C C . ASN A 1 395 ? 14.035 26.591 -16.857 1.00 66.31 395 ASN A C 1
ATOM 3177 O O . ASN A 1 395 ? 14.338 27.397 -15.979 1.00 66.31 395 ASN A O 1
ATOM 3181 N N . CYS A 1 396 ? 14.955 26.083 -17.689 1.00 62.88 396 CYS A N 1
ATOM 3182 C CA . CYS A 1 396 ? 16.383 26.444 -17.682 1.00 62.88 396 CYS A CA 1
ATOM 3183 C C . CYS A 1 396 ? 16.734 27.411 -18.831 1.00 62.88 396 CYS A C 1
ATOM 3185 O O . CYS A 1 396 ? 16.138 27.355 -19.910 1.00 62.88 396 CYS A O 1
ATOM 3187 N N . LEU A 1 397 ? 17.723 28.292 -18.628 1.00 51.72 397 LEU A N 1
ATOM 3188 C CA . LEU A 1 397 ? 18.089 29.352 -19.585 1.00 51.72 397 LEU A CA 1
ATOM 3189 C C . LEU A 1 397 ? 18.986 28.847 -20.726 1.00 51.72 397 LEU A C 1
ATOM 3191 O O . LEU A 1 397 ? 19.029 29.447 -21.805 1.00 51.72 397 LEU A O 1
ATOM 3195 N N . LEU A 1 398 ? 19.690 27.734 -20.513 1.00 54.69 398 LEU A N 1
ATOM 3196 C CA . LEU A 1 398 ? 20.476 27.060 -21.545 1.00 54.69 398 LEU A CA 1
ATOM 3197 C C . LEU A 1 398 ? 19.537 26.395 -22.571 1.00 54.69 398 LEU A C 1
ATOM 3199 O O . LEU A 1 398 ? 18.990 25.325 -22.335 1.00 54.69 398 LEU A O 1
ATOM 3203 N N . LYS A 1 399 ? 19.363 27.037 -23.736 1.00 48.81 399 LYS A N 1
ATOM 3204 C CA . LYS A 1 399 ? 18.450 26.641 -24.833 1.00 48.81 399 LYS A CA 1
ATOM 3205 C C . LYS A 1 399 ? 18.770 25.310 -25.544 1.00 48.81 399 LYS A C 1
ATOM 3207 O O . LYS A 1 399 ? 18.063 24.970 -26.492 1.00 48.81 399 LYS A O 1
ATOM 3212 N N . ASP A 1 400 ? 19.776 24.553 -25.111 1.00 47.78 400 ASP A N 1
ATOM 3213 C CA . ASP A 1 400 ? 20.045 23.218 -25.659 1.00 47.78 400 ASP A CA 1
ATOM 3214 C C . ASP A 1 400 ? 19.071 22.217 -25.033 1.00 47.78 400 ASP A C 1
ATOM 3216 O O . ASP A 1 400 ? 19.291 21.698 -23.941 1.00 47.78 400 ASP A O 1
ATOM 3220 N N . ARG A 1 401 ? 17.949 21.989 -25.721 1.00 52.25 401 ARG A N 1
ATOM 3221 C CA . ARG A 1 401 ? 16.833 21.141 -25.259 1.00 52.25 401 ARG A CA 1
ATOM 3222 C C . ARG A 1 401 ? 17.092 19.630 -25.390 1.00 52.25 401 ARG A C 1
ATOM 3224 O O . ARG A 1 401 ? 16.229 18.835 -25.025 1.00 52.25 401 ARG A O 1
ATOM 3231 N N . THR A 1 402 ? 18.283 19.266 -25.851 1.00 48.19 402 THR A N 1
ATOM 3232 C CA . THR A 1 402 ? 18.841 17.910 -25.925 1.00 48.19 402 THR A CA 1
ATOM 3233 C C . THR A 1 402 ? 20.351 18.064 -25.836 1.00 48.19 402 THR A C 1
ATOM 3235 O O . THR A 1 402 ? 20.906 18.910 -26.542 1.00 48.19 402 THR A O 1
ATOM 3238 N N . ILE A 1 403 ? 21.003 17.304 -24.958 1.00 53.28 403 ILE A N 1
ATOM 3239 C CA . ILE A 1 403 ? 22.465 17.270 -24.844 1.00 53.28 403 ILE A CA 1
ATOM 3240 C C . ILE A 1 403 ? 22.892 15.821 -24.970 1.00 53.28 403 ILE A C 1
ATOM 3242 O O . ILE A 1 403 ? 22.294 14.974 -24.259 1.00 53.28 403 ILE A O 1
#

Foldseek 3Di:
DWKWFDDDDDDDTDTDDLQPQDDPDPDPQAFAAEEEEAEAFLQCLVVSVVVSVVCVVVVNHDVLAPDEAEDEVVVLQVPPFFFFQLVVCCVVPVVCNVVVVVVLVCQLNYEYEYEPPAPCPPPLQLDPPPPPPDPPPQNQDRRDGGRSSRNVSCVQQCSHSTNHYYYYYYYPVCVVRSVSHPHNTYMYRQADDPVRLLVVLCPLDPPNVLSVVLSVVCVVPPLSVVVSSRVLLSVLSSVVSVVQDDPPDDRDDPVPDDSLNSLLSSLLVSLQPPPADLVRCQVVLVVSLVSCPPQARAERANEPSLQELSNLVSCLSVQQRYQEYAHELNQAELNSLVSNLVSCVNHQRYAEYEHAYDPVRPVRGHAYEVNSVVSVVVSCVPHPRHHKYAHYPHPYPPPPRID

Radius of gyration: 24.6 Å; chains: 1; bounding box: 58×50×68 Å

Secondary structure (DSSP, 8-state):
-EEEE--SSS-------TTSSS-----SSPPPEEEEEE--TTSSHHHHHHHHHHHHHTTSS-TT-SEEEEEEHHHHHT--S-B-HHHHHHHH-GGGTTTHHHHTT-GGGEEEEEE-TT--SS----S--TT-SS------STT--B-HHHHHHHHHTTSSSTT-EEEEEE-GGGHHHHTTS-EEEEEEEEE--HHHHHHHHHHH-S-HHHHHHHHHHHHH-HHHHHHTTSHHHHHHHHHHHHTTS--TT----GGG--HHHHHHHHHHHHHHHH---TTTSHHHHHHHHHH---S-EEEEE-TTS---HHHHHHHHHHHTTEEEEE-TTS---HHHHHHHHHHHTT-SS--EEE----GGGGGG-----HHHHHHHHHHHHH-SS--EEE-TT---S---SB-